Protein AF-0000000073468891 (afdb_homodimer)

InterPro domains:
  IPR043829 Protein of unknown function DUF5806 [PF19122] (33-178)

Structure (mmCIF, N/CA/C/O backbone):
data_AF-0000000073468891-model_v1
#
loop_
_entity.id
_entity.type
_entity.pdbx_description
1 polymer 'Uncharacterized protein'
#
loop_
_atom_site.group_PDB
_atom_site.id
_atom_site.type_symbol
_atom_site.label_atom_id
_atom_site.label_alt_id
_atom_site.label_comp_id
_atom_site.label_asym_id
_atom_site.label_entity_id
_atom_site.label_seq_id
_atom_site.pdbx_PDB_ins_code
_atom_site.Cartn_x
_atom_site.Cartn_y
_atom_site.Cartn_z
_atom_site.occupancy
_atom_site.B_iso_or_equiv
_atom_site.auth_seq_id
_atom_site.auth_comp_id
_atom_site.auth_asym_id
_atom_site.auth_atom_id
_atom_site.pdbx_PDB_model_num
ATOM 1 N N . MET A 1 1 ? 58.094 50.062 23.984 1 25.8 1 MET A N 1
ATOM 2 C CA . MET A 1 1 ? 57.375 49.219 23.047 1 25.8 1 MET A CA 1
ATOM 3 C C . MET A 1 1 ? 56.062 48.781 23.641 1 25.8 1 MET A C 1
ATOM 5 O O . MET A 1 1 ? 55.344 47.969 23.047 1 25.8 1 MET A O 1
ATOM 9 N N . ASP A 1 2 ? 55.781 49.062 24.922 1 28.28 2 ASP A N 1
ATOM 10 C CA . ASP A 1 2 ? 54.875 48.5 25.922 1 28.28 2 ASP A CA 1
ATOM 11 C C . ASP A 1 2 ? 53.469 49.062 25.734 1 28.28 2 ASP A C 1
ATOM 13 O O . ASP A 1 2 ? 52.562 48.781 26.516 1 28.28 2 ASP A O 1
ATOM 17 N N . GLU A 1 3 ? 53.312 50.156 24.922 1 28.2 3 GLU A N 1
ATOM 18 C CA . GLU A 1 3 ? 52.156 51.062 25.109 1 28.2 3 GLU A CA 1
ATOM 19 C C . GLU A 1 3 ? 50.875 50.469 24.547 1 28.2 3 GLU A C 1
ATOM 21 O O . GLU A 1 3 ? 49.781 51 24.781 1 28.2 3 GLU A O 1
ATOM 26 N N . TYR A 1 4 ? 50.906 49.719 23.391 1 30.64 4 TYR A N 1
ATOM 27 C CA . TYR A 1 4 ? 49.719 49.594 22.578 1 30.64 4 TYR A CA 1
ATOM 28 C C . TYR A 1 4 ? 48.719 48.625 23.188 1 30.64 4 TYR A C 1
ATOM 30 O O . TYR A 1 4 ? 48.25 47.688 22.5 1 30.64 4 TYR A O 1
ATOM 38 N N . GLU A 1 5 ? 48.969 48.281 24.469 1 28.31 5 GLU A N 1
ATOM 39 C CA . GLU A 1 5 ? 48.188 47.125 24.938 1 28.31 5 GLU A CA 1
ATOM 40 C C . GLU A 1 5 ? 46.688 47.469 24.984 1 28.31 5 GLU A C 1
ATOM 42 O O . GLU A 1 5 ? 45.875 46.688 25.453 1 28.31 5 GLU A O 1
ATOM 47 N N . HIS A 1 6 ? 46.438 48.812 25.047 1 26.94 6 HIS A N 1
ATOM 48 C CA . HIS A 1 6 ? 45.25 49.094 25.844 1 26.94 6 HIS A CA 1
ATOM 49 C C . HIS A 1 6 ? 44 48.406 25.25 1 26.94 6 HIS A C 1
ATOM 51 O O . HIS A 1 6 ? 43.25 47.719 25.969 1 26.94 6 HIS A O 1
ATOM 57 N N . LEU A 1 7 ? 43.281 49.094 24.219 1 27.66 7 LEU A N 1
ATOM 58 C CA . LEU A 1 7 ? 41.875 49.406 24.25 1 27.66 7 LEU A CA 1
ATOM 59 C C . LEU A 1 7 ? 41.062 48.281 23.609 1 27.66 7 LEU A C 1
ATOM 61 O O . LEU A 1 7 ? 40.75 48.344 22.422 1 27.66 7 LEU A O 1
ATOM 65 N N . ILE A 1 8 ? 41.625 47.062 23.438 1 31.91 8 ILE A N 1
ATOM 66 C CA . ILE A 1 8 ? 40.688 46.25 22.641 1 31.91 8 ILE A CA 1
ATOM 67 C C . ILE A 1 8 ? 39.344 46.156 23.344 1 31.91 8 ILE A C 1
ATOM 69 O O . ILE A 1 8 ? 39.25 45.562 24.422 1 31.91 8 ILE A O 1
ATOM 73 N N . GLU A 1 9 ? 38.562 47.281 23.344 1 27.97 9 GLU A N 1
ATOM 74 C CA . GLU A 1 9 ? 37.219 47.25 23.891 1 27.97 9 GLU A CA 1
ATOM 75 C C . GLU A 1 9 ? 36.438 46.031 23.406 1 27.97 9 GLU A C 1
ATOM 77 O O . GLU A 1 9 ? 36.5 45.688 22.234 1 27.97 9 GLU A O 1
ATOM 82 N N . ASP A 1 10 ? 36.25 45.062 24.297 1 30.95 10 ASP A N 1
ATOM 83 C CA . ASP A 1 10 ? 35.344 43.906 24.219 1 30.95 10 ASP A CA 1
ATOM 84 C C . ASP A 1 10 ? 34 44.312 23.594 1 30.95 10 ASP A C 1
ATOM 86 O O . ASP A 1 10 ? 33.188 44.938 24.234 1 30.95 10 ASP A O 1
ATOM 90 N N . THR A 1 11 ? 33.969 44.812 22.344 1 33.16 11 THR A N 1
ATOM 91 C CA . THR A 1 11 ? 32.625 45 21.781 1 33.16 11 THR A CA 1
ATOM 92 C C . THR A 1 11 ? 31.766 43.75 21.984 1 33.16 11 THR A C 1
ATOM 94 O O . THR A 1 11 ? 32.156 42.656 21.531 1 33.16 11 THR A O 1
ATOM 97 N N . PRO A 1 12 ? 30.953 43.75 23.031 1 33.91 12 PRO A N 1
ATOM 98 C CA . PRO A 1 12 ? 30.062 42.594 23.219 1 33.91 12 PRO A CA 1
ATOM 99 C C . PRO A 1 12 ? 29.391 42.156 21.906 1 33.91 12 PRO A C 1
ATOM 101 O O . PRO A 1 12 ? 29 43 21.094 1 33.91 12 PRO A O 1
ATOM 104 N N . LEU A 1 13 ? 29.891 41.188 21.219 1 33.28 13 LEU A N 1
ATOM 105 C CA . LEU A 1 13 ? 29.156 40.5 20.156 1 33.28 13 LEU A CA 1
ATOM 106 C C . LEU A 1 13 ? 27.672 40.406 20.5 1 33.28 13 LEU A C 1
ATOM 108 O O . LEU A 1 13 ? 27.281 39.719 21.453 1 33.28 13 LEU A O 1
ATOM 112 N N . VAL A 1 14 ? 26.922 41.562 20.484 1 33.5 14 VAL A N 1
ATOM 113 C CA . VAL A 1 14 ? 25.469 41.469 20.391 1 33.5 14 VAL A CA 1
ATOM 114 C C . VAL A 1 14 ? 25.062 40.375 19.438 1 33.5 14 VAL A C 1
ATOM 116 O O . VAL A 1 14 ? 25.328 40.438 18.234 1 33.5 14 VAL A O 1
ATOM 119 N N . GLN A 1 15 ? 25.422 39.125 19.703 1 31.89 15 GLN A N 1
ATOM 120 C CA . GLN A 1 15 ? 24.734 38.031 19.062 1 31.89 15 GLN A CA 1
ATOM 121 C C . GLN A 1 15 ? 23.266 38.375 18.781 1 31.89 15 GLN A C 1
ATOM 123 O O . GLN A 1 15 ? 22.5 38.594 19.719 1 31.89 15 GLN A O 1
ATOM 128 N N . ASN A 1 16 ? 22.969 39.156 17.766 1 32.12 16 ASN A N 1
ATOM 129 C CA . ASN A 1 16 ? 21.672 39.406 17.156 1 32.12 16 ASN A CA 1
ATOM 130 C C . ASN A 1 16 ? 20.75 38.188 17.297 1 32.12 16 ASN A C 1
ATOM 132 O O . ASN A 1 16 ? 21 37.125 16.719 1 32.12 16 ASN A O 1
ATOM 136 N N . ASP A 1 17 ? 20.219 37.844 18.453 1 36 17 ASP A N 1
ATOM 137 C CA . ASP A 1 17 ? 19.047 37.031 18.828 1 36 17 ASP A CA 1
ATOM 138 C C . ASP A 1 17 ? 17.953 37.156 17.766 1 36 17 ASP A C 1
ATOM 140 O O . ASP A 1 17 ? 16.859 37.688 18.047 1 36 17 ASP A O 1
ATOM 144 N N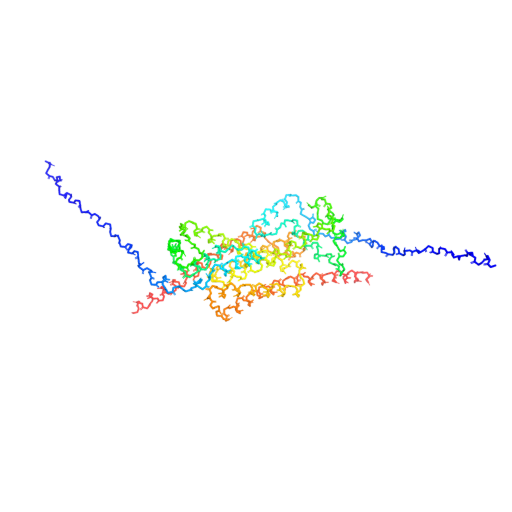 . ARG A 1 18 ? 18.141 37.719 16.703 1 37.44 18 ARG A N 1
ATOM 145 C CA . ARG A 1 18 ? 17.141 37.938 15.648 1 37.44 18 ARG A CA 1
ATOM 146 C C . ARG A 1 18 ? 16.359 36.656 15.383 1 37.44 18 ARG A C 1
ATOM 148 O O . ARG A 1 18 ? 15.648 36.562 14.383 1 37.44 18 ARG A O 1
ATOM 155 N N . PHE A 1 19 ? 16.781 35.469 15.641 1 41.78 19 PHE A N 1
ATOM 156 C CA . PHE A 1 19 ? 15.797 34.438 15.422 1 41.78 19 PHE A CA 1
ATOM 157 C C . PHE A 1 19 ? 14.516 34.719 16.203 1 41.78 19 PHE A C 1
ATOM 159 O O . PHE A 1 19 ? 14.375 34.312 17.359 1 41.78 19 PHE A O 1
ATOM 166 N N . ALA A 1 20 ? 13.977 35.812 16.312 1 40.81 20 ALA A N 1
ATOM 167 C CA . ALA A 1 20 ? 12.648 36.219 16.812 1 40.81 20 ALA A CA 1
ATOM 168 C C . ALA A 1 20 ? 11.656 35.062 16.641 1 40.81 20 ALA A C 1
ATOM 170 O O . ALA A 1 20 ? 11.477 34.531 15.539 1 40.81 20 ALA A O 1
ATOM 171 N N . GLU A 1 21 ? 11.477 34 17.484 1 48.44 21 GLU A N 1
ATOM 172 C CA . GLU A 1 21 ? 10.375 33.062 17.609 1 48.44 21 GLU A CA 1
ATOM 173 C C . GLU A 1 21 ? 9.07 33.625 17.078 1 48.44 21 GLU A C 1
ATOM 175 O O . GLU A 1 21 ? 8.5 34.562 17.672 1 48.44 21 GLU A O 1
ATOM 180 N N . GLU A 1 22 ? 9.047 34 15.828 1 56.22 22 GLU A N 1
ATOM 181 C CA . GLU A 1 22 ? 7.816 34.469 15.188 1 56.22 22 GLU A CA 1
ATOM 182 C C . GLU A 1 22 ? 6.59 33.906 15.914 1 56.22 22 GLU A C 1
ATOM 184 O O . GLU A 1 22 ? 6.531 32.719 16.234 1 56.22 22 GLU A O 1
ATOM 189 N N . ASP A 1 23 ? 5.965 34.688 16.797 1 70.75 23 ASP A N 1
ATOM 190 C CA . ASP A 1 23 ? 4.711 34.438 17.484 1 70.75 23 ASP A CA 1
ATOM 191 C C . ASP A 1 23 ? 3.693 33.781 16.562 1 70.75 23 ASP A C 1
ATOM 193 O O . ASP A 1 23 ? 3.078 34.438 15.727 1 70.75 23 ASP A O 1
ATOM 197 N N . ARG A 1 24 ? 3.877 32.406 16.328 1 82.31 24 ARG A N 1
ATOM 198 C CA . ARG A 1 24 ? 2.949 31.641 15.492 1 82.31 24 ARG A CA 1
ATOM 199 C C . ARG A 1 24 ? 1.659 31.344 16.25 1 82.31 24 ARG A C 1
ATOM 201 O O . ARG A 1 24 ? 0.966 30.375 15.93 1 82.31 24 ARG A O 1
ATOM 208 N N . SER A 1 25 ? 1.355 32.156 17.359 1 84.19 25 SER A N 1
ATOM 209 C CA . SER A 1 25 ? 0.16 31.938 18.172 1 84.19 25 SER A CA 1
ATOM 210 C C . SER A 1 25 ? -1.106 32.062 17.328 1 84.19 25 SER A C 1
ATOM 212 O O . SER A 1 25 ? -2.078 31.344 17.547 1 84.19 25 SER A O 1
ATOM 214 N N . GLU A 1 26 ? -1.059 32.969 16.391 1 85.62 26 GLU A N 1
ATOM 215 C CA . GLU A 1 26 ? -2.234 33.125 15.539 1 85.62 26 GLU A CA 1
ATOM 216 C C . GLU A 1 26 ? -2.498 31.875 14.703 1 85.62 26 GLU A C 1
ATOM 218 O O . GLU A 1 26 ? -3.65 31.5 14.492 1 85.62 26 GLU A O 1
ATOM 223 N N . GLU A 1 27 ? -1.453 31.266 14.188 1 86.5 27 GLU A N 1
ATOM 224 C CA . GLU A 1 27 ? -1.594 30.047 13.391 1 86.5 27 GLU A CA 1
ATOM 225 C C . GLU A 1 27 ? -2.182 28.922 14.227 1 86.5 27 GLU A C 1
ATOM 227 O O . GLU A 1 27 ? -3.023 28.156 13.742 1 86.5 27 GLU A O 1
ATOM 232 N N . ILE A 1 28 ? -1.716 28.812 15.453 1 89.25 28 ILE A N 1
ATOM 233 C CA . ILE A 1 28 ? -2.199 27.766 16.359 1 89.25 28 ILE A CA 1
ATOM 234 C C . ILE A 1 28 ? -3.686 27.984 16.641 1 89.25 28 ILE A C 1
ATOM 236 O O . ILE A 1 28 ? -4.477 27.031 16.578 1 89.25 28 ILE A O 1
ATOM 240 N N . ASN A 1 29 ? -4.059 29.234 16.906 1 87.88 29 ASN A N 1
ATOM 241 C CA . ASN A 1 29 ? -5.441 29.562 17.234 1 87.88 29 ASN A CA 1
ATOM 242 C C . ASN A 1 29 ? -6.371 29.375 16.047 1 87.88 29 ASN A C 1
ATOM 244 O O . ASN A 1 29 ? -7.535 29.016 16.203 1 87.88 29 ASN A O 1
ATOM 248 N N . LYS A 1 30 ? -5.875 29.547 14.867 1 88.44 30 LYS A N 1
ATOM 249 C CA . LYS A 1 30 ? -6.699 29.469 13.664 1 88.44 30 LYS A CA 1
ATOM 250 C C . LYS A 1 30 ? -6.805 28.016 13.172 1 88.44 30 LYS A C 1
ATOM 252 O O . LYS A 1 30 ? -7.684 27.703 12.367 1 88.44 30 LYS A O 1
ATOM 257 N N . TYR A 1 31 ? -5.863 27.25 13.664 1 91 31 TYR A N 1
ATOM 258 C CA . TYR A 1 31 ? -5.883 25.844 13.227 1 91 31 TYR A CA 1
ATOM 259 C C . TYR A 1 31 ? -7.051 25.094 13.852 1 91 31 TYR A C 1
ATOM 261 O O . TYR A 1 31 ? -7.16 25.016 15.078 1 91 31 TYR A O 1
ATOM 269 N N . GLN A 1 32 ? -7.949 24.547 12.992 1 87.44 32 GLN A N 1
ATOM 270 C CA . GLN A 1 32 ? -9.203 24.016 13.508 1 87.44 32 GLN A CA 1
ATOM 271 C C . GLN A 1 32 ? -9.312 22.516 13.242 1 87.44 32 GLN A C 1
ATOM 273 O O . GLN A 1 32 ? -10.219 21.859 13.742 1 87.44 32 GLN A O 1
ATOM 278 N N . LYS A 1 33 ? -8.367 22.047 12.531 1 86.5 33 LYS A N 1
ATOM 279 C CA . LYS A 1 33 ? -8.453 20.625 12.266 1 86.5 33 LYS A CA 1
ATOM 280 C C . LYS A 1 33 ? -8.328 19.812 13.562 1 86.5 33 LYS A C 1
ATOM 282 O O . LYS A 1 33 ? -7.621 20.219 14.484 1 86.5 33 LYS A O 1
ATOM 287 N N . PHE A 1 34 ? -8.898 18.688 13.797 1 87.69 34 PHE A N 1
ATOM 288 C CA . PHE A 1 34 ? -8.898 17.719 14.883 1 87.69 34 PHE A CA 1
ATOM 289 C C . PHE A 1 34 ? -9.602 18.281 16.109 1 87.69 34 PHE A C 1
ATOM 291 O O . PHE A 1 34 ? -9.758 17.594 17.125 1 87.69 34 PHE A O 1
ATOM 298 N N . LYS A 1 35 ? -9.984 19.609 16.062 1 84.12 35 LYS A N 1
ATOM 299 C CA . LYS A 1 35 ? -10.539 20.234 17.25 1 84.12 35 LYS A CA 1
ATOM 300 C C . LYS A 1 35 ? -11.859 19.594 17.641 1 84.12 35 LYS A C 1
ATOM 302 O O . LYS A 1 35 ? -12.227 19.578 18.828 1 84.12 35 LYS A O 1
ATOM 307 N N . LYS A 1 36 ? -12.523 19.016 16.656 1 78.5 36 LYS A N 1
ATOM 308 C CA . LYS A 1 36 ? -13.812 18.391 16.938 1 78.5 36 LYS A CA 1
ATOM 309 C C . LYS A 1 36 ? -13.641 16.922 17.297 1 78.5 36 LYS A C 1
ATOM 311 O O . LYS A 1 36 ? -14.625 16.219 17.531 1 78.5 36 LYS A O 1
ATOM 316 N N . VAL A 1 37 ? -12.438 16.453 17.344 1 85.88 37 VAL A N 1
ATOM 317 C CA . VAL A 1 37 ? -12.195 15.047 17.656 1 85.88 37 VAL A CA 1
ATOM 318 C C . VAL A 1 37 ? -12.094 14.867 19.172 1 85.88 37 VAL A C 1
ATOM 320 O O . VAL A 1 37 ? -11.047 15.156 19.766 1 85.88 37 VAL A O 1
ATOM 323 N N . ASP A 1 38 ? -13.188 14.414 19.797 1 82.75 38 ASP A N 1
ATOM 324 C CA . ASP A 1 38 ? -13.141 14.164 21.234 1 82.75 38 ASP A CA 1
ATOM 325 C C . ASP A 1 38 ? -12.578 12.773 21.531 1 82.75 38 ASP A C 1
ATOM 327 O O . ASP A 1 38 ? -12.125 12.078 20.609 1 82.75 38 ASP A O 1
ATOM 331 N N . GLY A 1 39 ? -12.562 12.383 22.828 1 83.81 39 GLY A N 1
ATOM 332 C CA . GLY A 1 39 ? -11.984 11.117 23.25 1 83.81 39 GLY A CA 1
ATOM 333 C C . GLY A 1 39 ? -12.672 9.914 22.625 1 83.81 39 GLY A C 1
ATOM 334 O O . GLY A 1 39 ? -12 8.969 22.188 1 83.81 39 GLY A O 1
ATOM 335 N N . ALA A 1 40 ? -13.898 9.984 22.641 1 83 40 ALA A N 1
ATOM 336 C CA . ALA A 1 40 ? -14.664 8.883 22.062 1 83 40 ALA A CA 1
ATOM 337 C C . ALA A 1 40 ? -14.406 8.742 20.562 1 83 40 ALA A C 1
ATOM 339 O O . ALA A 1 40 ? -14.188 7.637 20.062 1 83 40 ALA A O 1
ATOM 340 N N . THR A 1 41 ? -14.43 9.867 19.859 1 83.75 41 THR A N 1
ATOM 341 C CA . THR A 1 41 ? -14.156 9.859 18.422 1 83.75 41 THR A CA 1
ATOM 342 C C . THR A 1 41 ? -12.742 9.352 18.141 1 83.75 41 THR A C 1
ATOM 344 O O . THR A 1 41 ? -12.531 8.562 17.219 1 83.75 41 THR A O 1
ATOM 347 N N . TYR A 1 42 ? -11.875 9.75 18.969 1 88.62 42 TYR A N 1
ATOM 348 C CA . TYR A 1 42 ? -10.492 9.297 18.812 1 88.62 42 TYR A CA 1
ATOM 349 C C . TYR A 1 42 ? -10.391 7.789 18.969 1 88.62 42 TYR A C 1
ATOM 351 O O . TYR A 1 42 ? -9.695 7.125 18.188 1 88.62 42 TYR A O 1
ATOM 359 N N . ARG A 1 43 ? -11.047 7.242 19.969 1 90.69 43 ARG A N 1
ATOM 360 C CA . ARG A 1 43 ? -11.023 5.801 20.172 1 90.69 43 ARG A CA 1
ATOM 361 C C . ARG A 1 43 ? -11.57 5.059 18.969 1 90.69 43 ARG A C 1
ATOM 363 O O . ARG A 1 43 ? -11 4.051 18.531 1 90.69 43 ARG A O 1
ATOM 370 N N . LYS A 1 44 ? -12.594 5.566 18.359 1 88.94 44 LYS A N 1
ATOM 371 C CA . LYS A 1 44 ? -13.188 4.965 17.172 1 88.94 44 LYS A CA 1
ATOM 372 C C . LYS A 1 44 ? -12.234 5.047 15.984 1 88.94 44 LYS A C 1
ATOM 374 O O . LYS A 1 44 ? -12.07 4.074 15.25 1 88.94 44 LYS A O 1
ATOM 379 N N . VAL A 1 45 ? -11.609 6.203 15.859 1 90.81 45 VAL A N 1
ATOM 380 C CA . VAL A 1 45 ? -10.695 6.395 14.742 1 90.81 45 VAL A CA 1
ATOM 381 C C . VAL A 1 45 ? -9.477 5.492 14.906 1 90.81 45 VAL A C 1
ATOM 383 O O . VAL A 1 45 ? -8.977 4.926 13.93 1 90.81 45 VAL A O 1
ATOM 386 N N . ASN A 1 46 ? -9.062 5.414 16.141 1 93.88 46 ASN A N 1
ATOM 387 C CA . ASN A 1 46 ? -7.922 4.547 16.406 1 93.88 46 ASN A CA 1
ATOM 388 C C . ASN A 1 46 ? -8.219 3.098 16.031 1 93.88 46 ASN A C 1
ATOM 390 O O . ASN A 1 46 ? -7.387 2.436 15.406 1 93.88 46 ASN A O 1
ATOM 394 N N . VAL A 1 47 ? -9.383 2.609 16.375 1 94.69 47 VAL A N 1
ATOM 395 C CA . VAL A 1 47 ? -9.789 1.256 16.016 1 94.69 47 VAL A CA 1
ATOM 396 C C . VAL A 1 47 ? -9.906 1.143 14.5 1 94.69 47 VAL A C 1
ATOM 398 O O . VAL A 1 47 ? -9.453 0.163 13.906 1 94.69 47 VAL A O 1
ATOM 401 N N . PHE A 1 48 ? -10.508 2.131 13.891 1 95 48 PHE A N 1
ATOM 402 C CA . PHE A 1 48 ? -10.695 2.18 12.445 1 95 48 PHE A CA 1
ATOM 403 C C . PHE A 1 48 ? -9.359 2.113 11.719 1 95 48 PHE A C 1
ATOM 405 O O . PHE A 1 48 ? -9.188 1.324 10.789 1 95 48 PHE A O 1
ATOM 412 N N . LEU A 1 49 ? -8.383 2.906 12.156 1 97.31 49 LEU A N 1
ATOM 413 C CA . LEU A 1 49 ? -7.059 2.939 11.555 1 97.31 49 LEU A CA 1
ATOM 414 C C . LEU A 1 49 ? -6.367 1.586 11.688 1 97.31 49 LEU A C 1
ATOM 416 O O . LEU A 1 49 ? -5.824 1.065 10.703 1 97.31 49 LEU A O 1
ATOM 420 N N . ARG A 1 50 ? -6.422 0.956 12.805 1 96.56 50 ARG A N 1
ATOM 421 C CA . ARG A 1 50 ? -5.762 -0.324 13.047 1 96.56 50 ARG A CA 1
ATOM 422 C C . ARG A 1 50 ? -6.359 -1.42 12.164 1 96.56 50 ARG A C 1
ATOM 424 O O . ARG A 1 50 ? -5.645 -2.312 11.703 1 96.56 50 ARG A O 1
ATOM 431 N N . LYS A 1 51 ? -7.617 -1.238 11.906 1 96.69 51 LYS A N 1
ATOM 432 C CA . LYS A 1 51 ? -8.32 -2.271 11.156 1 96.69 51 LYS A CA 1
ATOM 433 C C . LYS A 1 51 ? -8.141 -2.072 9.648 1 96.69 51 LYS A C 1
ATOM 435 O O . LYS A 1 51 ? -8.031 -3.045 8.898 1 96.69 51 LYS A O 1
ATOM 440 N N . ARG A 1 52 ? -8.039 -0.866 9.219 1 97 52 ARG A N 1
ATOM 441 C CA . ARG A 1 52 ? -8.211 -0.613 7.793 1 97 52 ARG A CA 1
ATOM 442 C C . ARG A 1 52 ? -6.906 -0.143 7.156 1 97 52 ARG A C 1
ATOM 444 O O . ARG A 1 52 ? -6.77 -0.147 5.93 1 97 52 ARG A O 1
ATOM 451 N N . THR A 1 53 ? -5.945 0.248 7.977 1 98.31 53 THR A N 1
ATOM 452 C CA . THR A 1 53 ? -4.699 0.782 7.434 1 98.31 53 THR A CA 1
ATOM 453 C C . THR A 1 53 ? -3.502 0.268 8.227 1 98.31 53 THR A C 1
ATOM 455 O O . THR A 1 53 ? -3.662 -0.483 9.188 1 98.31 53 THR A O 1
ATOM 458 N N . TYR A 1 54 ? -2.328 0.647 7.711 1 98.75 54 TYR A N 1
ATOM 459 C CA . TYR A 1 54 ? -1.105 0.291 8.422 1 98.75 54 TYR A CA 1
ATOM 460 C C . TYR A 1 54 ? -0.597 1.464 9.25 1 98.75 54 TYR A C 1
ATOM 462 O O . TYR A 1 54 ? 0.38 1.33 9.992 1 98.75 54 TYR A O 1
ATOM 470 N N . ILE A 1 55 ? -1.281 2.584 9.195 1 98.25 55 ILE A N 1
ATOM 471 C CA . ILE A 1 55 ? -0.776 3.746 9.922 1 98.25 55 ILE A CA 1
ATOM 472 C C . ILE A 1 55 ? -1.471 3.852 11.273 1 98.25 55 ILE A C 1
ATOM 474 O O . ILE A 1 55 ? -2.658 3.539 11.398 1 98.25 55 ILE A O 1
ATOM 478 N N . THR A 1 56 ? -0.693 4.277 12.305 1 97.56 56 THR A N 1
ATOM 479 C CA . THR A 1 56 ? -1.256 4.492 13.633 1 97.56 56 THR A CA 1
ATOM 480 C C . THR A 1 56 ? -1.939 5.852 13.719 1 97.56 56 THR A C 1
ATOM 482 O O . THR A 1 56 ? -1.727 6.715 12.867 1 97.56 56 THR A O 1
ATOM 485 N N . ALA A 1 57 ? -2.727 6.016 14.82 1 95.81 57 ALA A N 1
ATOM 486 C CA . ALA A 1 57 ? -3.381 7.305 15.031 1 95.81 57 ALA A CA 1
ATOM 487 C C . ALA A 1 57 ? -2.354 8.422 15.203 1 95.81 57 ALA A C 1
ATOM 489 O O . ALA A 1 57 ? -2.559 9.539 14.727 1 95.81 57 ALA A O 1
ATOM 490 N N . ARG A 1 58 ? -1.285 8.141 15.891 1 95.94 58 ARG A N 1
ATOM 491 C CA . ARG A 1 58 ? -0.198 9.102 16.047 1 95.94 58 ARG A CA 1
ATOM 492 C C . ARG A 1 58 ? 0.382 9.492 14.688 1 95.94 58 ARG A C 1
ATOM 494 O O . ARG A 1 58 ? 0.588 10.68 14.422 1 95.94 58 ARG A O 1
ATOM 501 N N . GLU A 1 59 ? 0.675 8.523 13.875 1 98.06 59 GLU A N 1
ATOM 502 C CA . GLU A 1 59 ? 1.22 8.781 12.547 1 98.06 59 GLU A CA 1
ATOM 503 C C . GLU A 1 59 ? 0.23 9.562 11.688 1 98.06 59 GLU A C 1
ATOM 505 O O . GLU A 1 59 ? 0.622 10.469 10.953 1 98.06 59 GLU A O 1
ATOM 510 N N . TRP A 1 60 ? -1.018 9.195 11.789 1 97.06 60 TRP A N 1
ATOM 511 C CA . TRP A 1 60 ? -2.094 9.891 11.086 1 97.06 60 TRP A CA 1
ATOM 512 C C . TRP A 1 60 ? -2.131 11.367 11.461 1 97.06 60 TRP A C 1
ATOM 514 O O . TRP A 1 60 ? -2.088 12.234 10.594 1 97.06 60 TRP A O 1
ATOM 524 N N . ALA A 1 61 ? -2.154 11.68 12.719 1 96.06 61 ALA A N 1
ATOM 525 C CA . ALA A 1 61 ? -2.215 13.047 13.219 1 96.06 61 ALA A CA 1
ATOM 526 C C . ALA A 1 61 ? -0.967 13.836 12.82 1 96.06 61 ALA A C 1
ATOM 528 O O . ALA A 1 61 ? -1.064 14.961 12.336 1 96.06 61 ALA A O 1
ATOM 529 N N . ILE A 1 62 ? 0.15 13.219 13 1 96.81 62 ILE A N 1
ATOM 530 C CA . ILE A 1 62 ? 1.414 13.898 12.742 1 96.81 62 ILE A CA 1
ATOM 531 C C . ILE A 1 62 ? 1.566 14.148 11.25 1 96.81 62 ILE A C 1
ATOM 533 O O . ILE A 1 62 ? 2.07 15.203 10.836 1 96.81 62 ILE A O 1
ATOM 537 N N . ALA A 1 63 ? 1.173 13.219 10.414 1 95.88 63 ALA A N 1
ATOM 538 C CA . ALA A 1 63 ? 1.229 13.414 8.969 1 95.88 63 ALA A CA 1
ATOM 539 C C . ALA A 1 63 ? 0.398 14.625 8.555 1 95.88 63 ALA A C 1
ATOM 541 O O . ALA A 1 63 ? 0.841 15.438 7.734 1 95.88 63 ALA A O 1
ATOM 542 N N . ARG A 1 64 ? -0.792 14.742 9.062 1 94.06 64 ARG A N 1
ATOM 543 C CA . ARG A 1 64 ? -1.646 15.883 8.758 1 94.06 64 ARG A CA 1
ATOM 544 C C . ARG A 1 64 ? -0.992 17.188 9.195 1 94.06 64 ARG A C 1
ATOM 546 O O . ARG A 1 64 ? -0.966 18.156 8.43 1 94.06 64 ARG A O 1
ATOM 553 N N . LEU A 1 65 ? -0.469 17.219 10.391 1 95.69 65 LEU A N 1
ATOM 554 C CA . LEU A 1 65 ? 0.163 18.422 10.906 1 95.69 65 LEU A CA 1
ATOM 555 C C . LEU A 1 65 ? 1.401 18.781 10.086 1 95.69 65 LEU A C 1
ATOM 557 O O . LEU A 1 65 ? 1.645 19.953 9.805 1 95.69 65 LEU A O 1
ATOM 561 N N . CYS A 1 66 ? 2.197 17.781 9.758 1 93.38 66 CYS A N 1
ATOM 562 C CA . CYS A 1 66 ? 3.373 18.031 8.93 1 93.38 66 CYS A CA 1
ATOM 563 C C . CYS A 1 66 ? 2.973 18.594 7.574 1 93.38 66 CYS A C 1
ATOM 565 O O . CYS A 1 66 ? 3.697 19.406 7 1 93.38 66 CYS A O 1
ATOM 567 N N . SER A 1 67 ? 1.864 18.188 7.043 1 88.94 67 SER A N 1
ATOM 568 C CA . SER A 1 67 ? 1.36 18.688 5.773 1 88.94 67 SER A CA 1
ATOM 569 C C . SER A 1 67 ? 0.89 20.141 5.902 1 88.94 67 SER A C 1
ATOM 571 O O . SER A 1 67 ? 1.155 20.969 5.023 1 88.94 67 SER A O 1
ATOM 573 N N . ASP A 1 68 ? 0.278 20.469 6.965 1 89.88 68 ASP A N 1
ATOM 574 C CA . ASP A 1 68 ? -0.352 21.766 7.137 1 89.88 68 ASP A CA 1
ATOM 575 C C . ASP A 1 68 ? 0.674 22.828 7.543 1 89.88 68 ASP A C 1
ATOM 577 O O . ASP A 1 68 ? 0.521 24 7.223 1 89.88 68 ASP A O 1
ATOM 581 N N . PHE A 1 69 ? 1.719 22.422 8.203 1 92.12 69 PHE A N 1
ATOM 582 C CA . PHE A 1 69 ? 2.652 23.391 8.75 1 92.12 69 PHE A CA 1
ATOM 583 C C . PHE A 1 69 ? 4.016 23.281 8.086 1 92.12 69 PHE A C 1
ATOM 585 O O . PHE A 1 69 ? 5.027 23.703 8.648 1 92.12 69 PHE A O 1
ATOM 592 N N . LYS A 1 70 ? 4.023 22.734 6.941 1 86 70 LYS A N 1
ATOM 593 C CA . LYS A 1 70 ? 5.266 22.516 6.203 1 86 70 LYS A CA 1
ATOM 594 C C . LYS A 1 70 ? 6.039 23.812 6.027 1 86 70 LYS A C 1
ATOM 596 O O . LYS A 1 70 ? 5.449 24.859 5.727 1 86 70 LYS A O 1
ATOM 601 N N . THR A 1 71 ? 7.25 23.797 6.355 1 81.12 71 THR A N 1
ATOM 602 C CA . THR A 1 71 ? 8.164 24.906 6.133 1 81.12 71 THR A CA 1
ATOM 603 C C . THR A 1 71 ? 9.312 24.5 5.223 1 81.12 71 THR A C 1
ATOM 605 O O . THR A 1 71 ? 9.641 23.312 5.129 1 81.12 71 THR A O 1
ATOM 608 N N . PRO A 1 72 ? 9.891 25.422 4.543 1 73.69 72 PRO A N 1
ATOM 609 C CA . PRO A 1 72 ? 10.984 25.078 3.625 1 73.69 72 PRO A CA 1
ATOM 610 C C . PRO A 1 72 ? 12.195 24.484 4.34 1 73.69 72 PRO A C 1
ATOM 612 O O . PRO A 1 72 ? 12.953 23.719 3.742 1 73.69 72 PRO A O 1
ATOM 615 N N . TYR A 1 73 ? 12.375 24.797 5.59 1 69.5 73 TYR A N 1
ATOM 616 C CA . TYR A 1 73 ? 13.602 24.391 6.262 1 69.5 73 TYR A CA 1
ATOM 617 C C . TYR A 1 73 ? 13.328 23.297 7.281 1 69.5 73 TYR A C 1
ATOM 619 O O . TYR A 1 73 ? 14.242 22.859 7.988 1 69.5 73 TYR A O 1
ATOM 627 N N . GLY A 1 74 ? 12.148 22.781 7.352 1 69.56 74 GLY A N 1
ATOM 628 C CA . GLY A 1 74 ? 11.836 21.688 8.25 1 69.56 74 GLY A CA 1
ATOM 629 C C . GLY A 1 74 ? 11.734 22.109 9.703 1 69.56 74 GLY A C 1
ATOM 630 O O . GLY A 1 74 ? 11.875 21.281 10.602 1 69.56 74 GLY A O 1
ATOM 631 N N . ALA A 1 75 ? 11.695 23.406 9.977 1 79.75 75 ALA A N 1
ATOM 632 C CA . ALA A 1 75 ? 11.609 23.938 11.336 1 79.75 75 ALA A CA 1
ATOM 633 C C . ALA A 1 75 ? 10.25 23.609 11.961 1 79.75 75 ALA A C 1
ATOM 635 O O . ALA A 1 75 ? 10.062 23.766 13.172 1 79.75 75 ALA A O 1
ATOM 636 N N . GLU A 1 76 ? 9.43 22.953 11.156 1 89.56 76 GLU A N 1
ATOM 637 C CA . GLU A 1 76 ? 8.062 22.734 11.633 1 89.56 76 GLU A CA 1
ATOM 638 C C . GLU A 1 76 ? 8.008 21.609 12.664 1 89.56 76 GLU A C 1
ATOM 640 O O . GLU A 1 76 ? 7.055 21.516 13.43 1 89.56 76 GLU A O 1
ATOM 645 N N . MET A 1 77 ? 9.047 20.75 12.727 1 92.38 77 MET A N 1
ATOM 646 C CA . MET A 1 77 ? 9.016 19.609 13.641 1 92.38 77 MET A CA 1
ATOM 647 C C . MET A 1 77 ? 9.008 20.078 15.094 1 92.38 77 MET A C 1
ATOM 649 O O . MET A 1 77 ? 8.305 19.5 15.93 1 92.38 77 MET A O 1
ATOM 653 N N . THR A 1 78 ? 9.836 21.109 15.383 1 93.12 78 THR A N 1
ATOM 654 C CA . THR A 1 78 ? 9.859 21.656 16.734 1 93.12 78 THR A CA 1
ATOM 655 C C . THR A 1 78 ? 8.523 22.312 17.078 1 93.12 78 THR A C 1
ATOM 657 O O . THR A 1 78 ? 7.973 22.078 18.156 1 93.12 78 THR A O 1
ATOM 660 N N . PHE A 1 79 ? 8.062 23.094 16.109 1 94.62 79 PHE A N 1
ATOM 661 C CA . PHE A 1 79 ? 6.789 23.781 16.297 1 94.62 79 PHE A CA 1
ATOM 662 C C . PHE A 1 79 ? 5.672 22.781 16.562 1 94.62 79 PHE A C 1
ATOM 664 O O . PHE A 1 79 ? 4.922 22.922 17.531 1 94.62 79 PHE A O 1
ATOM 671 N N . ILE A 1 80 ? 5.562 21.75 15.781 1 96.25 80 ILE A N 1
ATOM 672 C CA . ILE A 1 80 ? 4.512 20.75 15.891 1 96.25 80 ILE A CA 1
ATOM 673 C C . ILE A 1 80 ? 4.633 20.016 17.234 1 96.25 80 ILE A C 1
ATOM 675 O O . ILE A 1 80 ? 3.645 19.859 17.938 1 96.25 80 ILE A O 1
ATOM 679 N N . GLY A 1 81 ? 5.828 19.609 17.547 1 96.81 81 GLY A N 1
ATOM 680 C CA . GLY A 1 81 ? 6.043 18.875 18.781 1 96.81 81 GLY A CA 1
ATOM 681 C C . GLY A 1 81 ? 5.699 19.688 20.016 1 96.81 81 GLY A C 1
ATOM 682 O O . GLY A 1 81 ? 5.012 19.188 20.922 1 96.81 81 GLY A O 1
ATOM 683 N N . GLU A 1 82 ? 6.082 20.969 20.062 1 95.5 82 GLU A N 1
ATOM 684 C CA . GLU A 1 82 ? 5.895 21.844 21.219 1 95.5 82 GLU A CA 1
ATOM 685 C C . GLU A 1 82 ? 4.426 22.203 21.406 1 95.5 82 GLU A C 1
ATOM 687 O O . GLU A 1 82 ? 3.971 22.406 22.531 1 95.5 82 GLU A O 1
ATOM 692 N N . HIS A 1 83 ? 3.725 22.281 20.328 1 95.75 83 HIS A N 1
ATOM 693 C CA . HIS A 1 83 ? 2.35 22.75 20.406 1 95.75 83 HIS A CA 1
ATOM 694 C C . HIS A 1 83 ? 1.36 21.625 20.094 1 95.75 83 HIS A C 1
ATOM 696 O O . HIS A 1 83 ? 0.192 21.891 19.797 1 95.75 83 HIS A O 1
ATOM 702 N N . LEU A 1 84 ? 1.8 20.344 20.172 1 96.38 84 LEU A N 1
ATOM 703 C CA . LEU A 1 84 ? 1.025 19.188 19.75 1 96.38 84 LEU A CA 1
ATOM 704 C C . LEU A 1 84 ? -0.305 19.125 20.5 1 96.38 84 LEU A C 1
ATOM 706 O O . LEU A 1 84 ? -1.361 18.984 19.875 1 96.38 84 LEU A O 1
ATOM 710 N N . PRO A 1 85 ? -0.4 19.312 21.828 1 94.44 85 PRO A N 1
ATOM 711 C CA . PRO A 1 85 ? -1.688 19.219 22.516 1 94.44 85 PRO A CA 1
ATOM 712 C C . PRO A 1 85 ? -2.66 20.328 22.094 1 94.44 85 PRO A C 1
ATOM 714 O O . PRO A 1 85 ? -3.877 20.141 22.172 1 94.44 85 PRO A O 1
ATOM 717 N N . GLU A 1 86 ? -2.162 21.484 21.641 1 94 86 GLU A N 1
ATOM 718 C CA . GLU A 1 86 ? -3.004 22.578 21.172 1 94 86 GLU A CA 1
ATOM 719 C C . GLU A 1 86 ? -3.514 22.312 19.766 1 94 86 GLU A C 1
ATOM 721 O O . GLU A 1 86 ? -4.656 22.656 19.438 1 94 86 GLU A O 1
ATOM 726 N N . LEU A 1 87 ? -2.66 21.75 18.938 1 94.38 87 LEU A N 1
ATOM 727 C CA . LEU A 1 87 ? -2.988 21.516 17.547 1 94.38 87 LEU A CA 1
ATOM 728 C C . LEU A 1 87 ? -3.881 20.281 17.391 1 94.38 87 LEU A C 1
ATOM 730 O O . LEU A 1 87 ? -4.773 20.25 16.547 1 94.38 87 LEU A O 1
ATOM 734 N N . CYS A 1 88 ? -3.574 19.281 18.172 1 93.19 88 CYS A N 1
ATOM 735 C CA . CYS A 1 88 ? -4.27 18 18.188 1 93.19 88 CYS A CA 1
ATOM 736 C C . CYS A 1 88 ? -4.594 17.578 19.609 1 93.19 88 CYS A C 1
ATOM 738 O O . CYS A 1 88 ? -3.852 16.797 20.219 1 93.19 88 CYS A O 1
ATOM 740 N N . PRO A 1 89 ? -5.734 17.953 20.094 1 90.5 89 PRO A N 1
ATOM 741 C CA . PRO A 1 89 ? -6.023 17.859 21.531 1 90.5 89 PRO A CA 1
ATOM 742 C C . PRO A 1 89 ? -6.012 16.406 22.031 1 90.5 89 PRO A C 1
ATOM 744 O O . PRO A 1 89 ? -5.812 16.188 23.234 1 90.5 89 PRO A O 1
ATOM 747 N N . PHE A 1 90 ? -6.215 15.438 21.172 1 90.06 90 PHE A N 1
ATOM 748 C CA . PHE A 1 90 ? -6.18 14.062 21.672 1 90.06 90 PHE A CA 1
ATOM 749 C C . PHE A 1 90 ? -4.742 13.578 21.812 1 90.06 90 PHE A C 1
ATOM 751 O O . PHE A 1 90 ? -4.5 12.492 22.344 1 90.06 90 PHE A O 1
ATOM 758 N N . MET A 1 91 ? -3.826 14.305 21.25 1 92.75 91 MET A N 1
ATOM 759 C CA . MET A 1 91 ? -2.42 14.125 21.609 1 92.75 91 MET A CA 1
ATOM 760 C C . MET A 1 91 ? -2.059 14.93 22.844 1 92.75 91 MET A C 1
ATOM 762 O O . MET A 1 91 ? -1.744 16.125 22.75 1 92.75 91 MET A O 1
ATOM 766 N N . GLU A 1 92 ? -2.057 14.336 23.953 1 92.25 92 GLU A N 1
ATOM 767 C CA . GLU A 1 92 ? -2.115 15.047 25.234 1 92.25 92 GLU A CA 1
ATOM 768 C C . GLU A 1 92 ? -0.735 15.547 25.641 1 92.25 92 GLU A C 1
ATOM 770 O O . GLU A 1 92 ? -0.621 16.438 26.484 1 92.25 92 GLU A O 1
ATOM 775 N N . GLU A 1 93 ? 0.305 14.961 25.094 1 95.31 93 GLU A N 1
ATOM 776 C CA . GLU A 1 93 ? 1.657 15.359 25.484 1 95.31 93 GLU A CA 1
ATOM 777 C C . GLU A 1 93 ? 2.42 15.945 24.297 1 95.31 93 GLU A C 1
ATOM 779 O O . GLU A 1 93 ? 2.1 15.656 23.141 1 95.31 93 GLU A O 1
ATOM 784 N N . THR A 1 94 ? 3.352 16.828 24.641 1 97.25 94 THR A N 1
ATOM 785 C CA . THR A 1 94 ? 4.246 17.359 23.625 1 97.25 94 THR A CA 1
ATOM 786 C C . THR A 1 94 ? 5.211 16.297 23.125 1 97.25 94 THR A C 1
ATOM 788 O O . THR A 1 94 ? 5.383 15.258 23.781 1 97.25 94 THR A O 1
ATOM 791 N N . TYR A 1 95 ? 5.691 16.453 21.922 1 97.31 95 TYR A N 1
ATOM 792 C CA . TYR A 1 95 ? 6.711 15.602 21.328 1 97.31 95 TYR A CA 1
ATOM 793 C C . TYR A 1 95 ? 8.008 16.375 21.094 1 97.31 95 TYR A C 1
ATOM 795 O O . TYR A 1 95 ? 7.984 17.578 20.859 1 97.31 95 TYR A O 1
ATOM 803 N N . SER A 1 96 ? 9.141 15.688 21.297 1 96.69 96 SER A N 1
ATOM 804 C CA . SER A 1 96 ? 10.391 16.234 20.766 1 96.69 96 SER A CA 1
ATOM 805 C C . SER A 1 96 ? 10.375 16.281 19.25 1 96.69 96 SER A C 1
ATOM 807 O O . SER A 1 96 ? 9.617 15.562 18.594 1 96.69 96 SER A O 1
ATOM 809 N N . PRO A 1 97 ? 11.18 17.172 18.672 1 95.62 97 PRO A N 1
ATOM 810 C CA . PRO A 1 97 ? 11.266 17.188 17.203 1 95.62 97 PRO A CA 1
ATOM 811 C C . PRO A 1 97 ? 11.664 15.836 16.625 1 95.62 97 PRO A C 1
ATOM 813 O O . PRO A 1 97 ? 11.203 15.461 15.547 1 95.62 97 PRO A O 1
ATOM 816 N N . GLN A 1 98 ? 12.461 15.148 17.359 1 96.12 98 GLN A N 1
ATOM 817 C CA . GLN A 1 98 ? 12.867 13.82 16.922 1 96.12 98 GLN A CA 1
ATOM 818 C C . GLN A 1 98 ? 11.68 12.867 16.859 1 96.12 98 GLN A C 1
ATOM 820 O O . GLN A 1 98 ? 11.547 12.078 15.93 1 96.12 98 GLN A O 1
ATOM 825 N N . ALA A 1 99 ? 10.891 12.922 17.859 1 97.31 99 ALA A N 1
ATOM 826 C CA . ALA A 1 99 ? 9.711 12.062 17.906 1 97.31 99 ALA A CA 1
ATOM 827 C C . ALA A 1 99 ? 8.742 12.383 16.766 1 97.31 99 ALA A C 1
ATOM 829 O O . ALA A 1 99 ? 8.156 11.477 16.172 1 97.31 99 ALA A O 1
ATOM 830 N N . VAL A 1 100 ? 8.57 13.625 16.453 1 97.25 100 VAL A N 1
ATOM 831 C CA . VAL A 1 100 ? 7.73 14.039 15.328 1 97.25 100 VAL A CA 1
ATOM 832 C C . VAL A 1 100 ? 8.305 13.5 14.023 1 97.25 100 VAL A C 1
ATOM 834 O O . VAL A 1 100 ? 7.578 12.93 13.203 1 97.25 100 VAL A O 1
ATOM 837 N N . ASN A 1 101 ? 9.594 13.656 13.938 1 96.12 101 ASN A N 1
ATOM 838 C CA . ASN A 1 101 ? 10.25 13.195 12.727 1 96.12 101 ASN A CA 1
ATOM 839 C C . ASN A 1 101 ? 10.156 11.68 12.578 1 96.12 101 ASN A C 1
ATOM 841 O O . ASN A 1 101 ? 10.023 11.164 11.469 1 96.12 101 ASN A O 1
ATOM 845 N N . GLN A 1 102 ? 10.242 11.008 13.672 1 97.62 102 GLN A N 1
ATOM 846 C CA . GLN A 1 102 ? 10.109 9.555 13.641 1 97.62 102 GLN A CA 1
ATOM 847 C C . GLN A 1 102 ? 8.727 9.141 13.133 1 97.62 102 GLN A C 1
ATOM 849 O O . GLN A 1 102 ? 8.617 8.242 12.297 1 97.62 102 GLN A O 1
ATOM 854 N N . ALA A 1 103 ? 7.703 9.727 13.656 1 97.75 103 ALA A N 1
ATOM 855 C CA . ALA A 1 103 ? 6.344 9.43 13.211 1 97.75 103 ALA A CA 1
ATOM 856 C C . ALA A 1 103 ? 6.164 9.789 11.734 1 97.75 103 ALA A C 1
ATOM 858 O O . ALA A 1 103 ? 5.543 9.039 10.977 1 97.75 103 ALA A O 1
ATOM 859 N N . ARG A 1 104 ? 6.695 10.898 11.359 1 96.88 104 ARG A N 1
ATOM 860 C CA . ARG A 1 104 ? 6.648 11.352 9.969 1 96.88 104 ARG A CA 1
ATOM 861 C C . ARG A 1 104 ? 7.305 10.344 9.039 1 96.88 104 ARG A C 1
ATOM 863 O O . ARG A 1 104 ? 6.738 9.977 8.008 1 96.88 104 ARG A O 1
ATOM 870 N N . ASN A 1 105 ? 8.492 9.922 9.391 1 97.25 105 ASN A N 1
ATOM 871 C CA . ASN A 1 105 ? 9.234 8.969 8.57 1 97.25 105 ASN A CA 1
ATOM 872 C C . ASN A 1 105 ? 8.547 7.605 8.531 1 97.25 105 ASN A C 1
ATOM 874 O O . ASN A 1 105 ? 8.547 6.941 7.492 1 97.25 105 ASN A O 1
ATOM 878 N N . SER A 1 106 ? 8.094 7.211 9.641 1 98.25 106 SER A N 1
ATOM 879 C CA . SER A 1 106 ? 7.348 5.961 9.68 1 98.25 106 SER A CA 1
ATOM 880 C C . SER A 1 106 ? 6.137 6.012 8.75 1 98.25 106 SER A C 1
ATOM 882 O O . SER A 1 106 ? 5.863 5.055 8.023 1 98.25 106 SER A O 1
ATOM 884 N N . PHE A 1 107 ? 5.426 7.133 8.742 1 98.44 107 PHE A N 1
ATOM 885 C CA . PHE A 1 107 ? 4.289 7.328 7.848 1 98.44 107 PHE A CA 1
ATOM 886 C C . PHE A 1 107 ? 4.719 7.184 6.395 1 98.44 107 PHE A C 1
ATOM 888 O O . PHE A 1 107 ? 4.098 6.445 5.629 1 98.44 107 PHE A O 1
ATOM 895 N N . LYS A 1 108 ? 5.715 7.867 6.074 1 97.38 108 LYS A N 1
ATOM 896 C CA . LYS A 1 108 ? 6.223 7.844 4.703 1 97.38 108 LYS A CA 1
ATOM 897 C C . LYS A 1 108 ? 6.559 6.418 4.27 1 97.38 108 LYS A C 1
ATOM 899 O O . LYS A 1 108 ? 6.168 5.988 3.184 1 97.38 108 LYS A O 1
ATOM 904 N N . ARG A 1 109 ? 7.25 5.723 5.078 1 98 109 ARG A N 1
ATOM 905 C CA . ARG A 1 109 ? 7.66 4.359 4.773 1 98 109 ARG A CA 1
ATOM 906 C C . ARG A 1 109 ? 6.449 3.447 4.602 1 98 109 ARG A C 1
ATOM 908 O O . ARG A 1 109 ? 6.418 2.611 3.695 1 98 109 ARG A O 1
ATOM 915 N N . LYS A 1 110 ? 5.492 3.635 5.469 1 98.62 110 LYS A N 1
ATOM 916 C CA . LYS A 1 110 ? 4.316 2.775 5.426 1 98.62 110 LYS A CA 1
ATOM 917 C C . LYS A 1 110 ? 3.482 3.047 4.176 1 98.62 110 LYS A C 1
ATOM 919 O O . LYS A 1 110 ? 2.922 2.121 3.582 1 98.62 110 LYS A O 1
ATOM 924 N N . VAL A 1 111 ? 3.414 4.281 3.752 1 96.88 111 VAL A N 1
ATOM 925 C CA . VAL A 1 111 ? 2.697 4.609 2.525 1 96.88 111 VAL A CA 1
ATOM 926 C C . VAL A 1 111 ? 3.426 4.012 1.324 1 96.88 111 VAL A C 1
ATOM 928 O O . VAL A 1 111 ? 2.799 3.426 0.439 1 96.88 111 VAL A O 1
ATOM 931 N N . ARG A 1 112 ? 4.707 4.074 1.288 1 95.69 112 ARG A N 1
ATOM 932 C CA . ARG A 1 112 ? 5.5 3.523 0.193 1 95.69 112 ARG A CA 1
ATOM 933 C C . ARG A 1 112 ? 5.348 2.008 0.116 1 95.69 112 ARG A C 1
ATOM 935 O O . ARG A 1 112 ? 5.094 1.457 -0.958 1 95.69 112 ARG A O 1
ATOM 942 N N . LYS A 1 113 ? 5.484 1.384 1.239 1 97.94 113 LYS A N 1
ATOM 943 C CA . LYS A 1 113 ? 5.328 -0.067 1.287 1 97.94 113 LYS A CA 1
ATOM 944 C C . LYS A 1 113 ? 3.92 -0.481 0.866 1 97.94 113 LYS A C 1
ATOM 946 O O . LYS A 1 113 ? 3.74 -1.503 0.2 1 97.94 113 LYS A O 1
ATOM 951 N N . SER A 1 114 ? 3 0.3 1.34 1 97.75 114 SER A N 1
ATOM 952 C CA . SER A 1 114 ? 1.61 0.024 0.989 1 97.75 114 SER A CA 1
ATOM 953 C C . SER A 1 114 ? 1.378 0.178 -0.51 1 97.75 114 SER A C 1
ATOM 955 O O . SER A 1 114 ? 0.67 -0.626 -1.119 1 97.75 114 SER A O 1
ATOM 957 N N . GLY A 1 115 ? 1.929 1.244 -1.104 1 92.69 115 GLY A N 1
ATOM 958 C CA . GLY A 1 115 ? 1.828 1.395 -2.547 1 92.69 115 GLY A CA 1
ATOM 959 C C . GLY A 1 115 ? 2.35 0.191 -3.311 1 92.69 115 GLY A C 1
ATOM 960 O O . GLY A 1 115 ? 1.662 -0.341 -4.184 1 92.69 115 GLY A O 1
ATOM 961 N N . ALA A 1 116 ? 3.492 -0.229 -2.951 1 93.56 116 ALA A N 1
ATOM 962 C CA . ALA A 1 116 ? 4.113 -1.38 -3.604 1 93.56 116 ALA A CA 1
ATOM 963 C C . ALA A 1 116 ? 3.262 -2.633 -3.428 1 93.56 116 ALA A C 1
ATOM 965 O O . ALA A 1 116 ? 3.035 -3.377 -4.387 1 93.56 116 ALA A O 1
ATOM 966 N N . THR A 1 117 ? 2.814 -2.918 -2.236 1 97.19 117 THR A N 1
ATOM 967 C CA . THR A 1 117 ? 1.979 -4.078 -1.945 1 97.19 117 THR A CA 1
ATOM 968 C C . THR A 1 117 ? 0.683 -4.027 -2.748 1 97.19 117 THR A C 1
ATOM 970 O O . THR A 1 117 ? 0.277 -5.027 -3.346 1 97.19 117 THR A O 1
ATOM 973 N N . PHE A 1 118 ? 0.075 -2.865 -2.725 1 91.19 118 PHE A N 1
ATOM 974 C CA . PHE A 1 118 ? -1.201 -2.682 -3.404 1 91.19 118 PHE A CA 1
ATOM 975 C C . PHE A 1 118 ? -1.045 -2.871 -4.91 1 91.19 118 PHE A C 1
ATOM 977 O O . PHE A 1 118 ? -1.863 -3.537 -5.543 1 91.19 118 PHE A O 1
ATOM 984 N N . PHE A 1 119 ? -0.032 -2.283 -5.508 1 83.38 119 PHE A N 1
ATOM 985 C CA . PHE A 1 119 ? 0.182 -2.398 -6.945 1 83.38 119 PHE A CA 1
ATOM 986 C C . PHE A 1 119 ? 0.446 -3.846 -7.344 1 83.38 119 PHE A C 1
ATOM 988 O O . PHE A 1 119 ? -0.087 -4.328 -8.344 1 83.38 119 PHE A O 1
ATOM 995 N N . TYR A 1 120 ? 1.29 -4.52 -6.629 1 89.94 120 TYR A N 1
ATOM 996 C CA . TYR A 1 120 ? 1.475 -5.934 -6.934 1 89.94 120 TYR A CA 1
ATOM 997 C C . TYR A 1 120 ? 0.152 -6.688 -6.852 1 89.94 120 TYR A C 1
ATOM 999 O O . TYR A 1 120 ? -0.176 -7.473 -7.742 1 89.94 120 TYR A O 1
ATOM 1007 N N . GLY A 1 121 ? -0.585 -6.512 -5.699 1 89.94 121 GLY A N 1
ATOM 1008 C CA . GLY A 1 121 ? -1.876 -7.168 -5.562 1 89.94 121 GLY A CA 1
ATOM 1009 C C . GLY A 1 121 ? -2.809 -6.902 -6.727 1 89.94 121 GLY A C 1
ATOM 1010 O O . GLY A 1 121 ? -3.518 -7.801 -7.18 1 89.94 121 GLY A O 1
ATOM 1011 N N . ALA A 1 122 ? -2.797 -5.746 -7.172 1 80.75 122 ALA A N 1
ATOM 1012 C CA . ALA A 1 122 ? -3.684 -5.348 -8.266 1 80.75 122 ALA A CA 1
ATOM 1013 C C . ALA A 1 122 ? -3.24 -5.969 -9.586 1 80.75 122 ALA A C 1
ATOM 1015 O O . ALA A 1 122 ? -4.07 -6.273 -10.445 1 80.75 122 ALA A O 1
ATOM 1016 N N . MET A 1 123 ? -1.999 -6.277 -9.695 1 76.81 123 MET A N 1
ATOM 1017 C CA . MET A 1 123 ? -1.451 -6.617 -11.008 1 76.81 123 MET A CA 1
ATOM 1018 C C . MET A 1 123 ? -1.235 -8.117 -11.133 1 76.81 123 MET A C 1
ATOM 1020 O O . MET A 1 123 ? -1.081 -8.641 -12.242 1 76.81 123 MET A O 1
ATOM 1024 N N . CYS A 1 124 ? -1.193 -8.82 -10.07 1 82.19 124 CYS A N 1
ATOM 1025 C CA . CYS A 1 124 ? -0.724 -10.203 -10.102 1 82.19 124 CYS A CA 1
ATOM 1026 C C . CYS A 1 124 ? -1.833 -11.148 -10.555 1 82.19 124 CYS A C 1
ATOM 1028 O O . CYS A 1 124 ? -1.608 -12.344 -10.711 1 82.19 124 CYS A O 1
ATOM 1030 N N . GLY A 1 125 ? -3.043 -10.602 -10.805 1 79.62 125 GLY A N 1
ATOM 1031 C CA . GLY A 1 125 ? -4.133 -11.422 -11.312 1 79.62 125 GLY A CA 1
ATOM 1032 C C . GLY A 1 125 ? -4.859 -12.188 -10.227 1 79.62 125 GLY A C 1
ATOM 1033 O O . GLY A 1 125 ? -5.715 -13.031 -10.516 1 79.62 125 GLY A O 1
ATOM 1034 N N . PHE A 1 126 ? -4.555 -11.93 -9.023 1 87 126 PHE A N 1
ATOM 1035 C CA . PHE A 1 126 ? -5.18 -12.586 -7.879 1 87 126 PHE A CA 1
ATOM 1036 C C . PHE A 1 126 ? -6.633 -12.156 -7.734 1 87 126 PHE A C 1
ATOM 1038 O O . PHE A 1 126 ? -7.504 -12.977 -7.445 1 87 126 PHE A O 1
ATOM 1045 N N . PHE A 1 127 ? -6.898 -10.938 -7.91 1 83.12 127 PHE A N 1
ATOM 1046 C CA . PHE A 1 127 ? -8.242 -10.383 -7.777 1 83.12 127 PHE A CA 1
ATOM 1047 C C . PHE A 1 127 ? -8.938 -10.32 -9.133 1 83.12 127 PHE A C 1
ATOM 1049 O O . PHE A 1 127 ? -8.312 -10 -10.141 1 83.12 127 PHE A O 1
ATOM 1056 N N . THR A 1 128 ? -10.219 -10.648 -9.094 1 77.81 128 THR A N 1
ATOM 1057 C CA . THR A 1 128 ? -11.023 -10.352 -10.266 1 77.81 128 THR A CA 1
ATOM 1058 C C . THR A 1 128 ? -11.164 -8.852 -10.461 1 77.81 128 THR A C 1
ATOM 1060 O O . THR A 1 128 ? -10.875 -8.07 -9.555 1 77.81 128 THR A O 1
ATOM 1063 N N . LEU A 1 129 ? -11.664 -8.453 -11.617 1 73.31 129 LEU A N 1
ATOM 1064 C CA . LEU A 1 129 ? -11.867 -7.035 -11.875 1 73.31 129 LEU A CA 1
ATOM 1065 C C . LEU A 1 129 ? -12.891 -6.445 -10.906 1 73.31 129 LEU A C 1
ATOM 1067 O O . LEU A 1 129 ? -12.719 -5.324 -10.43 1 73.31 129 LEU A O 1
ATOM 1071 N N . ASP A 1 130 ? -13.914 -7.219 -10.617 1 75.44 130 ASP A N 1
ATOM 1072 C CA . ASP A 1 130 ? -14.938 -6.758 -9.68 1 75.44 130 ASP A CA 1
ATOM 1073 C C . ASP A 1 130 ? -14.359 -6.59 -8.273 1 75.44 130 ASP A C 1
ATOM 1075 O O . ASP A 1 130 ? -14.664 -5.609 -7.586 1 75.44 130 ASP A O 1
ATOM 1079 N N . GLU A 1 131 ? -13.562 -7.562 -7.918 1 81.56 131 GLU A N 1
ATOM 1080 C CA . GLU A 1 131 ? -12.938 -7.48 -6.605 1 81.56 131 GLU A CA 1
ATOM 1081 C C . GLU A 1 131 ? -11.984 -6.289 -6.523 1 81.56 131 GLU A C 1
ATOM 1083 O O . GLU A 1 131 ? -11.914 -5.613 -5.492 1 81.56 131 GLU A O 1
ATOM 1088 N N . LEU A 1 132 ? -11.227 -6.031 -7.566 1 78.81 132 LEU A N 1
ATOM 1089 C CA . LEU A 1 132 ? -10.312 -4.895 -7.598 1 78.81 132 LEU A CA 1
ATOM 1090 C C . LEU A 1 132 ? -11.086 -3.578 -7.516 1 78.81 132 LEU A C 1
ATOM 1092 O O . LEU A 1 132 ? -10.664 -2.654 -6.812 1 78.81 132 LEU A O 1
ATOM 1096 N N . ASP A 1 133 ? -12.203 -3.492 -8.188 1 73.44 133 ASP A N 1
ATOM 1097 C CA . ASP A 1 133 ? -13.062 -2.314 -8.102 1 73.44 133 ASP A CA 1
ATOM 1098 C C . ASP A 1 133 ? -13.531 -2.078 -6.668 1 73.44 133 ASP A C 1
ATOM 1100 O O . ASP A 1 133 ? -13.539 -0.94 -6.195 1 73.44 133 ASP A O 1
ATOM 1104 N N . ASP A 1 134 ? -13.938 -3.115 -6.055 1 81.94 134 ASP A N 1
ATOM 1105 C CA . ASP A 1 134 ? -14.367 -3.023 -4.66 1 81.94 134 ASP A CA 1
ATOM 1106 C C . ASP A 1 134 ? -13.242 -2.506 -3.773 1 81.94 134 ASP A C 1
ATOM 1108 O O . ASP A 1 134 ? -13.469 -1.672 -2.895 1 81.94 134 ASP A O 1
ATOM 1112 N N . ILE A 1 135 ? -12.008 -2.998 -3.986 1 84.75 135 ILE A N 1
ATOM 1113 C CA . ILE A 1 135 ? -10.859 -2.6 -3.184 1 84.75 135 ILE A CA 1
ATOM 1114 C C . ILE A 1 135 ? -10.555 -1.121 -3.418 1 84.75 135 ILE A C 1
ATOM 1116 O O . ILE A 1 135 ? -10.289 -0.377 -2.471 1 84.75 135 ILE A O 1
ATOM 1120 N N . LEU A 1 136 ? -10.594 -0.706 -4.625 1 79.62 136 LEU A N 1
ATOM 1121 C CA . LEU A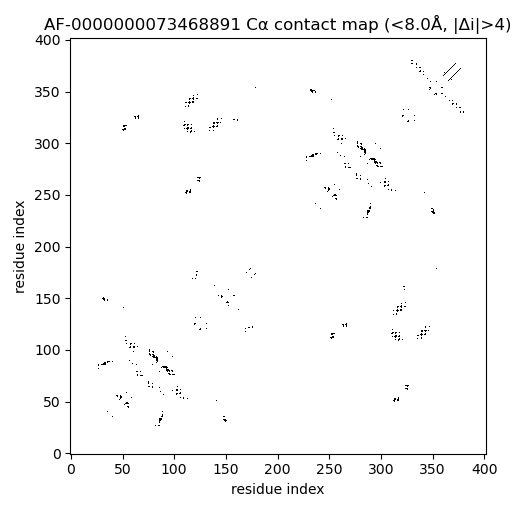 1 136 ? -10.344 0.692 -4.961 1 79.62 136 LEU A CA 1
ATOM 1122 C C . LEU A 1 136 ? -11.383 1.601 -4.312 1 79.62 136 LEU A C 1
ATOM 1124 O O . LEU A 1 136 ? -11.039 2.639 -3.742 1 79.62 136 LEU A O 1
ATOM 1128 N N . PHE A 1 137 ? -12.609 1.18 -4.414 1 76.5 137 PHE A N 1
ATOM 1129 C CA . PHE A 1 137 ? -13.688 1.948 -3.814 1 76.5 137 PHE A CA 1
ATOM 1130 C C . PHE A 1 137 ? -13.516 2.043 -2.303 1 76.5 137 PHE A C 1
ATOM 1132 O O . PHE A 1 137 ? -13.594 3.135 -1.731 1 76.5 137 PHE A O 1
ATOM 1139 N N . GLU A 1 138 ? -13.305 0.936 -1.723 1 83.81 138 GLU A N 1
ATOM 1140 C CA . GLU A 1 138 ? -13.094 0.905 -0.279 1 83.81 138 GLU A CA 1
ATOM 1141 C C . GLU A 1 138 ? -11.914 1.787 0.125 1 83.81 138 GLU A C 1
ATOM 1143 O O . GLU A 1 138 ? -11.992 2.521 1.112 1 83.81 138 GLU A O 1
ATOM 1148 N N . SER A 1 139 ? -10.805 1.702 -0.631 1 85.94 139 SER A N 1
ATOM 1149 C CA . SER A 1 139 ? -9.617 2.502 -0.351 1 85.94 139 SER A CA 1
ATOM 1150 C C . SER A 1 139 ? -9.93 3.994 -0.414 1 85.94 139 SER A C 1
ATOM 1152 O O . SER A 1 139 ? -9.484 4.762 0.444 1 85.94 139 SER A O 1
ATOM 1154 N N . SER A 1 140 ? -10.695 4.359 -1.418 1 76.88 140 SER A N 1
ATOM 1155 C CA . SER A 1 140 ? -11.086 5.758 -1.557 1 76.88 140 SER A CA 1
ATOM 1156 C C . SER A 1 140 ? -11.984 6.195 -0.403 1 76.88 140 SER A C 1
ATOM 1158 O O . SER A 1 140 ? -11.836 7.301 0.121 1 76.88 140 SER A O 1
ATOM 1160 N N . GLU A 1 141 ? -12.938 5.344 -0.006 1 82.19 141 GLU A N 1
ATOM 1161 C CA . GLU A 1 141 ? -13.852 5.652 1.091 1 82.19 141 GLU A CA 1
ATOM 1162 C C . GLU A 1 141 ? -13.094 5.832 2.404 1 82.19 141 GLU A C 1
ATOM 1164 O O . GLU A 1 141 ? -13.406 6.723 3.193 1 82.19 141 GLU A O 1
ATOM 1169 N N . VAL A 1 142 ? -12.164 4.98 2.637 1 88.44 142 VAL A N 1
ATOM 1170 C CA . VAL A 1 142 ? -11.367 5.082 3.852 1 88.44 142 VAL A CA 1
ATOM 1171 C C . VAL A 1 142 ? -10.617 6.414 3.871 1 88.44 142 VAL A C 1
ATOM 1173 O O . VAL A 1 142 ? -10.609 7.113 4.887 1 88.44 142 VAL A O 1
ATOM 1176 N N . ALA A 1 143 ? -9.961 6.77 2.738 1 86.12 143 ALA A N 1
ATOM 1177 C CA . ALA A 1 143 ? -9.227 8.031 2.645 1 86.12 143 ALA A CA 1
ATOM 1178 C C . ALA A 1 143 ? -10.156 9.219 2.887 1 86.12 143 ALA A C 1
ATOM 1180 O O . ALA A 1 143 ? -9.828 10.117 3.664 1 86.12 143 ALA A O 1
ATOM 1181 N N . ARG A 1 144 ? -11.32 9.148 2.307 1 78.94 144 ARG A N 1
ATOM 1182 C CA . ARG A 1 144 ? -12.289 10.227 2.459 1 78.94 144 ARG A CA 1
ATOM 1183 C C . ARG A 1 144 ? -12.773 10.336 3.902 1 78.94 144 ARG A C 1
ATOM 1185 O O . ARG A 1 144 ? -12.938 11.438 4.426 1 78.94 144 ARG A O 1
ATOM 1192 N N . PHE A 1 145 ? -13.023 9.234 4.48 1 84.25 145 PHE A N 1
ATOM 1193 C CA . PHE A 1 145 ? -13.461 9.211 5.871 1 84.25 145 PHE A CA 1
ATOM 1194 C C . PHE A 1 145 ? -12.43 9.875 6.777 1 84.25 145 PHE A C 1
ATOM 1196 O O . PHE A 1 145 ? -12.781 10.695 7.629 1 84.25 145 PHE A O 1
ATOM 1203 N N . LEU A 1 146 ? -11.148 9.57 6.645 1 90 146 LEU A N 1
ATOM 1204 C CA . LEU A 1 146 ? -10.094 10.141 7.477 1 90 146 LEU A CA 1
ATOM 1205 C C . LEU A 1 146 ? -9.969 11.648 7.238 1 90 146 LEU A C 1
ATOM 1207 O O . LEU A 1 146 ? -9.82 12.422 8.188 1 90 146 LEU A O 1
ATOM 1211 N N . LEU A 1 147 ? -10.047 12.039 5.969 1 84.81 147 LEU A N 1
ATOM 1212 C CA . LEU A 1 147 ? -9.969 13.453 5.645 1 84.81 147 LEU A CA 1
ATOM 1213 C C . LEU A 1 147 ? -11.148 14.219 6.246 1 84.81 147 LEU A C 1
ATOM 1215 O O . LEU A 1 147 ? -10.984 15.336 6.734 1 84.81 147 LEU A O 1
ATOM 1219 N N . GLU A 1 148 ? -12.281 13.555 6.238 1 81 148 GLU A N 1
ATOM 1220 C CA . GLU A 1 148 ? -13.469 14.172 6.828 1 81 148 GLU A CA 1
ATOM 1221 C C . GLU A 1 148 ? -13.305 14.352 8.336 1 81 148 GLU A C 1
ATOM 1223 O O . GLU A 1 148 ? -13.648 15.406 8.875 1 81 148 GLU A O 1
ATOM 1228 N N . ILE A 1 149 ? -12.867 13.328 9 1 85.75 149 ILE A N 1
ATOM 1229 C CA . ILE A 1 149 ? -12.68 13.398 10.445 1 85.75 149 ILE A CA 1
ATOM 1230 C C . ILE A 1 149 ? -11.688 14.516 10.773 1 85.75 149 ILE A C 1
ATOM 1232 O O . ILE A 1 149 ? -11.836 15.203 11.789 1 85.75 149 ILE A O 1
ATOM 1236 N N . GLU A 1 150 ? -10.57 14.68 9.961 1 87.69 150 GLU A N 1
ATOM 1237 C CA . GLU A 1 150 ? -9.602 15.75 10.156 1 87.69 150 GLU A CA 1
ATOM 1238 C C . GLU A 1 150 ? -10.25 17.125 10 1 87.69 150 GLU A C 1
ATOM 1240 O O . GLU A 1 150 ? -9.727 18.125 10.5 1 87.69 150 GLU A O 1
ATOM 1245 N N . GLY A 1 151 ? -11.375 17.25 9.359 1 80.5 151 GLY A N 1
ATOM 1246 C CA . GLY A 1 151 ? -11.984 18.531 8.992 1 80.5 151 GLY A CA 1
ATOM 1247 C C . GLY A 1 151 ? -11.406 19.109 7.719 1 80.5 151 GLY A C 1
ATOM 1248 O O . GLY A 1 151 ? -11.32 20.328 7.578 1 80.5 151 GLY A O 1
ATOM 1249 N N . THR A 1 152 ? -10.812 18.266 6.984 1 72.75 152 THR A N 1
ATOM 1250 C CA . THR A 1 152 ? -10.219 18.688 5.723 1 72.75 152 THR A CA 1
ATOM 1251 C C . THR A 1 152 ? -11.164 18.406 4.559 1 72.75 152 THR A C 1
ATOM 1253 O O . THR A 1 152 ? -11.773 17.344 4.488 1 72.75 152 THR A O 1
ATOM 1256 N N . SER A 1 153 ? -11.688 19.531 3.975 1 58.94 153 SER A N 1
ATOM 1257 C CA . SER A 1 153 ? -12.492 19.328 2.773 1 58.94 153 SER A CA 1
ATOM 1258 C C . SER A 1 153 ? -11.617 19.062 1.558 1 58.94 153 SER A C 1
ATOM 1260 O O . SER A 1 153 ? -10.648 19.781 1.311 1 58.94 153 SER A O 1
ATOM 1262 N N . LEU A 1 154 ? -11.469 17.797 1.157 1 57.78 154 LEU A N 1
ATOM 1263 C CA . LEU A 1 154 ? -10.82 17.562 -0.129 1 57.78 154 LEU A CA 1
ATOM 1264 C C . LEU A 1 154 ? -11.633 18.172 -1.267 1 57.78 154 LEU A C 1
ATOM 1266 O O . LEU A 1 154 ? -12.859 17.984 -1.323 1 57.78 154 LEU A O 1
ATOM 1270 N N . GLU A 1 155 ? -11.031 19.203 -1.836 1 58.16 155 GLU A N 1
ATOM 1271 C CA . GLU A 1 155 ? -11.766 19.625 -3.025 1 58.16 155 GLU A CA 1
ATOM 1272 C C . GLU A 1 155 ? -12.062 18.438 -3.939 1 58.16 155 GLU A C 1
ATOM 1274 O O . GLU A 1 155 ? -11.18 17.641 -4.223 1 58.16 155 GLU A O 1
ATOM 1279 N N . ILE A 1 156 ? -13.398 18.172 -4.109 1 55.03 156 ILE A N 1
ATOM 1280 C CA . ILE A 1 156 ? -13.93 17.062 -4.898 1 55.03 156 ILE A CA 1
ATOM 1281 C C . ILE A 1 156 ? -13.062 16.844 -6.141 1 55.03 156 ILE A C 1
ATOM 1283 O O . ILE A 1 156 ? -12.742 15.711 -6.5 1 55.03 156 ILE A O 1
ATOM 1287 N N . ASP A 1 157 ? -12.617 18 -6.699 1 56.78 157 ASP A N 1
ATOM 1288 C CA . ASP A 1 157 ? -11.859 17.906 -7.945 1 56.78 157 ASP A CA 1
ATOM 1289 C C . ASP A 1 157 ? -10.5 17.25 -7.715 1 56.78 157 ASP A C 1
ATOM 1291 O O . ASP A 1 157 ? -10.031 16.469 -8.547 1 56.78 157 ASP A O 1
ATOM 1295 N N . ASP A 1 158 ? -9.898 17.547 -6.621 1 59.72 158 ASP A N 1
ATOM 1296 C CA . ASP A 1 158 ? -8.594 16.969 -6.332 1 59.72 158 ASP A CA 1
ATOM 1297 C C . ASP A 1 158 ? -8.711 15.461 -6.09 1 59.72 158 ASP A C 1
ATOM 1299 O O . ASP A 1 158 ? -7.863 14.688 -6.539 1 59.72 158 ASP A O 1
ATOM 1303 N N . GLU A 1 159 ? -9.758 15.094 -5.375 1 57.5 159 GLU A N 1
ATOM 1304 C CA . GLU A 1 159 ? -10.016 13.68 -5.137 1 57.5 159 GLU A CA 1
ATOM 1305 C C . GLU A 1 159 ? -10.18 12.914 -6.445 1 57.5 159 GLU A C 1
ATOM 1307 O O . GLU A 1 159 ? -9.586 11.852 -6.629 1 57.5 159 GLU A O 1
ATOM 1312 N N . ILE A 1 160 ? -10.977 13.539 -7.281 1 59.03 160 ILE A N 1
ATOM 1313 C CA . ILE A 1 160 ? -11.25 12.906 -8.57 1 59.03 160 ILE A CA 1
ATOM 1314 C C . ILE A 1 160 ? -9.961 12.773 -9.367 1 59.03 160 ILE A C 1
ATOM 1316 O O . ILE A 1 160 ? -9.719 11.734 -9.992 1 59.03 160 ILE A O 1
ATOM 1320 N N . ASP A 1 161 ? -9.195 13.773 -9.305 1 58.72 161 ASP A N 1
ATOM 1321 C CA . ASP A 1 161 ? -7.945 13.75 -10.062 1 58.72 161 ASP A CA 1
ATOM 1322 C C . ASP A 1 161 ? -7.012 12.656 -9.539 1 58.72 161 ASP A C 1
ATOM 1324 O O . ASP A 1 161 ? -6.371 11.953 -10.328 1 58.72 161 ASP A O 1
ATOM 1328 N N . ILE A 1 162 ? -6.938 12.57 -8.273 1 58.19 162 ILE A N 1
ATOM 1329 C CA . ILE A 1 162 ? -6.078 11.555 -7.68 1 58.19 162 ILE A CA 1
ATOM 1330 C C . ILE A 1 162 ? -6.602 10.164 -8.039 1 58.19 162 ILE A C 1
ATOM 1332 O O . ILE A 1 162 ? -5.84 9.297 -8.469 1 58.19 162 ILE A O 1
ATOM 1336 N N . GLU A 1 163 ? -7.863 9.984 -7.82 1 57.66 163 GLU A N 1
ATOM 1337 C CA . GLU A 1 163 ? -8.484 8.703 -8.141 1 57.66 163 GLU A CA 1
ATOM 1338 C C . GLU A 1 163 ? -8.289 8.359 -9.617 1 57.66 163 GLU A C 1
ATOM 1340 O O . GLU A 1 163 ? -8.016 7.203 -9.961 1 57.66 163 GLU A O 1
ATOM 1345 N N . ASP A 1 164 ? -8.43 9.375 -10.43 1 56.69 164 ASP A N 1
ATOM 1346 C CA . ASP A 1 164 ? -8.234 9.164 -11.867 1 56.69 164 ASP A CA 1
ATOM 1347 C C . ASP A 1 164 ? -6.801 8.742 -12.164 1 56.69 164 ASP A C 1
ATOM 1349 O O . ASP A 1 164 ? -6.57 7.855 -12.992 1 56.69 164 ASP A O 1
ATOM 1353 N N . LYS A 1 165 ? -5.891 9.406 -11.57 1 53.41 165 LYS A N 1
ATOM 1354 C CA . LYS A 1 165 ? -4.488 9.07 -11.781 1 53.41 165 LYS A CA 1
ATOM 1355 C C . LYS A 1 165 ? -4.188 7.645 -11.328 1 53.41 165 LYS A C 1
ATOM 1357 O O . LYS A 1 165 ? -3.496 6.898 -12.023 1 53.41 165 LYS A O 1
ATOM 1362 N N . ILE A 1 166 ? -4.727 7.383 -10.203 1 53.78 166 ILE A N 1
ATOM 1363 C CA . ILE A 1 166 ? -4.523 6.031 -9.688 1 53.78 166 ILE A CA 1
ATOM 1364 C C . ILE A 1 166 ? -5.168 5.02 -10.633 1 53.78 166 ILE A C 1
ATOM 1366 O O . ILE A 1 166 ? -4.547 4.012 -10.984 1 53.78 166 ILE A O 1
ATOM 1370 N N . SER A 1 167 ? -6.332 5.371 -10.977 1 52.03 167 SER A N 1
ATOM 1371 C CA . SER A 1 167 ? -7.039 4.496 -11.898 1 52.03 167 SER A CA 1
ATOM 1372 C C . SER A 1 167 ? -6.273 4.34 -13.211 1 52.03 167 SER A C 1
ATOM 1374 O O . SER A 1 167 ? -6.188 3.238 -13.758 1 52.03 167 SER A O 1
ATOM 1376 N N . GLU A 1 168 ? -5.871 5.477 -13.695 1 52.62 168 GLU A N 1
ATOM 1377 C CA . GLU A 1 168 ? -5.09 5.453 -14.93 1 52.62 168 GLU A CA 1
ATOM 1378 C C . GLU A 1 168 ? -3.869 4.551 -14.797 1 52.62 168 GLU A C 1
ATOM 1380 O O . GLU A 1 168 ? -3.557 3.775 -15.703 1 52.62 168 GLU A O 1
ATOM 1385 N N . ILE A 1 169 ? -3.264 4.707 -13.727 1 50.47 169 ILE A N 1
ATOM 1386 C CA . ILE A 1 169 ? -2.068 3.898 -13.508 1 50.47 169 ILE A CA 1
ATOM 1387 C C . ILE A 1 169 ? -2.451 2.424 -13.406 1 50.47 169 ILE A C 1
ATOM 1389 O O . ILE A 1 169 ? -1.785 1.563 -13.992 1 50.47 169 ILE A O 1
ATOM 1393 N N . MET A 1 170 ? -3.543 2.213 -12.727 1 50.56 170 MET A N 1
ATOM 1394 C CA . MET A 1 170 ? -4.008 0.835 -12.594 1 50.56 170 MET A CA 1
ATOM 1395 C C . MET A 1 170 ? -4.402 0.261 -13.953 1 50.56 170 MET A C 1
ATOM 1397 O O . MET A 1 170 ? -4.121 -0.903 -14.242 1 50.56 170 MET A O 1
ATOM 1401 N N . ARG A 1 171 ? -5.16 1.086 -14.766 1 52.47 171 ARG A N 1
ATOM 1402 C CA . ARG A 1 171 ? -5.516 0.689 -16.125 1 52.47 171 ARG A CA 1
ATOM 1403 C C . ARG A 1 171 ? -4.273 0.361 -16.938 1 52.47 171 ARG A C 1
ATOM 1405 O O . ARG A 1 171 ? -4.227 -0.664 -17.625 1 52.47 171 ARG A O 1
ATOM 1412 N N . LYS A 1 172 ? -3.404 1.267 -16.875 1 48.88 172 LYS A N 1
ATOM 1413 C CA . LYS A 1 172 ? -2.16 1.092 -17.609 1 48.88 172 LYS A CA 1
ATOM 1414 C C . LYS A 1 172 ? -1.435 -0.178 -17.172 1 48.88 172 LYS A C 1
ATOM 1416 O O . LYS A 1 172 ? -0.845 -0.876 -18 1 48.88 172 LYS A O 1
ATOM 1421 N N . LEU A 1 173 ? -1.605 -0.328 -16.016 1 48.25 173 LEU A N 1
ATOM 1422 C CA . LEU A 1 173 ? -0.976 -1.534 -15.492 1 48.25 173 LEU A CA 1
ATOM 1423 C C . LEU A 1 173 ? -1.743 -2.779 -15.922 1 48.25 173 LEU A C 1
ATOM 1425 O O . LEU A 1 173 ? -1.14 -3.801 -16.266 1 48.25 173 LEU A O 1
ATOM 1429 N N . GLY A 1 174 ? -3.08 -2.68 -15.75 1 44.72 174 GLY A N 1
ATOM 1430 C CA . GLY A 1 174 ? -3.914 -3.764 -16.25 1 44.72 174 GLY A CA 1
ATOM 1431 C C . GLY A 1 174 ? -3.693 -4.062 -17.719 1 44.72 174 GLY A C 1
ATOM 1432 O O . GLY A 1 174 ? -3.629 -5.227 -18.109 1 44.72 174 GLY A O 1
ATOM 1433 N N . GLU A 1 175 ? -3.818 -2.938 -18.453 1 46.91 175 GLU A N 1
ATOM 1434 C CA . GLU A 1 175 ? -3.535 -3.094 -19.875 1 46.91 175 GLU A CA 1
ATOM 1435 C C . GLU A 1 175 ? -2.182 -3.76 -20.109 1 46.91 175 GLU A C 1
ATOM 1437 O O . GLU A 1 175 ? -2.025 -4.566 -21.016 1 46.91 175 GLU A O 1
ATOM 1442 N N . SER A 1 176 ? -1.428 -3.385 -19.234 1 41.47 176 SER A N 1
ATOM 1443 C CA . SER A 1 176 ? -0.103 -3.988 -19.328 1 41.47 176 SER A CA 1
ATOM 1444 C C . SER A 1 176 ? -0.121 -5.441 -18.875 1 41.47 176 SER A C 1
ATOM 1446 O O . SER A 1 176 ? 0.588 -6.281 -19.422 1 41.47 176 SER A O 1
ATOM 1448 N N . ALA A 1 177 ? -0.957 -5.645 -17.875 1 40.25 177 ALA A N 1
ATOM 1449 C CA . ALA A 1 177 ? -1.153 -7.02 -17.422 1 40.25 177 ALA A CA 1
ATOM 1450 C C . ALA A 1 177 ? -1.911 -7.836 -18.453 1 40.25 177 ALA A C 1
ATOM 1452 O O . ALA A 1 177 ? -1.566 -8.992 -18.719 1 40.25 177 ALA A O 1
ATOM 1453 N N . ASN A 1 178 ? -3.055 -7.352 -19.016 1 40.97 178 ASN A N 1
ATOM 1454 C CA . ASN A 1 178 ? -3.803 -8.016 -20.078 1 40.97 178 ASN A CA 1
ATOM 1455 C C . ASN A 1 178 ? -2.953 -8.203 -21.328 1 40.97 178 ASN A C 1
ATOM 1457 O O . ASN A 1 178 ? -3.043 -9.234 -22 1 40.97 178 ASN A O 1
ATOM 1461 N N . VAL A 1 179 ? -2.379 -7.227 -21.734 1 39.03 179 VAL A N 1
ATOM 1462 C CA . VAL A 1 179 ? -1.506 -7.355 -22.891 1 39.03 179 VAL A CA 1
ATOM 1463 C C . VAL A 1 179 ? -0.496 -8.477 -22.656 1 39.03 179 VAL A C 1
ATOM 1465 O O . VAL A 1 179 ? -0.221 -9.273 -23.562 1 39.03 179 VAL A O 1
ATOM 1468 N N . LEU A 1 180 ? -0.203 -8.57 -21.469 1 36.38 180 LEU A N 1
ATOM 1469 C CA . LEU A 1 180 ? 0.69 -9.672 -21.141 1 36.38 180 LEU A CA 1
ATOM 1470 C C . LEU A 1 180 ? -0.034 -11.016 -21.25 1 36.38 180 LEU A C 1
ATOM 1472 O O . LEU A 1 180 ? 0.525 -11.984 -21.766 1 36.38 180 LEU A O 1
ATOM 1476 N N . LEU A 1 181 ? -1.265 -11.008 -20.891 1 35.72 181 LEU A N 1
ATOM 1477 C CA . LEU A 1 181 ? -2.072 -12.219 -20.969 1 35.72 181 LEU A CA 1
ATOM 1478 C C . LEU A 1 181 ? -2.451 -12.531 -22.422 1 35.72 181 LEU A C 1
ATOM 1480 O O . LEU A 1 181 ? -2.451 -13.695 -22.828 1 35.72 181 LEU A O 1
ATOM 1484 N N . SER A 1 182 ? -2.93 -11.609 -23.141 1 38.72 182 SER A N 1
ATOM 1485 C CA . SER A 1 182 ? -3.4 -11.844 -24.5 1 38.72 182 SER A CA 1
ATOM 1486 C C . SER A 1 182 ? -2.238 -12.141 -25.438 1 38.72 182 SER A C 1
ATOM 1488 O O . SER A 1 182 ? -2.389 -12.898 -26.406 1 38.72 182 SER A O 1
ATOM 1490 N N . SER A 1 183 ? -1.204 -11.477 -25.281 1 35.72 183 SER A N 1
ATOM 1491 C CA . SER A 1 183 ? -0.098 -11.727 -26.188 1 35.72 183 SER A CA 1
ATOM 1492 C C . SER A 1 183 ? 0.378 -13.172 -26.094 1 35.72 183 SER A C 1
ATOM 1494 O O . SER A 1 183 ? 1.028 -13.68 -27.016 1 35.72 183 SER A O 1
ATOM 1496 N N . ARG A 1 184 ? 0.111 -13.789 -25.062 1 37.34 184 ARG A N 1
ATOM 1497 C CA . ARG A 1 184 ? 0.438 -15.211 -24.969 1 37.34 184 ARG A CA 1
ATOM 1498 C C . ARG A 1 184 ? -0.583 -16.062 -25.719 1 37.34 184 ARG A C 1
ATOM 1500 O O . ARG A 1 184 ? -0.238 -17.109 -26.281 1 37.34 184 ARG A O 1
ATOM 1507 N N . ARG A 1 185 ? -1.779 -15.703 -25.75 1 40.44 185 ARG A N 1
ATOM 1508 C CA . ARG A 1 185 ? -2.768 -16.469 -26.5 1 40.44 185 ARG A CA 1
ATOM 1509 C C . ARG A 1 185 ? -2.48 -16.438 -28 1 40.44 185 ARG A C 1
ATOM 1511 O O . ARG A 1 185 ? -2.676 -17.422 -28.703 1 40.44 185 ARG A O 1
ATOM 1518 N N . GLY A 1 186 ? -2.082 -15.32 -28.344 1 38.19 186 GLY A N 1
ATOM 1519 C CA . GLY A 1 186 ? -1.843 -15.258 -29.781 1 38.19 186 GLY A CA 1
ATOM 1520 C C . GLY A 1 186 ? -0.619 -16.047 -30.219 1 38.19 186 GLY A C 1
ATOM 1521 O O . GLY A 1 186 ? -0.527 -16.484 -31.359 1 38.19 186 GLY A O 1
ATOM 1522 N N . GLU A 1 187 ? 0.386 -16.031 -29.344 1 39.12 187 GLU A N 1
ATOM 1523 C CA . GLU A 1 187 ? 1.569 -16.75 -29.797 1 39.12 187 GLU A CA 1
ATOM 1524 C C . GLU A 1 187 ? 1.35 -18.266 -29.734 1 39.12 187 GLU A C 1
ATOM 1526 O O . GLU A 1 187 ? 1.941 -19.016 -30.5 1 39.12 187 GLU A O 1
ATOM 1531 N N . SER A 1 188 ? 0.586 -18.719 -28.781 1 38.88 188 SER A N 1
ATOM 1532 C CA . SER A 1 188 ? 0.276 -20.156 -28.797 1 38.88 188 SER A CA 1
ATOM 1533 C C . SER A 1 188 ? -0.581 -20.516 -30.016 1 38.88 188 SER A C 1
ATOM 1535 O O . SER A 1 188 ? -0.482 -21.625 -30.531 1 38.88 188 SER A O 1
ATOM 1537 N N . GLU A 1 189 ? -1.389 -19.594 -30.422 1 43.75 189 GLU A N 1
ATOM 1538 C CA . GLU A 1 189 ? -2.193 -19.875 -31.609 1 43.75 189 GLU A CA 1
ATOM 1539 C C . GLU A 1 189 ? -1.346 -19.844 -32.875 1 43.75 189 GLU A C 1
ATOM 1541 O O . GLU A 1 189 ? -1.644 -20.531 -33.844 1 43.75 189 GLU A O 1
ATOM 1546 N N . SER A 1 190 ? -0.266 -18.984 -32.75 1 46.16 190 SER A N 1
ATOM 1547 C CA . SER A 1 190 ? 0.538 -18.922 -33.938 1 46.16 190 SER A CA 1
ATOM 1548 C C . SER A 1 190 ? 1.447 -20.141 -34.062 1 46.16 190 SER A C 1
ATOM 1550 O O . SER A 1 190 ? 1.714 -20.609 -35.188 1 46.16 190 SER A O 1
ATOM 1552 N N . ASP A 1 191 ? 1.932 -20.609 -32.938 1 45.5 191 ASP A N 1
ATOM 1553 C CA . ASP A 1 191 ? 2.752 -21.812 -33 1 45.5 191 ASP A CA 1
ATOM 1554 C C . ASP A 1 191 ? 1.904 -23.031 -33.375 1 45.5 191 ASP A C 1
ATOM 1556 O O . ASP A 1 191 ? 2.365 -23.922 -34.094 1 45.5 191 ASP A O 1
ATOM 1560 N N . ASP A 1 192 ? 0.663 -23.016 -32.906 1 47.78 192 ASP A N 1
ATOM 1561 C CA . ASP A 1 192 ? -0.214 -24.109 -33.312 1 47.78 192 ASP A CA 1
ATOM 1562 C C . ASP A 1 192 ? -0.591 -24 -34.781 1 47.78 192 ASP A C 1
ATOM 1564 O O . ASP A 1 192 ? -0.757 -25.016 -35.469 1 47.78 192 ASP A O 1
ATOM 1568 N N . GLU A 1 193 ? -0.653 -22.75 -35.219 1 49.88 193 GLU A N 1
ATOM 1569 C CA . GLU A 1 193 ? -0.986 -22.594 -36.625 1 49.88 193 GLU A CA 1
ATOM 1570 C C . GLU A 1 193 ? 0.2 -22.953 -37.531 1 49.88 193 GLU A C 1
ATOM 1572 O O . GLU A 1 193 ? 0.021 -23.5 -38.625 1 49.88 193 GLU A O 1
ATOM 1577 N N . GLU A 1 194 ? 1.412 -22.672 -37 1 50.69 194 GLU A N 1
ATOM 1578 C CA . GLU A 1 194 ? 2.574 -23.016 -37.812 1 50.69 194 GLU A CA 1
ATOM 1579 C C . GLU A 1 194 ? 2.797 -24.531 -37.875 1 50.69 194 GLU A C 1
ATOM 1581 O O . GLU A 1 194 ? 3.184 -25.078 -38.906 1 50.69 194 GLU A O 1
ATOM 1586 N N . ASP A 1 195 ? 2.502 -25.125 -36.75 1 52.31 195 ASP A N 1
ATOM 1587 C CA . ASP A 1 195 ? 2.666 -26.578 -36.75 1 52.31 195 ASP A CA 1
ATOM 1588 C C . ASP A 1 195 ? 1.605 -27.266 -37.594 1 52.31 195 ASP A C 1
ATOM 1590 O O . ASP A 1 195 ? 1.869 -28.297 -38.219 1 52.31 195 ASP A O 1
ATOM 1594 N N . GLU A 1 196 ? 0.458 -26.547 -37.719 1 53.38 196 GLU A N 1
ATOM 1595 C CA . GLU A 1 196 ? -0.575 -27.125 -38.562 1 53.38 196 GLU A CA 1
ATOM 1596 C C . GLU A 1 196 ? -0.225 -26.953 -40.031 1 53.38 196 GLU A C 1
ATOM 1598 O O . GLU A 1 196 ? -0.534 -27.812 -40.875 1 53.38 196 GLU A O 1
ATOM 1603 N N . ASP A 1 197 ? 0.518 -25.844 -40.312 1 54.12 197 ASP A N 1
ATOM 1604 C CA . ASP A 1 197 ? 0.852 -25.609 -41.719 1 54.12 197 ASP A CA 1
ATOM 1605 C C . ASP A 1 197 ? 1.998 -26.516 -42.156 1 54.12 197 ASP A C 1
ATOM 1607 O O . ASP A 1 197 ? 2.074 -26.891 -43.344 1 54.12 197 ASP A O 1
ATOM 1611 N N . GLU A 1 198 ? 2.914 -26.938 -41.25 1 52.69 198 GLU A N 1
ATOM 1612 C CA . GLU A 1 198 ? 4.023 -27.812 -41.625 1 52.69 198 GLU A CA 1
ATOM 1613 C C . GLU A 1 198 ? 3.557 -29.25 -41.844 1 52.69 198 GLU A C 1
ATOM 1615 O O . GLU A 1 198 ? 4.051 -29.938 -42.719 1 52.69 198 GLU A O 1
ATOM 1620 N N . ASP A 1 199 ? 2.506 -29.75 -41.156 1 48.69 199 ASP A N 1
ATOM 1621 C CA . ASP A 1 199 ? 2.043 -31.125 -41.375 1 48.69 199 ASP A CA 1
ATOM 1622 C C . ASP A 1 199 ? 1.189 -31.219 -42.625 1 48.69 199 ASP A C 1
ATOM 1624 O O . ASP A 1 199 ? 0.782 -32.312 -43.031 1 48.69 199 ASP A O 1
ATOM 1628 N N . ALA A 1 200 ? 0.864 -29.891 -43.156 1 54.69 200 ALA A N 1
ATOM 1629 C CA . ALA A 1 200 ? 0.012 -29.906 -44.344 1 54.69 200 ALA A CA 1
ATOM 1630 C C . ALA A 1 200 ? 0.849 -29.906 -45.625 1 54.69 200 ALA A C 1
ATOM 1632 O O . ALA A 1 200 ? 0.306 -29.953 -46.719 1 54.69 200 ALA A O 1
ATOM 1633 N N . LEU A 1 201 ? 2.176 -29.656 -45.438 1 41.47 201 LEU A N 1
ATOM 1634 C CA . LEU A 1 201 ? 2.979 -29.812 -46.656 1 41.47 201 LEU A CA 1
ATOM 1635 C C . LEU A 1 201 ? 3.49 -31.234 -46.781 1 41.47 201 LEU A C 1
ATOM 1637 O O . LEU A 1 201 ? 3.889 -31.859 -45.812 1 41.47 201 LEU A O 1
ATOM 1641 N N . MET B 1 1 ? -47.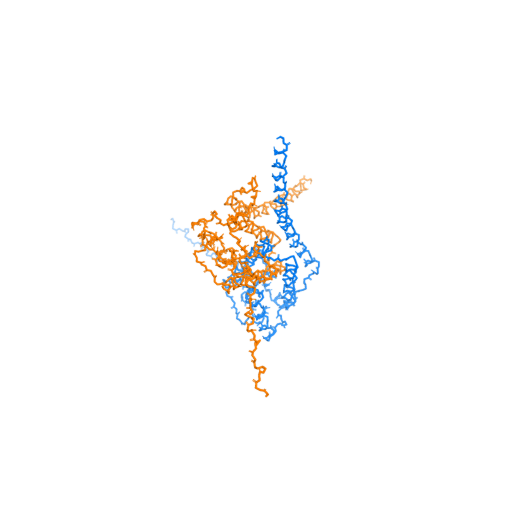812 -65.688 7.422 1 27.52 1 MET B N 1
ATOM 1642 C CA . MET B 1 1 ? -47.531 -64.25 7.328 1 27.52 1 MET B CA 1
ATOM 1643 C C . MET B 1 1 ? -46.031 -64 7.199 1 27.52 1 MET B C 1
ATOM 1645 O O . MET B 1 1 ? -45.562 -62.875 7.199 1 27.52 1 MET B O 1
ATOM 1649 N N . ASP B 1 2 ? -45.188 -65.062 7.402 1 29.11 2 ASP B N 1
ATOM 1650 C CA . ASP B 1 2 ? -43.75 -65.125 7.719 1 29.11 2 ASP B CA 1
ATOM 1651 C C . ASP B 1 2 ? -42.906 -64.875 6.469 1 29.11 2 ASP B C 1
ATOM 1653 O O . ASP B 1 2 ? -41.688 -64.812 6.547 1 29.11 2 ASP B O 1
ATOM 1657 N N . GLU B 1 3 ? -43.469 -65.062 5.227 1 30.89 3 GLU B N 1
ATOM 1658 C CA . GLU B 1 3 ? -42.656 -65.375 4.066 1 30.89 3 GLU B CA 1
ATOM 1659 C C . GLU B 1 3 ? -41.938 -64.188 3.514 1 30.89 3 GLU B C 1
ATOM 1661 O O . GLU B 1 3 ? -41.062 -64.312 2.633 1 30.89 3 GLU B O 1
ATOM 1666 N N . TYR B 1 4 ? -42.5 -62.969 3.568 1 32.09 4 TYR B N 1
ATOM 1667 C CA . TYR B 1 4 ? -42.062 -61.906 2.656 1 32.09 4 TYR B CA 1
ATOM 1668 C C . TYR B 1 4 ? -40.75 -61.281 3.113 1 32.09 4 TYR B C 1
ATOM 1670 O O . TYR B 1 4 ? -40.625 -60.062 3.244 1 32.09 4 TYR B O 1
ATOM 1678 N N . GLU B 1 5 ? -40.094 -61.969 4.082 1 30.16 5 GLU B N 1
ATOM 1679 C CA . GLU B 1 5 ? -39 -61.188 4.645 1 30.16 5 GLU B CA 1
ATOM 1680 C C . GLU B 1 5 ? -37.875 -61 3.629 1 30.16 5 GLU B C 1
ATOM 1682 O O . GLU B 1 5 ? -36.781 -60.562 3.977 1 30.16 5 GLU B O 1
ATOM 1687 N N . HIS B 1 6 ? -38 -61.781 2.488 1 27.23 6 HIS B N 1
ATOM 1688 C CA . HIS B 1 6 ? -36.688 -62.125 1.938 1 27.23 6 HIS B CA 1
ATOM 1689 C C . HIS B 1 6 ? -35.875 -60.875 1.617 1 27.23 6 HIS B C 1
ATOM 1691 O O . HIS B 1 6 ? -34.719 -60.75 2.023 1 27.23 6 HIS B O 1
ATOM 1697 N N . LEU B 1 7 ? -35.906 -60.375 0.256 1 27 7 LEU B N 1
ATOM 1698 C CA . LEU B 1 7 ? -34.781 -60.125 -0.66 1 27 7 LEU B CA 1
ATOM 1699 C C . LEU B 1 7 ? -34.312 -58.688 -0.601 1 27 7 LEU B C 1
ATOM 1701 O O . LEU B 1 7 ? -34.75 -57.844 -1.402 1 27 7 LEU B O 1
ATOM 1705 N N . ILE B 1 8 ? -34.625 -57.938 0.467 1 32.38 8 ILE B N 1
ATOM 1706 C CA . ILE B 1 8 ? -34.188 -56.562 0.202 1 32.38 8 ILE B CA 1
ATOM 1707 C C . ILE B 1 8 ? -32.688 -56.594 -0.106 1 32.38 8 ILE B C 1
ATOM 1709 O O . ILE B 1 8 ? -31.859 -56.906 0.764 1 32.38 8 ILE B O 1
ATOM 1713 N N . GLU B 1 9 ? -32.312 -57.094 -1.32 1 28.08 9 GLU B N 1
ATOM 1714 C CA . GLU B 1 9 ? -30.922 -57.062 -1.781 1 28.08 9 GLU B CA 1
ATOM 1715 C C . GLU B 1 9 ? -30.312 -55.688 -1.55 1 28.08 9 GLU B C 1
ATOM 1717 O O . GLU B 1 9 ? -30.906 -54.656 -1.895 1 28.08 9 GLU B O 1
ATOM 1722 N N . ASP B 1 10 ? -29.547 -55.531 -0.463 1 31.3 10 ASP B N 1
ATOM 1723 C CA . ASP B 1 10 ? -28.641 -54.406 -0.173 1 31.3 10 ASP B CA 1
ATOM 1724 C C . ASP B 1 10 ? -27.922 -53.938 -1.437 1 31.3 10 ASP B C 1
ATOM 1726 O O . ASP B 1 10 ? -27.078 -54.656 -1.978 1 31.3 10 ASP B O 1
ATOM 1730 N N . THR B 1 11 ? -28.641 -53.438 -2.471 1 33.16 11 THR B N 1
ATOM 1731 C CA . THR B 1 11 ? -27.875 -52.844 -3.566 1 33.16 11 THR B CA 1
ATOM 1732 C C . THR B 1 11 ? -26.766 -51.938 -3.031 1 33.16 11 THR B C 1
ATOM 1734 O O . THR B 1 11 ? -27.047 -50.969 -2.305 1 33.16 11 THR B O 1
ATOM 1737 N N . PRO B 1 12 ? -25.562 -52.469 -2.885 1 34.34 12 PRO B N 1
ATOM 1738 C CA . PRO B 1 12 ? -24.469 -51.594 -2.463 1 34.34 12 PRO B CA 1
ATOM 1739 C C . PRO B 1 12 ? -24.469 -50.25 -3.182 1 34.34 12 PRO B C 1
ATOM 1741 O O . PRO B 1 12 ? -24.766 -50.188 -4.379 1 34.34 12 PRO B O 1
ATOM 1744 N N . LEU B 1 13 ? -25.016 -49.219 -2.633 1 33.5 13 LEU B N 1
ATOM 1745 C CA . LEU B 1 13 ? -24.781 -47.844 -3.096 1 33.5 13 LEU B CA 1
ATOM 1746 C C . LEU B 1 13 ? -23.375 -47.719 -3.646 1 33.5 13 LEU B C 1
ATOM 1748 O O . LEU B 1 13 ? -22.391 -47.781 -2.895 1 33.5 13 LEU B O 1
ATOM 1752 N N . VAL B 1 14 ? -23.031 -48.312 -4.828 1 33.5 14 VAL B N 1
ATOM 1753 C CA . VAL B 1 14 ? -21.875 -47.875 -5.598 1 33.5 14 VAL B CA 1
ATOM 1754 C C . VAL B 1 14 ? -21.734 -46.375 -5.52 1 33.5 14 VAL B C 1
ATOM 1756 O O . VAL B 1 14 ? -22.578 -45.625 -6.027 1 33.5 14 VAL B O 1
ATOM 1759 N N . GLN B 1 15 ? -21.547 -45.812 -4.344 1 31.75 15 GLN B N 1
ATOM 1760 C CA . GLN B 1 15 ? -21.016 -44.469 -4.305 1 31.75 15 GLN B CA 1
ATOM 1761 C C . GLN B 1 15 ? -20.062 -44.219 -5.477 1 31.75 15 GLN B C 1
ATOM 1763 O O . GLN B 1 15 ? -19.031 -44.844 -5.602 1 31.75 15 GLN B O 1
ATOM 1768 N N . ASN B 1 16 ? -20.578 -43.969 -6.668 1 32.12 16 ASN B N 1
ATOM 1769 C CA . ASN B 1 16 ? -19.891 -43.438 -7.844 1 32.12 16 ASN B CA 1
ATOM 1770 C C . ASN B 1 16 ? -18.734 -42.531 -7.457 1 32.12 16 ASN B C 1
ATOM 1772 O O . ASN B 1 16 ? -18.938 -41.438 -6.918 1 32.12 16 ASN B O 1
ATOM 1776 N N . ASP B 1 17 ? -17.641 -42.969 -6.859 1 36.09 17 ASP B N 1
ATOM 1777 C CA . ASP B 1 17 ? -16.266 -42.469 -6.754 1 36.09 17 ASP B CA 1
ATOM 1778 C C . ASP B 1 17 ? -15.898 -41.625 -7.984 1 36.09 17 ASP B C 1
ATOM 1780 O O . ASP B 1 17 ? -14.984 -42 -8.727 1 36.09 17 ASP B O 1
ATOM 1784 N N . ARG B 1 18 ? -16.734 -41.344 -8.867 1 37.56 18 ARG B N 1
ATOM 1785 C CA . ARG B 1 18 ? -16.484 -40.562 -10.078 1 37.56 18 ARG B CA 1
ATOM 1786 C C . ARG B 1 18 ? -15.633 -39.344 -9.773 1 37.56 18 ARG B C 1
ATOM 1788 O O . ARG B 1 18 ? -15.531 -38.406 -10.594 1 37.56 18 ARG B O 1
ATOM 1795 N N . PHE B 1 19 ? -15.547 -38.781 -8.617 1 41.62 19 PHE B N 1
ATOM 1796 C CA . PHE B 1 19 ? -14.57 -37.719 -8.508 1 41.62 19 PHE B CA 1
ATOM 1797 C C . PHE B 1 19 ? -13.195 -38.188 -8.984 1 41.62 19 PHE B C 1
ATOM 1799 O O . PHE B 1 19 ? -12.406 -38.719 -8.203 1 41.62 19 PHE B O 1
ATOM 1806 N N . ALA B 1 20 ? -13 -38.938 -9.961 1 40.75 20 ALA B N 1
ATOM 1807 C CA . ALA B 1 20 ? -11.766 -39.25 -10.68 1 40.75 20 ALA B CA 1
ATOM 1808 C C . ALA B 1 20 ? -10.727 -38.125 -10.5 1 40.75 20 ALA B C 1
ATOM 1810 O O . ALA B 1 20 ? -11.016 -36.969 -10.734 1 40.75 20 ALA B O 1
ATOM 1811 N N . GLU B 1 21 ? -9.867 -38 -9.469 1 48.03 21 GLU B N 1
ATOM 1812 C CA . GLU B 1 21 ? -8.648 -37.219 -9.32 1 48.03 21 GLU B CA 1
ATOM 1813 C C . GLU B 1 21 ? -8.047 -36.875 -10.672 1 48.03 21 GLU B C 1
ATOM 1815 O O . GLU B 1 21 ? -7.512 -37.719 -11.367 1 48.03 21 GLU B O 1
ATOM 1820 N N . GLU B 1 22 ? -8.852 -36.219 -11.508 1 55.53 22 GLU B N 1
ATOM 1821 C CA . GLU B 1 22 ? -8.328 -35.75 -12.781 1 55.53 22 GLU B CA 1
ATOM 1822 C C . GLU B 1 22 ? -6.816 -35.562 -12.727 1 55.53 22 GLU B C 1
ATOM 1824 O O . GLU B 1 22 ? -6.289 -34.969 -11.773 1 55.53 22 GLU B O 1
ATOM 1829 N N . ASP B 1 23 ? -6.055 -36.594 -13.164 1 70.12 23 ASP B N 1
ATOM 1830 C CA . ASP B 1 23 ? -4.602 -36.562 -13.32 1 70.12 23 ASP B CA 1
ATOM 1831 C C . ASP B 1 23 ? -4.129 -35.188 -13.836 1 70.12 23 ASP B C 1
ATOM 1833 O O . ASP B 1 23 ? -4.25 -34.906 -15.023 1 70.12 23 ASP B O 1
ATOM 1837 N N . ARG B 1 24 ? -4.094 -34.188 -12.844 1 82.12 24 ARG B N 1
ATOM 1838 C CA . ARG B 1 24 ? -3.611 -32.875 -13.195 1 82.12 24 ARG B CA 1
ATOM 1839 C C . ARG B 1 24 ? -2.092 -32.844 -13.32 1 82.12 24 ARG B C 1
ATOM 1841 O O . ARG B 1 24 ? -1.462 -31.797 -13.156 1 82.12 24 ARG B O 1
ATOM 1848 N N . SER B 1 25 ? -1.474 -34.125 -13.531 1 84.25 25 SER B N 1
ATOM 1849 C CA . SER B 1 25 ? -0.023 -34.219 -13.641 1 84.25 25 SER B CA 1
ATOM 1850 C C . SER B 1 25 ? 0.512 -33.406 -14.797 1 84.25 25 SER B C 1
ATOM 1852 O O . SER B 1 25 ? 1.591 -32.812 -14.695 1 84.25 25 SER B O 1
ATOM 1854 N N . GLU B 1 26 ? -0.248 -33.344 -15.844 1 85 26 GLU B N 1
ATOM 1855 C CA . GLU B 1 26 ? 0.202 -32.562 -16.984 1 85 26 GLU B CA 1
ATOM 1856 C C . GLU B 1 26 ? 0.281 -31.062 -16.625 1 85 26 GLU B C 1
ATOM 1858 O O . GLU B 1 26 ? 1.197 -30.375 -17.062 1 85 26 GLU B O 1
ATOM 1863 N N . GLU B 1 27 ? -0.692 -30.594 -15.875 1 84.88 27 GLU B N 1
ATOM 1864 C CA . GLU B 1 27 ? -0.695 -29.188 -15.453 1 84.88 27 GLU B CA 1
ATOM 1865 C C . GLU B 1 27 ? 0.512 -28.875 -14.578 1 84.88 27 GLU B C 1
ATOM 1867 O O . GLU B 1 27 ? 1.125 -27.812 -14.711 1 84.88 27 GLU B O 1
ATOM 1872 N N . ILE B 1 28 ? 0.817 -29.781 -13.68 1 89.12 28 ILE B N 1
ATOM 1873 C CA . ILE B 1 28 ? 1.952 -29.609 -12.781 1 89.12 28 ILE B CA 1
ATOM 1874 C C . ILE B 1 28 ? 3.248 -29.562 -13.586 1 89.12 28 ILE B C 1
ATOM 1876 O O . ILE B 1 28 ? 4.09 -28.688 -13.359 1 89.12 28 ILE B O 1
ATOM 1880 N N . ASN B 1 29 ? 3.369 -30.469 -14.547 1 87.62 29 ASN B N 1
ATOM 1881 C CA . ASN B 1 29 ? 4.582 -30.562 -15.352 1 87.62 29 ASN B CA 1
ATOM 1882 C C . ASN B 1 29 ? 4.738 -29.344 -16.266 1 87.62 29 ASN B C 1
ATOM 1884 O O . ASN B 1 29 ? 5.859 -28.922 -16.547 1 87.62 29 ASN B O 1
ATOM 1888 N N . LYS B 1 30 ? 3.656 -28.797 -16.688 1 85.69 30 LYS B N 1
ATOM 1889 C CA . LYS B 1 30 ? 3.697 -27.672 -17.625 1 85.69 30 LYS B CA 1
ATOM 1890 C C . LYS B 1 30 ? 3.889 -26.344 -16.891 1 85.69 30 LYS B C 1
ATOM 1892 O O . LYS B 1 30 ? 4.254 -25.344 -17.5 1 85.69 30 LYS B O 1
ATOM 1897 N N . TYR B 1 31 ? 3.602 -26.438 -15.586 1 88.31 31 TYR B N 1
ATOM 1898 C CA . TYR B 1 31 ? 3.738 -25.203 -14.812 1 88.31 31 TYR B CA 1
ATOM 1899 C C . TYR B 1 31 ? 5.203 -24.859 -14.602 1 88.31 31 TYR B C 1
ATOM 1901 O O . TYR B 1 31 ? 5.965 -25.641 -14.047 1 88.31 31 TYR B O 1
ATOM 1909 N N . GLN B 1 32 ? 5.57 -23.625 -15.102 1 85.88 32 GLN B N 1
ATOM 1910 C CA . GLN B 1 32 ? 6.996 -23.312 -15.141 1 85.88 32 GLN B CA 1
ATOM 1911 C C . GLN B 1 32 ? 7.312 -22.109 -14.258 1 85.88 32 GLN B C 1
ATOM 1913 O O . GLN B 1 32 ? 8.484 -21.797 -14.023 1 85.88 32 GLN B O 1
ATOM 1918 N N . LYS B 1 33 ? 6.285 -21.562 -13.766 1 83.25 33 LYS B N 1
ATOM 1919 C CA . LYS B 1 33 ? 6.574 -20.406 -12.922 1 83.25 33 LYS B CA 1
ATOM 1920 C C . LYS B 1 33 ? 7.367 -20.812 -11.688 1 83.25 33 LYS B C 1
ATOM 1922 O O . LYS B 1 33 ? 7.184 -21.922 -11.156 1 83.25 33 LYS B O 1
ATOM 1927 N N . PHE B 1 34 ? 8.242 -20.062 -11.086 1 86.62 34 PHE B N 1
ATOM 1928 C CA . PHE B 1 34 ? 9.062 -20.172 -9.883 1 86.62 34 PHE B CA 1
ATOM 1929 C C . PHE B 1 34 ? 10.148 -21.234 -10.062 1 86.62 34 PHE B C 1
ATOM 1931 O O . PHE B 1 34 ? 10.969 -21.438 -9.172 1 86.62 34 PHE B O 1
ATOM 1938 N N . LYS B 1 35 ? 10.094 -22 -11.219 1 82.06 35 LYS B N 1
ATOM 1939 C CA . LYS B 1 35 ? 11.023 -23.109 -11.398 1 82.06 35 LYS B CA 1
ATOM 1940 C C . LYS B 1 35 ? 12.469 -22.625 -11.438 1 82.06 35 LYS B C 1
ATOM 1942 O O . LYS B 1 35 ? 13.383 -23.344 -11.039 1 82.06 35 LYS B O 1
ATOM 1947 N N . LYS B 1 36 ? 12.586 -21.391 -11.852 1 76.62 36 LYS B N 1
ATOM 1948 C CA . LYS B 1 36 ? 13.938 -20.844 -11.961 1 76.62 36 LYS B CA 1
ATOM 1949 C C . LYS B 1 36 ? 14.359 -20.141 -10.68 1 76.62 36 LYS B C 1
ATOM 1951 O O . LYS B 1 36 ? 15.469 -19.609 -10.586 1 76.62 36 LYS B O 1
ATOM 1956 N N . VAL B 1 37 ? 13.516 -20.172 -9.703 1 82.44 37 VAL B N 1
ATOM 1957 C CA . VAL B 1 37 ? 13.852 -19.547 -8.43 1 82.44 37 VAL B CA 1
ATOM 1958 C C . VAL B 1 37 ? 14.594 -20.547 -7.543 1 82.44 37 VAL B C 1
ATOM 1960 O O . VAL B 1 37 ? 13.969 -21.391 -6.902 1 82.44 37 VAL B O 1
ATOM 1963 N N . ASP B 1 38 ? 15.938 -20.438 -7.547 1 81.19 38 ASP B N 1
ATOM 1964 C CA . ASP B 1 38 ? 16.719 -21.312 -6.676 1 81.19 38 ASP B CA 1
ATOM 1965 C C . ASP B 1 38 ? 16.781 -20.766 -5.254 1 81.19 38 ASP B C 1
ATOM 1967 O O . ASP B 1 38 ? 16.125 -19.781 -4.938 1 81.19 38 ASP B O 1
ATOM 1971 N N . GLY B 1 39 ? 17.578 -21.406 -4.375 1 82.56 39 GLY B N 1
ATOM 1972 C CA . GLY B 1 39 ? 17.672 -21.016 -2.975 1 82.56 39 GLY B CA 1
ATOM 1973 C C . GLY B 1 39 ? 18.219 -19.625 -2.77 1 82.56 39 GLY B C 1
ATOM 1974 O O . GLY B 1 39 ? 17.688 -18.859 -1.958 1 82.56 39 GLY B O 1
ATOM 1975 N N . ALA B 1 40 ? 19.203 -19.391 -3.428 1 81.56 40 ALA B N 1
ATOM 1976 C CA . ALA B 1 40 ? 19.812 -18.062 -3.303 1 81.56 40 ALA B CA 1
ATOM 1977 C C . ALA B 1 40 ? 18.859 -16.969 -3.777 1 81.56 40 ALA B C 1
ATOM 1979 O O . ALA B 1 40 ? 18.719 -15.945 -3.119 1 81.56 40 ALA B O 1
ATOM 1980 N N . THR B 1 41 ? 18.203 -17.203 -4.93 1 80.38 41 THR B N 1
ATOM 1981 C CA . THR B 1 41 ? 17.234 -16.25 -5.457 1 80.38 41 THR B CA 1
ATOM 1982 C C . THR B 1 41 ? 16.078 -16.078 -4.48 1 80.38 41 THR B C 1
ATOM 1984 O O . THR B 1 41 ? 15.633 -14.953 -4.238 1 80.38 41 THR B O 1
ATOM 1987 N N . TYR B 1 42 ? 15.695 -17.109 -3.926 1 86.5 42 TYR B N 1
ATOM 1988 C CA . TYR B 1 42 ? 14.609 -17.047 -2.959 1 86.5 42 TYR B CA 1
ATOM 1989 C C . TYR B 1 42 ? 14.992 -16.188 -1.763 1 86.5 42 TYR B C 1
ATOM 1991 O O . TYR B 1 42 ? 14.188 -15.383 -1.291 1 86.5 42 TYR B O 1
ATOM 1999 N N . ARG B 1 43 ? 16.188 -16.344 -1.256 1 89.5 43 ARG B N 1
ATOM 2000 C CA . ARG B 1 43 ? 16.641 -15.547 -0.117 1 89.5 43 ARG B CA 1
ATOM 2001 C C . ARG B 1 43 ? 16.625 -14.062 -0.449 1 89.5 43 ARG B C 1
ATOM 2003 O O . ARG B 1 43 ? 16.203 -13.242 0.365 1 89.5 43 ARG B O 1
ATOM 2010 N N . LYS B 1 44 ? 17.016 -13.734 -1.604 1 84.62 44 LYS B N 1
ATOM 2011 C CA . LYS B 1 44 ? 17.016 -12.344 -2.039 1 84.62 44 LYS B CA 1
ATOM 2012 C C . LYS B 1 44 ? 15.594 -11.805 -2.184 1 84.62 44 LYS B C 1
ATOM 2014 O O . LYS B 1 44 ? 15.305 -10.68 -1.764 1 84.62 44 LYS B O 1
ATOM 2019 N N . VAL B 1 45 ? 14.75 -12.625 -2.756 1 86.94 45 VAL B N 1
ATOM 2020 C CA . VAL B 1 45 ? 13.367 -12.211 -2.943 1 86.94 45 VAL B CA 1
ATOM 2021 C C . VAL B 1 45 ? 12.695 -12.023 -1.583 1 86.94 45 VAL B C 1
ATOM 2023 O O . VAL B 1 45 ? 11.914 -11.094 -1.391 1 86.94 45 VAL B O 1
ATOM 2026 N N . ASN B 1 46 ? 13.023 -12.906 -0.742 1 92.88 46 ASN B N 1
ATOM 2027 C CA . ASN B 1 46 ? 12.461 -12.812 0.599 1 92.88 46 ASN B CA 1
ATOM 2028 C C . ASN B 1 46 ? 12.859 -11.516 1.285 1 92.88 46 ASN B C 1
ATOM 2030 O O . ASN B 1 46 ? 12.023 -10.844 1.891 1 92.88 46 ASN B O 1
ATOM 2034 N N . VAL B 1 47 ? 14.086 -11.117 1.196 1 91.88 47 VAL B N 1
ATOM 2035 C CA . VAL B 1 47 ? 14.555 -9.859 1.761 1 91.88 47 VAL B CA 1
ATOM 2036 C C . VAL B 1 47 ? 13.875 -8.688 1.058 1 91.88 47 VAL B C 1
ATOM 2038 O O . VAL B 1 47 ? 13.43 -7.738 1.708 1 91.88 47 VAL B O 1
ATOM 2041 N N . PHE B 1 48 ? 13.773 -8.766 -0.228 1 90.5 48 PHE B N 1
ATOM 2042 C CA . PHE B 1 48 ? 13.133 -7.738 -1.04 1 90.5 48 PHE B CA 1
ATOM 2043 C C . PHE B 1 48 ? 11.688 -7.539 -0.616 1 90.5 48 PHE B C 1
ATOM 2045 O O . PHE B 1 48 ? 11.242 -6.406 -0.408 1 90.5 48 PHE B O 1
ATOM 2052 N N . LEU B 1 49 ? 10.969 -8.625 -0.454 1 95.88 49 LEU B N 1
ATOM 2053 C CA . LEU B 1 49 ? 9.57 -8.578 -0.056 1 95.88 49 LEU B CA 1
ATOM 2054 C C . LEU B 1 49 ? 9.414 -7.941 1.322 1 95.88 49 LEU B C 1
ATOM 2056 O O . LEU B 1 49 ? 8.586 -7.047 1.512 1 95.88 49 LEU B O 1
ATOM 2060 N N . ARG B 1 50 ? 10.227 -8.273 2.232 1 95.38 50 ARG B N 1
ATOM 2061 C CA . ARG B 1 50 ? 10.141 -7.766 3.598 1 95.38 50 ARG B CA 1
ATOM 2062 C C . ARG B 1 50 ? 10.43 -6.27 3.645 1 95.38 50 ARG B C 1
ATOM 2064 O O . ARG B 1 50 ? 9.836 -5.539 4.441 1 95.38 50 ARG B O 1
ATOM 2071 N N . LYS B 1 51 ? 11.242 -5.895 2.76 1 94.19 51 LYS B N 1
ATOM 2072 C CA . LYS B 1 51 ? 11.664 -4.496 2.766 1 94.19 51 LYS B CA 1
ATOM 2073 C C . LYS B 1 51 ? 10.664 -3.619 2.02 1 94.19 51 LYS B C 1
ATOM 2075 O O . LYS B 1 51 ? 10.43 -2.471 2.402 1 94.19 51 LYS B O 1
ATOM 2080 N N . ARG B 1 52 ? 10.047 -4.148 1.029 1 94.5 52 ARG B N 1
ATOM 2081 C CA . ARG B 1 52 ? 9.352 -3.266 0.098 1 94.5 52 ARG B CA 1
ATOM 2082 C C . ARG B 1 52 ? 7.84 -3.48 0.163 1 94.5 52 ARG B C 1
ATOM 2084 O O . ARG B 1 52 ? 7.07 -2.662 -0.341 1 94.5 52 ARG B O 1
ATOM 2091 N N . THR B 1 53 ? 7.434 -4.562 0.772 1 97.94 53 THR B N 1
ATOM 2092 C CA . THR B 1 53 ? 6.008 -4.863 0.815 1 97.94 53 THR B CA 1
ATOM 2093 C C . THR B 1 53 ? 5.605 -5.387 2.189 1 97.94 53 THR B C 1
ATOM 2095 O O . THR B 1 53 ? 6.449 -5.523 3.078 1 97.94 53 THR B O 1
ATOM 2098 N N . TYR B 1 54 ? 4.297 -5.559 2.279 1 98.69 54 TYR B N 1
ATOM 2099 C CA . TYR B 1 54 ? 3.793 -6.141 3.518 1 98.69 54 TYR B CA 1
ATOM 2100 C C . TYR B 1 54 ? 3.533 -7.633 3.352 1 98.69 54 TYR B C 1
ATOM 2102 O O . TYR B 1 54 ? 3.184 -8.32 4.316 1 98.69 54 TYR B O 1
ATOM 2110 N N . ILE B 1 55 ? 3.771 -8.164 2.176 1 98.12 55 ILE B N 1
ATOM 2111 C CA . ILE B 1 55 ? 3.453 -9.578 1.973 1 98.12 55 ILE B CA 1
ATOM 2112 C C . ILE B 1 55 ? 4.711 -10.422 2.158 1 98.12 55 ILE B C 1
ATOM 2114 O O . ILE B 1 55 ? 5.812 -10 1.796 1 98.12 55 ILE B O 1
ATOM 2118 N N . THR B 1 56 ? 4.539 -11.648 2.75 1 97.5 56 THR B N 1
ATOM 2119 C CA . THR B 1 56 ? 5.648 -12.578 2.916 1 97.5 56 THR B CA 1
ATOM 2120 C C . THR B 1 56 ? 5.887 -13.367 1.632 1 97.5 56 THR B C 1
ATOM 2122 O O . THR B 1 56 ? 5.035 -13.391 0.743 1 97.5 56 THR B O 1
ATOM 2125 N N . ALA B 1 57 ? 7.074 -14.039 1.596 1 95.88 57 ALA B N 1
ATOM 2126 C CA . ALA B 1 57 ? 7.383 -14.875 0.434 1 95.88 57 ALA B CA 1
ATOM 2127 C C . ALA B 1 57 ? 6.359 -15.992 0.276 1 95.88 57 ALA B C 1
ATOM 2129 O O . ALA B 1 57 ? 5.984 -16.344 -0.844 1 95.88 57 ALA B O 1
ATOM 2130 N N . ARG B 1 58 ? 5.934 -16.562 1.36 1 95.94 58 ARG B N 1
ATOM 2131 C CA . ARG B 1 58 ? 4.895 -17.594 1.336 1 95.94 58 ARG B CA 1
ATOM 2132 C C . ARG B 1 58 ? 3.602 -17.047 0.738 1 95.94 58 ARG B C 1
ATOM 2134 O O . ARG B 1 58 ? 2.986 -17.703 -0.115 1 95.94 58 ARG B O 1
ATOM 2141 N N . GLU B 1 59 ? 3.191 -15.922 1.212 1 98 59 GLU B N 1
ATOM 2142 C CA . GLU B 1 59 ? 1.973 -15.297 0.702 1 98 59 GLU B CA 1
ATOM 2143 C C . GLU B 1 59 ? 2.107 -14.953 -0.778 1 98 59 GLU B C 1
ATOM 2145 O O . GLU B 1 59 ? 1.161 -15.125 -1.55 1 98 59 GLU B O 1
ATOM 2150 N N . TRP B 1 60 ? 3.258 -14.461 -1.136 1 96.81 60 TRP B N 1
ATOM 2151 C CA . TRP B 1 60 ? 3.568 -14.148 -2.527 1 96.81 60 TRP B CA 1
ATOM 2152 C C . TRP B 1 60 ? 3.416 -15.383 -3.41 1 96.81 60 TRP B C 1
ATOM 2154 O O . TRP B 1 60 ? 2.684 -15.359 -4.402 1 96.81 60 TRP B O 1
ATOM 2164 N N . ALA B 1 61 ? 4.035 -16.453 -3.068 1 95.94 61 ALA B N 1
ATOM 2165 C CA . ALA B 1 61 ? 3.994 -17.703 -3.836 1 95.94 61 ALA B CA 1
ATOM 2166 C C . ALA B 1 61 ? 2.574 -18.25 -3.904 1 95.94 61 ALA B C 1
ATOM 2168 O O . ALA B 1 61 ? 2.098 -18.625 -4.977 1 95.94 61 ALA B O 1
ATOM 2169 N N . ILE B 1 62 ? 1.932 -18.25 -2.799 1 96.69 62 ILE B N 1
ATOM 2170 C CA . ILE B 1 62 ? 0.603 -18.844 -2.715 1 96.69 62 ILE B CA 1
ATOM 2171 C C . ILE B 1 62 ? -0.393 -18 -3.504 1 96.69 62 ILE B C 1
ATOM 2173 O O . ILE B 1 62 ? -1.29 -18.547 -4.16 1 96.69 62 ILE B O 1
ATOM 2177 N N . ALA B 1 63 ? -0.268 -16.703 -3.42 1 94.88 63 ALA B N 1
ATOM 2178 C CA . ALA B 1 63 ? -1.143 -15.836 -4.199 1 94.88 63 ALA B CA 1
ATOM 2179 C C . ALA B 1 63 ? -1.013 -16.125 -5.695 1 94.88 63 ALA B C 1
ATOM 2181 O O . ALA B 1 63 ? -2.016 -16.203 -6.406 1 94.88 63 ALA B O 1
ATOM 2182 N N . ARG B 1 64 ? 0.184 -16.281 -6.176 1 93.38 64 ARG B N 1
ATOM 2183 C CA . ARG B 1 64 ? 0.41 -16.594 -7.582 1 93.38 64 ARG B CA 1
ATOM 2184 C C . ARG B 1 64 ? -0.219 -17.922 -7.949 1 93.38 64 ARG B C 1
ATOM 2186 O O . ARG B 1 64 ? -0.903 -18.047 -8.969 1 93.38 64 ARG B O 1
ATOM 2193 N N . LEU B 1 65 ? 0.016 -18.906 -7.148 1 94.81 65 LEU B N 1
ATOM 2194 C CA . LEU B 1 65 ? -0.517 -20.234 -7.43 1 94.81 65 LEU B CA 1
ATOM 2195 C C . LEU B 1 65 ? -2.041 -20.219 -7.395 1 94.81 65 LEU B C 1
ATOM 2197 O O . LEU B 1 65 ? -2.689 -20.859 -8.227 1 94.81 65 LEU B O 1
ATOM 2201 N N . CYS B 1 66 ? -2.621 -19.547 -6.422 1 92.12 66 CYS B N 1
ATOM 2202 C CA . CYS B 1 66 ? -4.074 -19.438 -6.352 1 92.12 66 CYS B CA 1
ATOM 2203 C C . CYS B 1 66 ? -4.633 -18.766 -7.59 1 92.12 66 CYS B C 1
ATOM 2205 O O . CYS B 1 66 ? -5.734 -19.094 -8.039 1 92.12 66 CYS B O 1
ATOM 2207 N N . SER B 1 67 ? -3.902 -17.812 -8.125 1 86.12 67 SER B N 1
ATOM 2208 C CA . SER B 1 67 ? -4.316 -17.125 -9.352 1 86.12 67 SER B CA 1
ATOM 2209 C C . SER B 1 67 ? -4.238 -18.062 -10.555 1 86.12 67 SER B C 1
ATOM 2211 O O . SER B 1 67 ? -5.137 -18.062 -11.398 1 86.12 67 SER B O 1
ATOM 2213 N N . ASP B 1 68 ? -3.25 -18.859 -10.633 1 87.69 68 ASP B N 1
ATOM 2214 C CA . ASP B 1 68 ? -2.984 -19.672 -11.812 1 87.69 68 ASP B CA 1
ATOM 2215 C C . ASP B 1 68 ? -3.857 -20.922 -11.828 1 87.69 68 ASP B C 1
ATOM 2217 O O . ASP B 1 68 ? -4.215 -21.422 -12.898 1 87.69 68 ASP B O 1
ATOM 2221 N N . PHE B 1 69 ? -4.242 -21.391 -10.688 1 90.62 69 PHE B N 1
ATOM 2222 C CA . PHE B 1 69 ? -4.941 -22.672 -10.625 1 90.62 69 PHE B CA 1
ATOM 2223 C C . PHE B 1 69 ? -6.367 -22.484 -10.125 1 90.62 69 PHE B C 1
ATOM 2225 O O . PHE B 1 69 ? -6.98 -23.422 -9.617 1 90.62 69 PHE B O 1
ATOM 2232 N N . LYS B 1 70 ? -6.832 -21.297 -10.266 1 83.56 70 LYS B N 1
ATOM 2233 C CA . LYS B 1 70 ? -8.172 -20.953 -9.789 1 83.56 70 LYS B CA 1
ATOM 2234 C C . LYS B 1 70 ? -9.219 -21.891 -10.383 1 83.56 70 LYS B C 1
ATOM 2236 O O . LYS B 1 70 ? -9.18 -22.203 -11.578 1 83.56 70 LYS B O 1
ATOM 2241 N N . THR B 1 71 ? -10.008 -22.422 -9.578 1 80.81 71 THR B N 1
ATOM 2242 C CA . THR B 1 71 ? -11.148 -23.234 -9.984 1 80.81 71 THR B CA 1
ATOM 2243 C C . THR B 1 71 ? -12.453 -22.609 -9.5 1 80.81 71 THR B C 1
ATOM 2245 O O . THR B 1 71 ? -12.461 -21.844 -8.539 1 80.81 71 THR B O 1
ATOM 2248 N N . PRO B 1 72 ? -13.523 -22.906 -10.188 1 72.94 72 PRO B N 1
ATOM 2249 C CA . PRO B 1 72 ? -14.797 -22.297 -9.797 1 72.94 72 PRO B CA 1
ATOM 2250 C C . PRO B 1 72 ? -15.242 -22.703 -8.391 1 72.94 72 PRO B C 1
ATOM 2252 O O . PRO B 1 72 ? -15.969 -21.953 -7.73 1 72.94 72 PRO B O 1
ATOM 2255 N N . TYR B 1 73 ? -14.812 -23.828 -7.918 1 70.5 73 TYR B N 1
ATOM 2256 C CA . TYR B 1 73 ? -15.344 -24.328 -6.652 1 70.5 73 TYR B CA 1
ATOM 2257 C C . TYR B 1 73 ? -14.289 -24.266 -5.559 1 70.5 73 TYR B C 1
ATOM 2259 O O . TYR B 1 73 ? -14.523 -24.719 -4.434 1 70.5 73 TYR B O 1
ATOM 2267 N N . GLY B 1 74 ? -13.156 -23.688 -5.797 1 70.31 74 GLY B N 1
ATOM 2268 C CA . GLY B 1 74 ? -12.141 -23.516 -4.777 1 70.31 74 GLY B CA 1
ATOM 2269 C C . GLY B 1 74 ? -11.398 -24.797 -4.457 1 70.31 74 GLY B C 1
ATOM 2270 O O . GLY B 1 74 ? -10.836 -24.938 -3.367 1 70.31 74 GLY B O 1
ATOM 2271 N N . ALA B 1 75 ? -11.539 -25.844 -5.266 1 80 75 ALA B N 1
ATOM 2272 C CA . ALA B 1 75 ? -10.883 -27.125 -5.043 1 80 75 ALA B CA 1
ATOM 2273 C C . ALA B 1 75 ? -9.367 -27.016 -5.242 1 80 75 ALA B C 1
ATOM 2275 O O . ALA B 1 75 ? -8.625 -27.938 -4.895 1 80 75 ALA B O 1
ATOM 2276 N N . GLU B 1 76 ? -8.969 -25.781 -5.602 1 89.62 76 GLU B N 1
ATOM 2277 C CA . GLU B 1 76 ? -7.562 -25.641 -5.953 1 89.62 76 GLU B CA 1
ATOM 2278 C C . GLU B 1 76 ? -6.68 -25.609 -4.707 1 89.62 76 GLU B C 1
ATOM 2280 O O . GLU B 1 76 ? -5.473 -25.844 -4.789 1 89.62 76 GLU B O 1
ATOM 2285 N N . MET B 1 77 ? -7.273 -25.344 -3.504 1 92.81 77 MET B N 1
ATOM 2286 C CA . MET B 1 77 ? -6.473 -25.234 -2.291 1 92.81 77 MET B CA 1
ATOM 2287 C C . MET B 1 77 ? -5.809 -26.562 -1.944 1 92.81 77 MET B C 1
ATOM 2289 O O . MET B 1 77 ? -4.652 -26.594 -1.523 1 92.81 77 MET B O 1
ATOM 2293 N N . THR B 1 78 ? -6.562 -27.672 -2.104 1 93.56 78 THR B N 1
ATOM 2294 C CA . THR B 1 78 ? -6.008 -29 -1.855 1 93.56 78 THR B CA 1
ATOM 2295 C C . THR B 1 78 ? -4.91 -29.328 -2.865 1 93.56 78 THR B C 1
ATOM 2297 O O . THR B 1 78 ? -3.83 -29.781 -2.49 1 93.56 78 THR B O 1
ATOM 2300 N N . PHE B 1 79 ? -5.246 -29.031 -4.125 1 94.5 79 PHE B N 1
ATOM 2301 C CA . PHE B 1 79 ? -4.293 -29.297 -5.195 1 94.5 79 PHE B CA 1
ATOM 2302 C C . PHE B 1 79 ? -2.996 -28.531 -4.961 1 94.5 79 PHE B C 1
ATOM 2304 O O . PHE B 1 79 ? -1.909 -29.109 -5.016 1 94.5 79 PHE B O 1
ATOM 2311 N N . ILE B 1 80 ? -3.078 -27.266 -4.664 1 96.25 80 ILE B N 1
ATOM 2312 C CA . ILE B 1 80 ? -1.917 -26.406 -4.461 1 96.25 80 ILE B CA 1
ATOM 2313 C C . ILE B 1 80 ? -1.116 -26.891 -3.258 1 96.25 80 ILE B C 1
ATOM 2315 O O . ILE B 1 80 ? 0.107 -27.031 -3.332 1 96.25 80 ILE B O 1
ATOM 2319 N N . GLY B 1 81 ? -1.805 -27.141 -2.18 1 97 81 GLY B N 1
ATOM 2320 C CA . GLY B 1 81 ? -1.128 -27.578 -0.972 1 97 81 GLY B CA 1
ATOM 2321 C C . GLY B 1 81 ? -0.395 -28.906 -1.151 1 97 81 GLY B C 1
ATOM 2322 O O . GLY B 1 81 ? 0.762 -29.031 -0.746 1 97 81 GLY B O 1
ATOM 2323 N N . GLU B 1 82 ? -1.001 -29.891 -1.845 1 95.62 82 GLU B N 1
ATOM 2324 C CA . GLU B 1 82 ? -0.449 -31.234 -2.02 1 95.62 82 GLU B CA 1
ATOM 2325 C C . GLU B 1 82 ? 0.741 -31.219 -2.975 1 95.62 82 GLU B C 1
ATOM 2327 O O . GLU B 1 82 ? 1.664 -32.031 -2.836 1 95.62 82 GLU B O 1
ATOM 2332 N N . HIS B 1 83 ? 0.707 -30.312 -3.9 1 95.94 83 HI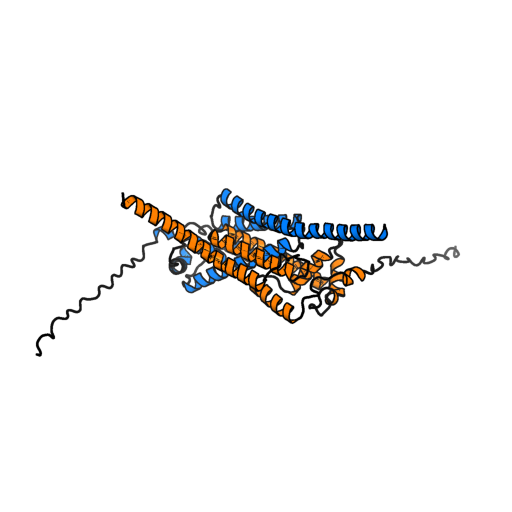S B N 1
ATOM 2333 C CA . HIS B 1 83 ? 1.73 -30.328 -4.941 1 95.94 83 HIS B CA 1
ATOM 2334 C C . HIS B 1 83 ? 2.641 -29.109 -4.82 1 95.94 83 HIS B C 1
ATOM 2336 O O . HIS B 1 83 ? 3.357 -28.766 -5.766 1 95.94 83 HIS B O 1
ATOM 2342 N N . LEU B 1 84 ? 2.654 -28.438 -3.621 1 96.5 84 LEU B N 1
ATOM 2343 C CA . LEU B 1 84 ? 3.348 -27.172 -3.41 1 96.5 84 LEU B CA 1
ATOM 2344 C C . LEU B 1 84 ? 4.832 -27.312 -3.727 1 96.5 84 LEU B C 1
ATOM 2346 O O . LEU B 1 84 ? 5.387 -26.5 -4.48 1 96.5 84 LEU B O 1
ATOM 2350 N N . PRO B 1 85 ? 5.598 -28.344 -3.303 1 94.94 85 PRO B N 1
ATOM 2351 C CA . PRO B 1 85 ? 7.027 -28.438 -3.607 1 94.94 85 PRO B CA 1
ATOM 2352 C C . PRO B 1 85 ? 7.305 -28.625 -5.098 1 94.94 85 PRO B C 1
ATOM 2354 O O . PRO B 1 85 ? 8.367 -28.234 -5.586 1 94.94 85 PRO B O 1
ATOM 2357 N N . GLU B 1 86 ? 6.348 -29.188 -5.879 1 94.25 86 GLU B N 1
ATOM 2358 C CA . GLU B 1 86 ? 6.496 -29.359 -7.32 1 94.25 86 GLU B CA 1
ATOM 2359 C C . GLU B 1 86 ? 6.211 -28.062 -8.062 1 94.25 86 GLU B C 1
ATOM 2361 O O . GLU B 1 86 ? 6.867 -27.75 -9.062 1 94.25 86 GLU B O 1
ATOM 2366 N N . LEU B 1 87 ? 5.238 -27.328 -7.586 1 93.94 87 LEU B N 1
ATOM 2367 C CA . LEU B 1 87 ? 4.809 -26.094 -8.234 1 93.94 87 LEU B CA 1
ATOM 2368 C C . LEU B 1 87 ? 5.762 -24.953 -7.906 1 93.94 87 LEU B C 1
ATOM 2370 O O . LEU B 1 87 ? 6.02 -24.094 -8.758 1 93.94 87 LEU B O 1
ATOM 2374 N N . CYS B 1 88 ? 6.18 -24.922 -6.68 1 92.94 88 CYS B N 1
ATOM 2375 C CA . CYS B 1 88 ? 7.074 -23.906 -6.137 1 92.94 88 CYS B CA 1
ATOM 2376 C C . CYS B 1 88 ? 8.211 -24.547 -5.348 1 92.94 88 CYS B C 1
ATOM 2378 O O . CYS B 1 88 ? 8.133 -24.656 -4.121 1 92.94 88 CYS B O 1
ATOM 2380 N N . PRO B 1 89 ? 9.281 -24.812 -6 1 90.62 89 PRO B N 1
ATOM 2381 C CA . PRO B 1 89 ? 10.312 -25.688 -5.43 1 90.62 89 PRO B CA 1
ATOM 2382 C C . PRO B 1 89 ? 10.945 -25.109 -4.164 1 90.62 89 PRO B C 1
ATOM 2384 O O . PRO B 1 89 ? 11.477 -25.844 -3.338 1 90.62 89 PRO B O 1
ATOM 2387 N N . PHE B 1 90 ? 10.883 -23.797 -3.969 1 90.06 90 PHE B N 1
ATOM 2388 C CA . PHE B 1 90 ? 11.469 -23.266 -2.748 1 90.06 90 PHE B CA 1
ATOM 2389 C C . PHE B 1 90 ? 10.516 -23.422 -1.571 1 90.06 90 PHE B C 1
ATOM 2391 O O . PHE B 1 90 ? 10.883 -23.156 -0.425 1 90.06 90 PHE B O 1
ATOM 2398 N N . MET B 1 91 ? 9.297 -23.75 -1.854 1 93 91 MET B N 1
ATOM 2399 C CA . MET B 1 91 ? 8.398 -24.234 -0.814 1 93 91 MET B CA 1
ATOM 2400 C C . MET B 1 91 ? 8.562 -25.734 -0.62 1 93 91 MET B C 1
ATOM 2402 O O . MET B 1 91 ? 7.934 -26.531 -1.32 1 93 91 MET B O 1
ATOM 2406 N N . GLU B 1 92 ? 9.32 -26.125 0.315 1 92.38 92 GLU B N 1
ATOM 2407 C CA . GLU B 1 92 ? 9.867 -27.469 0.369 1 92.38 92 GLU B CA 1
ATOM 2408 C C . GLU B 1 92 ? 8.852 -28.469 0.931 1 92.38 92 GLU B C 1
ATOM 2410 O O . GLU B 1 92 ? 8.977 -29.672 0.737 1 92.38 92 GLU B O 1
ATOM 2415 N N . GLU B 1 93 ? 7.879 -27.969 1.649 1 95.44 93 GLU B N 1
ATOM 2416 C CA . GLU B 1 93 ? 6.898 -28.859 2.271 1 95.44 93 GLU B CA 1
ATOM 2417 C C . GLU B 1 93 ? 5.5 -28.609 1.713 1 95.44 93 GLU B C 1
ATOM 2419 O O . GLU B 1 93 ? 5.207 -27.531 1.206 1 95.44 93 GLU B O 1
ATOM 2424 N N . THR B 1 94 ? 4.703 -29.688 1.763 1 97.38 94 THR B N 1
ATOM 2425 C CA . THR B 1 94 ? 3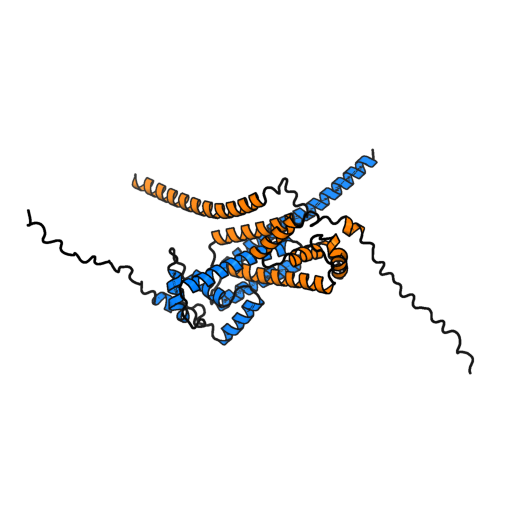.301 -29.547 1.387 1 97.38 94 THR B CA 1
ATOM 2426 C C . THR B 1 94 ? 2.533 -28.75 2.434 1 97.38 94 THR B C 1
ATOM 2428 O O . THR B 1 94 ? 3.008 -28.578 3.559 1 97.38 94 THR B O 1
ATOM 2431 N N . TYR B 1 95 ? 1.456 -28.141 2.006 1 97.44 95 TYR B N 1
ATOM 2432 C CA . TYR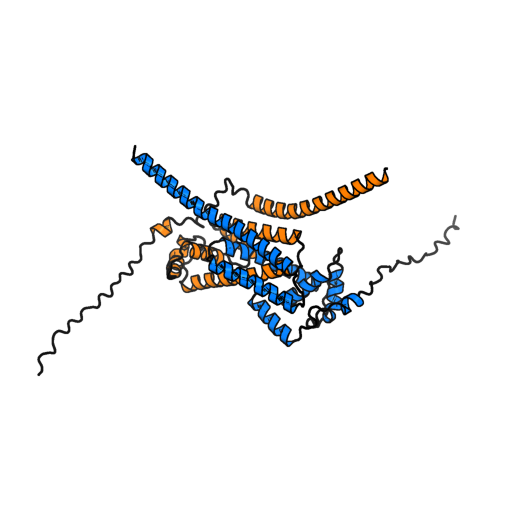 B 1 95 ? 0.539 -27.422 2.885 1 97.44 95 TYR B CA 1
ATOM 2433 C C . TYR B 1 95 ? -0.822 -28.109 2.928 1 97.44 95 TYR B C 1
ATOM 2435 O O . TYR B 1 95 ? -1.248 -28.719 1.945 1 97.44 95 TYR B O 1
ATOM 2443 N N . SER B 1 96 ? -1.461 -28.078 4.102 1 97 96 SER B N 1
ATOM 2444 C CA . SER B 1 96 ? -2.885 -28.406 4.137 1 97 96 SER B CA 1
ATOM 2445 C C . SER B 1 96 ? -3.703 -27.359 3.383 1 97 96 SER B C 1
ATOM 2447 O O . SER B 1 96 ? -3.256 -26.234 3.197 1 97 96 SER B O 1
ATOM 2449 N N . PRO B 1 97 ? -4.887 -27.766 2.922 1 95.94 97 PRO B N 1
ATOM 2450 C CA . PRO B 1 97 ? -5.742 -26.766 2.277 1 95.94 97 PRO B CA 1
ATOM 2451 C C . PRO B 1 97 ? -6.031 -25.562 3.178 1 95.94 97 PRO B C 1
ATOM 2453 O O . PRO B 1 97 ? -6.145 -24.438 2.691 1 95.94 97 PRO B O 1
ATOM 2456 N N . GLN B 1 98 ? -6.102 -25.828 4.438 1 96.5 98 GLN B N 1
ATOM 2457 C CA . GLN B 1 98 ? -6.336 -24.75 5.387 1 96.5 98 GLN B CA 1
ATOM 2458 C C . GLN B 1 98 ? -5.164 -23.781 5.406 1 96.5 98 GLN B C 1
ATOM 2460 O O . GLN B 1 98 ? -5.359 -22.562 5.461 1 96.5 98 GLN B O 1
ATOM 2465 N N . ALA B 1 99 ? -3.986 -24.312 5.414 1 97.5 99 ALA B N 1
ATOM 2466 C CA . ALA B 1 99 ? -2.793 -23.469 5.414 1 97.5 99 ALA B CA 1
ATOM 2467 C C . ALA B 1 99 ? -2.711 -22.625 4.141 1 97.5 99 ALA B C 1
ATOM 2469 O O . ALA B 1 99 ? -2.336 -21.453 4.188 1 97.5 99 ALA B O 1
ATOM 2470 N N . VAL B 1 100 ? -3.068 -23.172 3.025 1 97.44 100 VAL B N 1
ATOM 2471 C CA . VAL B 1 100 ? -3.102 -22.438 1.765 1 97.44 100 VAL B CA 1
ATOM 2472 C C . VAL B 1 100 ? -4.129 -21.312 1.85 1 97.44 100 VAL B C 1
ATOM 2474 O O . VAL B 1 100 ? -3.836 -20.172 1.487 1 97.44 100 VAL B O 1
ATOM 2477 N N . ASN B 1 101 ? -5.27 -21.688 2.377 1 96.38 101 ASN B N 1
ATOM 2478 C CA . ASN B 1 101 ? -6.336 -20.703 2.498 1 96.38 101 ASN B CA 1
ATOM 2479 C C . ASN B 1 101 ? -5.949 -19.578 3.449 1 96.38 101 ASN B C 1
ATOM 2481 O O . ASN B 1 101 ? -6.312 -18.422 3.227 1 96.38 101 ASN B O 1
ATOM 2485 N N . GLN B 1 102 ? -5.254 -19.922 4.492 1 97.81 102 GLN B N 1
ATOM 2486 C CA . GLN B 1 102 ? -4.789 -18.906 5.43 1 97.81 102 GLN B CA 1
ATOM 2487 C C . GLN B 1 102 ? -3.854 -17.906 4.75 1 97.81 102 GLN B C 1
ATOM 2489 O O . GLN B 1 102 ? -3.979 -16.703 4.938 1 97.81 102 GLN B O 1
ATOM 2494 N N . ALA B 1 103 ? -2.875 -18.406 4.027 1 97.88 103 ALA B N 1
ATOM 2495 C CA . ALA B 1 103 ? -1.952 -17.547 3.297 1 97.88 103 ALA B CA 1
ATOM 2496 C C . ALA B 1 103 ? -2.691 -16.703 2.262 1 97.88 103 ALA B C 1
ATOM 2498 O O . ALA B 1 103 ? -2.412 -15.516 2.105 1 97.88 103 ALA B O 1
ATOM 2499 N N . ARG B 1 104 ? -3.611 -17.297 1.594 1 97.06 104 ARG B N 1
ATOM 2500 C CA . ARG B 1 104 ? -4.434 -16.609 0.602 1 97.06 104 ARG B CA 1
ATOM 2501 C C . ARG B 1 104 ? -5.211 -15.469 1.234 1 97.06 104 ARG B C 1
ATOM 2503 O O . ARG B 1 104 ? -5.219 -14.352 0.708 1 97.06 104 ARG B O 1
ATOM 2510 N N . ASN B 1 105 ? -5.879 -15.727 2.338 1 97.44 105 ASN B N 1
ATOM 2511 C CA . ASN B 1 105 ? -6.676 -14.711 3.021 1 97.44 105 ASN B CA 1
ATOM 2512 C C . ASN B 1 105 ? -5.805 -13.602 3.594 1 97.44 105 ASN B C 1
ATOM 2514 O O . ASN B 1 105 ? -6.195 -12.43 3.584 1 97.44 105 ASN B O 1
ATOM 2518 N N . SER B 1 106 ? -4.719 -14 4.172 1 98.38 106 SER B N 1
ATOM 2519 C CA . SER B 1 106 ? -3.779 -13.008 4.668 1 98.38 106 SER B CA 1
ATOM 2520 C C . SER B 1 106 ? -3.318 -12.078 3.553 1 98.38 106 SER B C 1
ATOM 2522 O O . SER B 1 106 ? -3.244 -10.859 3.738 1 98.38 106 SER B O 1
ATOM 2524 N N . PHE B 1 107 ? -3.047 -12.617 2.377 1 98.44 107 PHE B N 1
ATOM 2525 C CA . PHE B 1 107 ? -2.666 -11.828 1.213 1 98.44 107 PHE B CA 1
ATOM 2526 C C . PHE B 1 107 ? -3.756 -10.82 0.866 1 98.44 107 PHE B C 1
ATOM 2528 O O . PHE B 1 107 ? -3.48 -9.625 0.706 1 98.44 107 PHE B O 1
ATOM 2535 N N . LYS B 1 108 ? -4.914 -11.297 0.769 1 97.31 108 LYS B N 1
ATOM 2536 C CA . LYS B 1 108 ? -6.051 -10.453 0.421 1 97.31 108 LYS B CA 1
ATOM 2537 C C . LYS B 1 108 ? -6.191 -9.289 1.4 1 97.31 108 LYS B C 1
ATOM 2539 O O . LYS B 1 108 ? -6.352 -8.141 0.988 1 97.31 108 LYS B O 1
ATOM 2544 N N . ARG B 1 109 ? -6.113 -9.57 2.639 1 98.19 109 ARG B N 1
ATOM 2545 C CA . ARG B 1 109 ? -6.258 -8.555 3.68 1 98.19 109 ARG B CA 1
ATOM 2546 C C . ARG B 1 109 ? -5.145 -7.52 3.594 1 98.19 109 ARG B C 1
ATOM 2548 O O . ARG B 1 109 ? -5.395 -6.32 3.748 1 98.19 109 ARG B O 1
ATOM 2555 N N . LYS B 1 110 ? -3.941 -8.008 3.357 1 98.75 110 LYS B N 1
ATOM 2556 C CA . LYS B 1 110 ? -2.803 -7.102 3.303 1 98.75 110 LYS B CA 1
ATOM 2557 C C . LYS B 1 110 ? -2.883 -6.191 2.082 1 98.75 110 LYS B C 1
ATOM 2559 O O . LYS B 1 110 ? -2.52 -5.016 2.152 1 98.75 110 LYS B O 1
ATOM 2564 N N . VAL B 1 111 ? -3.383 -6.684 0.986 1 96.31 111 VAL B N 1
ATOM 2565 C CA . VAL B 1 111 ? -3.561 -5.855 -0.202 1 96.31 111 VAL B CA 1
ATOM 2566 C C . VAL B 1 111 ? -4.641 -4.809 0.056 1 96.31 111 VAL B C 1
ATOM 2568 O O . VAL B 1 111 ? -4.469 -3.633 -0.275 1 96.31 111 VAL B O 1
ATOM 2571 N N . ARG B 1 112 ? -5.727 -5.16 0.68 1 95.5 112 ARG B N 1
ATOM 2572 C CA . ARG B 1 112 ? -6.816 -4.238 0.985 1 95.5 112 ARG B CA 1
ATOM 2573 C C . ARG B 1 112 ? -6.352 -3.137 1.932 1 95.5 112 ARG B C 1
ATOM 2575 O O . ARG B 1 112 ? -6.59 -1.954 1.681 1 95.5 112 ARG B O 1
ATOM 2582 N N . LYS B 1 113 ? -5.672 -3.555 2.977 1 98.44 113 LYS B N 1
ATOM 2583 C CA . LYS B 1 113 ? -5.148 -2.588 3.938 1 98.44 113 LYS B CA 1
ATOM 2584 C C . LYS B 1 113 ? -4.141 -1.651 3.281 1 98.44 113 LYS B C 1
ATOM 2586 O O . LYS B 1 113 ? -4.09 -0.462 3.602 1 98.44 113 LYS B O 1
ATOM 2591 N N . SER B 1 114 ? -3.334 -2.266 2.443 1 98.12 114 SER B N 1
ATOM 2592 C CA . SER B 1 114 ? -2.342 -1.471 1.724 1 98.12 114 SER B CA 1
ATOM 2593 C C . SER B 1 114 ? -3.01 -0.464 0.793 1 98.12 114 SER B C 1
ATOM 2595 O O . SER B 1 114 ? -2.566 0.682 0.689 1 98.12 114 SER B O 1
ATOM 2597 N N . GLY B 1 115 ? -4.055 -0.869 0.082 1 92.12 115 GLY B N 1
ATOM 2598 C CA . GLY B 1 115 ? -4.797 0.066 -0.75 1 92.12 115 GLY B CA 1
ATOM 2599 C C . GLY B 1 115 ? -5.32 1.263 0.021 1 92.12 115 GLY B C 1
ATOM 2600 O O . GLY B 1 115 ? -5.109 2.408 -0.382 1 92.12 115 GLY B O 1
ATOM 2601 N N . ALA B 1 116 ? -5.941 0.988 1.09 1 93.75 116 ALA B N 1
ATOM 2602 C CA . ALA B 1 116 ? -6.496 2.045 1.932 1 93.75 116 ALA B CA 1
ATOM 2603 C C . ALA B 1 116 ? -5.402 2.982 2.43 1 93.75 116 ALA B C 1
ATOM 2605 O O . ALA B 1 116 ? -5.551 4.203 2.377 1 93.75 116 ALA B O 1
ATOM 2606 N N . THR B 1 117 ? -4.289 2.445 2.955 1 98 117 THR B N 1
ATOM 2607 C CA . THR B 1 117 ? -3.168 3.23 3.453 1 98 117 THR B CA 1
ATOM 2608 C C . THR B 1 117 ? -2.58 4.098 2.342 1 98 117 THR B C 1
ATOM 2610 O O . THR B 1 117 ? -2.316 5.285 2.547 1 98 117 THR B O 1
ATOM 2613 N N . PHE B 1 118 ? -2.393 3.479 1.193 1 92.94 118 PHE B N 1
ATOM 2614 C CA . PHE B 1 118 ? -1.8 4.172 0.057 1 92.94 118 PHE B CA 1
ATOM 2615 C C . PHE B 1 118 ? -2.699 5.309 -0.413 1 92.94 118 PHE B C 1
ATOM 2617 O O . PHE B 1 118 ? -2.223 6.418 -0.673 1 92.94 118 PHE B O 1
ATOM 2624 N N . PHE B 1 119 ? -3.988 5.09 -0.581 1 84.75 119 PHE B N 1
ATOM 2625 C CA . PHE B 1 119 ? -4.918 6.117 -1.039 1 84.75 119 PHE B CA 1
ATOM 2626 C C . PHE B 1 119 ? -4.949 7.293 -0.067 1 84.75 119 PHE B C 1
ATOM 2628 O O . PHE B 1 119 ? -4.914 8.453 -0.484 1 84.75 119 PHE B O 1
ATOM 2635 N N . TYR B 1 120 ? -5.051 7.004 1.203 1 90.5 120 TYR B N 1
ATOM 2636 C CA . TYR B 1 120 ? -4.992 8.109 2.152 1 90.5 120 TYR B CA 1
ATOM 2637 C C . TYR B 1 120 ? -3.691 8.891 1.996 1 90.5 120 TYR B C 1
ATOM 2639 O O . TYR B 1 120 ? -3.701 10.125 1.96 1 90.5 120 TYR B O 1
ATOM 2647 N N . GLY B 1 121 ? -2.527 8.141 2 1 92.75 121 GLY B N 1
ATOM 2648 C CA . GLY B 1 121 ? -1.25 8.812 1.812 1 92.75 121 GLY B CA 1
ATOM 2649 C C . GLY B 1 121 ? -1.211 9.688 0.576 1 92.75 121 GLY B C 1
ATOM 2650 O O . GLY B 1 121 ? -0.656 10.789 0.606 1 92.75 121 GLY B O 1
ATOM 2651 N N . ALA B 1 122 ? -1.792 9.242 -0.435 1 83.75 122 ALA B N 1
ATOM 2652 C CA . ALA B 1 122 ? -1.788 9.969 -1.7 1 83.75 122 ALA B CA 1
ATOM 2653 C C . ALA B 1 122 ? -2.697 11.195 -1.631 1 83.75 122 ALA B C 1
ATOM 2655 O O . ALA B 1 122 ? -2.418 12.219 -2.256 1 83.75 122 ALA B O 1
ATOM 2656 N N . MET B 1 123 ? -3.686 11.125 -0.875 1 80.75 123 MET B N 1
ATOM 2657 C CA . MET B 1 123 ? -4.75 12.125 -0.949 1 80.75 123 MET B CA 1
ATOM 2658 C C . MET B 1 123 ? -4.609 13.156 0.169 1 80.75 123 MET B C 1
ATOM 2660 O O . MET B 1 123 ? -5.207 14.227 0.109 1 80.75 123 MET B O 1
ATOM 2664 N N . CYS B 1 124 ? -3.852 12.867 1.219 1 84.69 124 CYS B N 1
ATOM 2665 C CA . CYS B 1 124 ? -3.887 13.68 2.43 1 84.69 124 CYS B CA 1
ATOM 2666 C C . CYS B 1 124 ? -3.014 14.914 2.283 1 84.69 124 CYS B C 1
ATOM 2668 O O . CYS B 1 124 ? -2.992 15.773 3.166 1 84.69 124 CYS B O 1
ATOM 2670 N N . GLY B 1 125 ? -2.277 15.039 1.162 1 81.75 125 GLY B N 1
ATOM 2671 C CA . GLY B 1 125 ? -1.47 16.219 0.919 1 81.75 125 GLY B CA 1
ATOM 2672 C C . GLY B 1 125 ? -0.104 16.156 1.577 1 81.75 125 GLY B C 1
ATOM 2673 O O . GLY B 1 125 ? 0.64 17.141 1.568 1 81.75 125 GLY B O 1
ATOM 2674 N N . PHE B 1 126 ? 0.27 15.07 2.129 1 89.75 126 PHE B N 1
ATOM 2675 C CA . PHE B 1 126 ? 1.559 14.875 2.783 1 89.75 126 PHE B CA 1
ATOM 2676 C C . PHE B 1 126 ? 2.689 14.875 1.76 1 89.75 126 PHE B C 1
ATOM 2678 O O . PHE B 1 126 ? 3.75 15.461 1.999 1 89.75 126 PHE B O 1
ATOM 2685 N N . PHE B 1 127 ? 2.475 14.273 0.708 1 86.88 127 PHE B N 1
ATOM 2686 C CA . PHE B 1 127 ? 3.477 14.164 -0.346 1 86.88 127 PHE B CA 1
ATOM 2687 C C . PHE B 1 127 ? 3.271 15.25 -1.396 1 86.88 127 PHE B C 1
ATOM 2689 O O . PHE B 1 127 ? 2.135 15.578 -1.749 1 86.88 127 PHE B O 1
ATOM 2696 N N . THR B 1 128 ? 4.41 15.781 -1.84 1 82.19 128 THR B N 1
ATOM 2697 C CA . THR B 1 128 ? 4.34 16.625 -3.025 1 82.19 128 THR B CA 1
ATOM 2698 C C . THR B 1 128 ? 3.969 15.805 -4.258 1 82.19 128 THR B C 1
ATOM 2700 O O . THR B 1 128 ? 4.035 14.57 -4.227 1 82.19 128 THR B O 1
ATOM 2703 N N . LEU B 1 129 ? 3.633 16.516 -5.316 1 73.56 129 LEU B N 1
ATOM 2704 C CA . LEU B 1 129 ? 3.293 15.805 -6.543 1 73.56 129 LEU B CA 1
ATOM 2705 C C . LEU B 1 129 ? 4.484 15 -7.051 1 73.56 129 LEU B C 1
ATOM 2707 O O . LEU B 1 129 ? 4.324 13.875 -7.527 1 73.56 129 LEU B O 1
ATOM 2711 N N . ASP B 1 130 ? 5.621 15.562 -6.922 1 75.62 130 ASP B N 1
ATOM 2712 C CA . ASP B 1 130 ? 6.832 14.875 -7.359 1 75.62 130 ASP B CA 1
ATOM 2713 C C . ASP B 1 130 ? 7.09 13.633 -6.512 1 75.62 130 ASP B C 1
ATOM 2715 O O . ASP B 1 130 ? 7.457 12.578 -7.039 1 75.62 130 ASP B O 1
ATOM 2719 N N . GLU B 1 131 ? 6.887 13.82 -5.242 1 82.94 131 GLU B N 1
ATOM 2720 C CA . GLU B 1 131 ? 7.07 12.68 -4.348 1 82.94 131 GLU B CA 1
ATOM 2721 C C . GLU B 1 131 ? 6.055 11.578 -4.641 1 82.94 131 GLU B C 1
ATOM 2723 O O . GLU B 1 131 ? 6.387 10.391 -4.59 1 82.94 131 GLU B O 1
ATOM 2728 N N . LEU B 1 132 ? 4.84 11.969 -4.895 1 79.12 132 LEU B N 1
ATOM 2729 C CA . LEU B 1 132 ? 3.801 11 -5.223 1 79.12 132 LEU B CA 1
ATOM 2730 C C . LEU B 1 132 ? 4.137 10.258 -6.516 1 79.12 132 LEU B C 1
ATOM 2732 O O . LEU B 1 132 ? 3.955 9.047 -6.602 1 79.12 132 LEU B O 1
ATOM 2736 N N . ASP B 1 133 ? 4.629 10.945 -7.469 1 72.75 133 ASP B N 1
ATOM 2737 C CA . ASP B 1 133 ? 5.066 10.32 -8.711 1 72.75 133 ASP B CA 1
ATOM 2738 C C . ASP B 1 133 ? 6.156 9.281 -8.453 1 72.75 133 ASP B C 1
ATOM 2740 O O . ASP B 1 133 ? 6.137 8.195 -9.031 1 72.75 133 ASP B O 1
ATOM 2744 N N . ASP B 1 134 ? 7.059 9.664 -7.641 1 80.44 134 ASP B N 1
ATOM 2745 C CA . ASP B 1 134 ? 8.133 8.742 -7.273 1 80.44 134 ASP B CA 1
ATOM 2746 C C . ASP B 1 134 ? 7.574 7.477 -6.625 1 80.44 134 ASP B C 1
ATOM 2748 O O . ASP B 1 134 ? 8.023 6.367 -6.922 1 80.44 134 ASP B O 1
ATOM 2752 N N . ILE B 1 135 ? 6.637 7.629 -5.746 1 85.12 135 ILE B N 1
ATOM 2753 C CA . ILE B 1 135 ? 6.043 6.496 -5.043 1 85.12 135 ILE B CA 1
ATOM 2754 C C . ILE B 1 135 ? 5.309 5.598 -6.035 1 85.12 135 ILE B C 1
ATOM 2756 O O . ILE B 1 135 ? 5.422 4.371 -5.973 1 85.12 135 ILE B O 1
ATOM 2760 N N . LEU B 1 136 ? 4.582 6.195 -6.898 1 78.5 136 LEU B N 1
ATOM 2761 C CA . LEU B 1 136 ? 3.855 5.434 -7.906 1 78.5 136 LEU B CA 1
ATOM 2762 C C . LEU B 1 136 ? 4.812 4.641 -8.789 1 78.5 136 LEU B C 1
ATOM 2764 O O . LEU B 1 136 ? 4.574 3.467 -9.078 1 78.5 136 LEU B O 1
ATOM 2768 N N . PHE B 1 137 ? 5.801 5.281 -9.18 1 74.44 137 PHE B N 1
ATOM 2769 C CA . PHE B 1 137 ? 6.809 4.633 -10.016 1 74.44 137 PHE B CA 1
ATOM 2770 C C . PHE B 1 137 ? 7.453 3.471 -9.266 1 74.44 137 PHE B C 1
ATOM 2772 O O . PHE B 1 137 ? 7.555 2.363 -9.805 1 74.44 137 PHE B O 1
ATOM 2779 N N . GLU B 1 138 ? 7.891 3.756 -8.102 1 83 138 GLU B N 1
ATOM 2780 C CA . GLU B 1 138 ? 8.492 2.709 -7.281 1 83 138 GLU B CA 1
ATOM 2781 C C . GLU B 1 138 ? 7.539 1.532 -7.102 1 83 138 GLU B C 1
ATOM 2783 O O . GLU B 1 138 ? 7.945 0.374 -7.215 1 83 138 GLU B O 1
ATOM 2788 N N . SER B 1 139 ? 6.293 1.836 -6.812 1 85.69 139 SER B N 1
ATOM 2789 C CA . SER B 1 139 ? 5.281 0.801 -6.621 1 85.69 139 SER B CA 1
ATOM 2790 C C . SER B 1 139 ? 5.121 -0.055 -7.871 1 85.69 139 SER B C 1
ATOM 2792 O O . SER B 1 139 ? 5.016 -1.279 -7.781 1 85.69 139 SER B O 1
ATOM 2794 N N . SER B 1 140 ? 5.105 0.595 -8.977 1 75.31 140 SER B N 1
ATOM 2795 C CA . SER B 1 140 ? 4.98 -0.122 -10.242 1 75.31 140 SER B CA 1
ATOM 2796 C C . SER B 1 140 ? 6.195 -1.009 -10.492 1 75.31 140 SER B C 1
ATOM 2798 O O . SER B 1 140 ? 6.055 -2.146 -10.945 1 75.31 140 SER B O 1
ATOM 2800 N N . GLU B 1 141 ? 7.332 -0.472 -10.258 1 80.81 141 GLU B N 1
ATOM 2801 C CA . GLU B 1 141 ? 8.57 -1.222 -10.469 1 80.81 141 GLU B CA 1
ATOM 2802 C C . GLU B 1 141 ? 8.625 -2.455 -9.57 1 80.81 141 GLU B C 1
ATOM 2804 O O . GLU B 1 141 ? 9.047 -3.527 -10.008 1 80.81 141 GLU B O 1
ATOM 2809 N N . VAL B 1 142 ? 8.32 -2.301 -8.367 1 86.56 142 VAL B N 1
ATOM 2810 C CA . VAL B 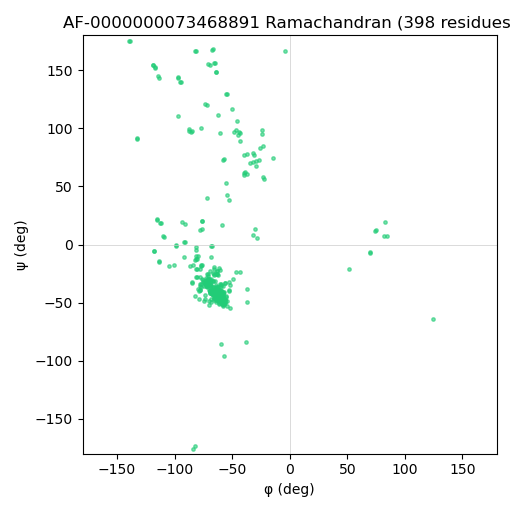1 142 ? 8.305 -3.434 -7.445 1 86.56 142 VAL B CA 1
ATOM 2811 C C . VAL B 1 142 ? 7.355 -4.512 -7.965 1 86.56 142 VAL B C 1
ATOM 2813 O O . VAL B 1 142 ? 7.699 -5.695 -7.98 1 86.56 142 VAL B O 1
ATOM 2816 N N . ALA B 1 143 ? 6.141 -4.129 -8.352 1 84.81 143 ALA B N 1
ATOM 2817 C CA . ALA B 1 143 ? 5.16 -5.078 -8.867 1 84.81 143 ALA B CA 1
ATOM 2818 C C . ALA B 1 143 ? 5.699 -5.809 -10.094 1 84.81 143 ALA B C 1
ATOM 2820 O O . ALA B 1 143 ? 5.594 -7.031 -10.195 1 84.81 143 ALA B O 1
ATOM 2821 N N . ARG B 1 144 ? 6.285 -5.055 -10.969 1 77.81 144 ARG B N 1
ATOM 2822 C CA . ARG B 1 144 ? 6.828 -5.645 -12.188 1 77.81 144 ARG B CA 1
ATOM 2823 C C . ARG B 1 144 ? 7.961 -6.613 -11.867 1 77.81 144 ARG B C 1
ATOM 2825 O O . ARG B 1 144 ? 8.078 -7.672 -12.492 1 77.81 144 ARG B O 1
ATOM 2832 N N . PHE B 1 145 ? 8.781 -6.203 -11 1 81.81 145 PHE B N 1
ATOM 2833 C CA . PHE B 1 145 ? 9.891 -7.055 -10.578 1 81.81 145 PHE B CA 1
ATOM 2834 C C . PHE B 1 145 ? 9.383 -8.391 -10.055 1 81.81 145 PHE B C 1
ATOM 2836 O O . PHE B 1 145 ? 9.898 -9.445 -10.414 1 81.81 145 PHE B O 1
ATOM 2843 N N . LEU B 1 146 ? 8.438 -8.445 -9.203 1 87.88 146 LEU B N 1
ATOM 2844 C CA . LEU B 1 146 ? 7.887 -9.672 -8.641 1 87.88 146 LEU B CA 1
ATOM 2845 C C . LEU B 1 146 ? 7.254 -10.531 -9.734 1 87.88 146 LEU B C 1
ATOM 2847 O O . LEU B 1 146 ? 7.434 -11.75 -9.75 1 87.88 146 LEU B O 1
ATOM 2851 N N . LEU B 1 147 ? 6.566 -9.922 -10.617 1 83.5 147 LEU B N 1
ATOM 2852 C CA . LEU B 1 147 ? 5.953 -10.656 -11.719 1 83.5 147 LEU B CA 1
ATOM 2853 C C . LEU B 1 147 ? 7.02 -11.281 -12.617 1 83.5 147 LEU B C 1
ATOM 2855 O O . LEU B 1 147 ? 6.84 -12.391 -13.125 1 83.5 147 LEU B O 1
ATOM 2859 N N . GLU B 1 148 ? 8.117 -10.531 -12.734 1 79.12 148 GLU B N 1
ATOM 2860 C CA . GLU B 1 148 ? 9.211 -11.047 -13.555 1 79.12 148 GLU B CA 1
ATOM 2861 C C . GLU B 1 148 ? 9.852 -12.273 -12.898 1 79.12 148 GLU B C 1
ATOM 2863 O O . GLU B 1 148 ? 10.156 -13.258 -13.578 1 79.12 148 GLU B O 1
ATOM 2868 N N . ILE B 1 149 ? 10.133 -12.195 -11.641 1 84.31 149 ILE B N 1
ATOM 2869 C CA . ILE B 1 149 ? 10.75 -13.305 -10.922 1 84.31 149 ILE B CA 1
ATOM 2870 C C . ILE B 1 149 ? 9.875 -14.547 -11.023 1 84.31 149 ILE B C 1
ATOM 2872 O O . ILE B 1 149 ? 10.375 -15.664 -11.094 1 84.31 149 ILE B O 1
ATOM 2876 N N . GLU B 1 150 ? 8.57 -14.422 -10.914 1 83.5 150 GLU B N 1
ATOM 2877 C CA . GLU B 1 150 ? 7.656 -15.547 -11.07 1 83.5 150 GLU B CA 1
ATOM 2878 C C . GLU B 1 150 ? 7.797 -16.188 -12.453 1 83.5 150 GLU B C 1
ATOM 2880 O O . GLU B 1 150 ? 7.492 -17.359 -12.625 1 83.5 150 GLU B O 1
ATOM 2885 N N . GLY B 1 151 ? 8.656 -16.125 -13.312 1 68.75 151 GLY B N 1
ATOM 2886 C CA . GLY B 1 151 ? 8.82 -16.641 -14.664 1 68.75 151 GLY B CA 1
ATOM 2887 C C . GLY B 1 151 ? 7.645 -16.344 -15.57 1 68.75 151 GLY B C 1
ATOM 2888 O O . GLY B 1 151 ? 7.469 -16.984 -16.609 1 68.75 151 GLY B O 1
ATOM 2889 N N . THR B 1 152 ? 6.895 -16.172 -14.914 1 55.53 152 THR B N 1
ATOM 2890 C CA . THR B 1 152 ? 5.758 -15.883 -15.781 1 55.53 152 THR B CA 1
ATOM 2891 C C . THR B 1 152 ? 6.176 -14.969 -16.922 1 55.53 152 THR B C 1
ATOM 2893 O O . THR B 1 152 ? 6.93 -14.016 -16.719 1 55.53 152 THR B O 1
ATOM 2896 N N . SER B 1 153 ? 6.742 -15.367 -18.328 1 43.5 153 SER B N 1
ATOM 2897 C CA . SER B 1 153 ? 7.23 -14.617 -19.484 1 43.5 153 SER B CA 1
ATOM 2898 C C . SER B 1 153 ? 6.836 -13.148 -19.391 1 43.5 153 SER B C 1
ATOM 2900 O O . SER B 1 153 ? 5.66 -12.797 -19.516 1 43.5 153 SER B O 1
ATOM 2902 N N . LEU B 1 154 ? 7.371 -12.344 -18.625 1 40.69 154 LEU B N 1
ATOM 2903 C CA . LEU B 1 154 ? 7.613 -10.953 -18.984 1 40.69 154 LEU B CA 1
ATOM 2904 C C . LEU B 1 154 ? 8.422 -10.859 -20.281 1 40.69 154 LEU B C 1
ATOM 2906 O O . LEU B 1 154 ? 9.594 -11.227 -20.312 1 40.69 154 LEU B O 1
ATOM 2910 N N . GLU B 1 155 ? 8.281 -11.367 -21.516 1 34.16 155 GLU B N 1
ATOM 2911 C CA . GLU B 1 155 ? 9.078 -11.062 -22.703 1 34.16 155 GLU B CA 1
ATOM 2912 C C . GLU B 1 155 ? 9.68 -9.664 -22.625 1 34.16 155 GLU B C 1
ATOM 2914 O O . GLU B 1 155 ? 8.992 -8.672 -22.859 1 34.16 155 GLU B O 1
ATOM 2919 N N . ILE B 1 156 ? 10.711 -9.383 -21.781 1 36.16 156 ILE B N 1
ATOM 2920 C CA . ILE B 1 156 ? 11.75 -8.375 -21.938 1 36.16 156 ILE B CA 1
ATOM 2921 C C . ILE B 1 156 ? 12.727 -8.797 -23.031 1 36.16 156 ILE B C 1
ATOM 2923 O O . ILE B 1 156 ? 13.508 -9.734 -22.844 1 36.16 156 ILE B O 1
ATOM 2927 N N . ASP B 1 157 ? 12.969 -9.219 -23.969 1 31.48 157 ASP B N 1
ATOM 2928 C CA . ASP B 1 157 ? 13.852 -8.453 -24.859 1 31.48 157 ASP B CA 1
ATOM 2929 C C . ASP B 1 157 ? 13.68 -6.953 -24.641 1 31.48 157 ASP B C 1
ATOM 2931 O O . ASP B 1 157 ? 14.258 -6.145 -25.359 1 31.48 157 ASP B O 1
ATOM 2935 N N . ASP B 1 158 ? 13.156 -6.242 -23.797 1 31.09 158 ASP B N 1
ATOM 2936 C CA . ASP B 1 158 ? 12.133 -5.695 -22.922 1 31.09 158 ASP B CA 1
ATOM 2937 C C . ASP B 1 158 ? 12.594 -5.734 -21.453 1 31.09 158 ASP B C 1
ATOM 2939 O O . ASP B 1 158 ? 12.344 -4.797 -20.703 1 31.09 158 ASP B O 1
ATOM 2943 N N . GLU B 1 159 ? 12.867 -7.02 -20.672 1 31.2 159 GLU B N 1
ATOM 2944 C CA . GLU B 1 159 ? 13.273 -7.344 -19.312 1 31.2 159 GLU B CA 1
ATOM 2945 C C . GLU B 1 159 ? 14.492 -6.531 -18.891 1 31.2 159 GLU B C 1
ATOM 2947 O O . GLU B 1 159 ? 15.344 -7.016 -18.141 1 31.2 159 GLU B O 1
ATOM 2952 N N . ILE B 1 160 ? 15.195 -6.191 -19.453 1 31.75 160 ILE B N 1
ATOM 2953 C CA . ILE B 1 160 ? 16.453 -5.496 -19.234 1 31.75 160 ILE B CA 1
ATOM 2954 C C . ILE B 1 160 ? 16.625 -5.172 -17.75 1 31.75 160 ILE B C 1
ATOM 2956 O O . ILE B 1 160 ? 15.625 -5.035 -17.031 1 31.75 160 ILE B O 1
ATOM 2960 N N . ASP B 1 161 ? 17.812 -4.73 -17.047 1 31.59 161 ASP B N 1
ATOM 2961 C CA . ASP B 1 161 ? 18.609 -4.91 -15.844 1 31.59 161 ASP B CA 1
ATOM 2962 C C . ASP B 1 161 ? 17.797 -4.59 -14.586 1 31.59 161 ASP B C 1
ATOM 2964 O O . ASP B 1 161 ? 17.312 -3.469 -14.43 1 31.59 161 ASP B O 1
ATOM 2968 N N . ILE B 1 162 ? 17.266 -5.695 -14.039 1 32 162 ILE B N 1
ATOM 2969 C CA . ILE B 1 162 ? 16.609 -5.527 -12.742 1 32 162 ILE B CA 1
ATOM 2970 C C . ILE B 1 162 ? 17.391 -4.531 -11.891 1 32 162 ILE B C 1
ATOM 2972 O O . ILE B 1 162 ? 16.828 -3.58 -11.352 1 32 162 ILE B O 1
ATOM 2976 N N . GLU B 1 163 ? 18.312 -5.18 -11.336 1 32.72 163 GLU B N 1
ATOM 2977 C CA . GLU B 1 163 ? 19.234 -4.285 -10.641 1 32.72 163 GLU B CA 1
ATOM 2978 C C . GLU B 1 163 ? 19.453 -2.992 -11.422 1 32.72 163 GLU B C 1
ATOM 2980 O O . GLU B 1 163 ? 19.453 -1.904 -10.844 1 32.72 163 GLU B O 1
ATOM 2985 N N . ASP B 1 164 ? 19.75 -3.119 -12.672 1 35.59 164 ASP B N 1
ATOM 2986 C CA . ASP B 1 164 ? 19.828 -1.923 -13.5 1 35.59 164 ASP B CA 1
ATOM 2987 C C . ASP B 1 164 ? 18.469 -1.218 -13.578 1 35.59 164 ASP B C 1
ATOM 2989 O O . ASP B 1 164 ? 18.406 0.012 -13.531 1 35.59 164 ASP B O 1
ATOM 2993 N N . LYS B 1 165 ? 17.547 -1.991 -13.609 1 35.31 165 LYS B N 1
ATOM 2994 C CA . LYS B 1 165 ? 16.203 -1.418 -13.617 1 35.31 165 LYS B CA 1
ATOM 2995 C C . LYS B 1 165 ? 15.789 -0.981 -12.219 1 35.31 165 LYS B C 1
ATOM 2997 O O . LYS B 1 165 ? 15.219 0.097 -12.047 1 35.31 165 LYS B O 1
ATOM 3002 N N . ILE B 1 166 ? 15.992 -1.784 -11.273 1 34.88 166 ILE B N 1
ATOM 3003 C CA . ILE B 1 166 ? 15.953 -1.276 -9.906 1 34.88 166 ILE B CA 1
ATOM 3004 C C . ILE B 1 166 ? 16.875 -0.063 -9.773 1 34.88 166 ILE B C 1
ATOM 3006 O O . ILE B 1 166 ? 16.469 0.974 -9.242 1 34.88 166 ILE B O 1
ATOM 3010 N N . SER B 1 167 ? 18.156 -0.302 -10.18 1 34.94 167 SER B N 1
ATOM 3011 C CA . SER B 1 167 ? 19.078 0.83 -10.195 1 34.94 167 SER B CA 1
ATOM 3012 C C . SER B 1 167 ? 18.562 1.948 -11.094 1 34.94 167 SER B C 1
ATOM 3014 O O . SER B 1 167 ? 18.656 3.127 -10.742 1 34.94 167 SER B O 1
ATOM 3016 N N . GLU B 1 168 ? 18.078 1.505 -12.18 1 35.94 168 GLU B N 1
ATOM 3017 C CA . GLU B 1 168 ? 17.469 2.498 -13.062 1 35.94 168 GLU B CA 1
ATOM 3018 C C . GLU B 1 168 ? 16.188 3.066 -12.453 1 35.94 168 GLU B C 1
ATOM 3020 O O . GLU B 1 168 ? 15.961 4.277 -12.492 1 35.94 168 GLU B O 1
ATOM 3025 N N . ILE B 1 169 ? 15.406 2.158 -12.039 1 38 169 ILE B N 1
ATOM 302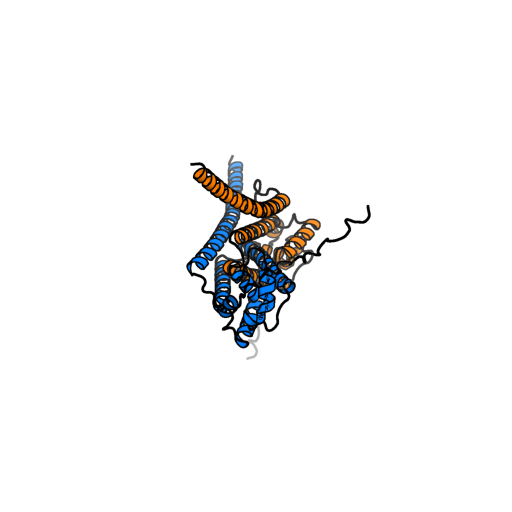6 C CA . ILE B 1 169 ? 14.25 2.639 -11.289 1 38 169 ILE B CA 1
ATOM 3027 C C . ILE B 1 169 ? 14.711 3.396 -10.047 1 38 169 ILE B C 1
ATOM 3029 O O . ILE B 1 169 ? 14.211 4.488 -9.758 1 38 169 ILE B O 1
ATOM 3033 N N . MET B 1 170 ? 15.578 2.844 -9.367 1 34.31 170 MET B N 1
ATOM 3034 C CA . MET B 1 170 ? 16.156 3.561 -8.234 1 34.31 170 MET B CA 1
ATOM 3035 C C . MET B 1 170 ? 16.922 4.789 -8.711 1 34.31 170 MET B C 1
ATOM 3037 O O . MET B 1 170 ? 16.891 5.836 -8.062 1 34.31 170 MET B O 1
ATOM 3041 N N . ARG B 1 171 ? 17.781 4.66 -9.789 1 39.34 171 ARG B N 1
ATOM 3042 C CA . ARG B 1 171 ? 18.375 5.824 -10.445 1 39.34 171 ARG B CA 1
ATOM 3043 C C . ARG B 1 171 ? 17.297 6.777 -10.945 1 39.34 171 ARG B C 1
ATOM 3045 O O . ARG B 1 171 ? 17.391 7.992 -10.742 1 39.34 171 ARG B O 1
ATOM 3052 N N . LYS B 1 172 ? 16.438 6.152 -11.633 1 35.97 172 LYS B N 1
ATOM 3053 C CA . LYS B 1 172 ? 15.336 6.961 -12.125 1 35.97 172 LYS B CA 1
ATOM 3054 C C . LYS B 1 172 ? 14.484 7.492 -10.977 1 35.97 172 LYS B C 1
ATOM 3056 O O . LYS B 1 172 ? 13.969 8.609 -11.047 1 35.97 172 LYS B O 1
ATOM 3061 N N . LEU B 1 173 ? 14.336 6.66 -10.102 1 35.5 173 LEU B N 1
ATOM 3062 C CA . LEU B 1 173 ? 13.805 7.129 -8.828 1 35.5 173 LEU B CA 1
ATOM 3063 C C . LEU B 1 173 ? 14.75 8.133 -8.172 1 35.5 173 LEU B C 1
ATOM 3065 O O . LEU B 1 173 ? 14.305 9.109 -7.57 1 35.5 173 LEU B O 1
ATOM 3069 N N . GLY B 1 174 ? 15.992 7.832 -8.258 1 32.81 174 GLY B N 1
ATOM 3070 C CA . GLY B 1 174 ? 16.969 8.852 -7.891 1 32.81 174 GLY B CA 1
ATOM 3071 C C . GLY B 1 174 ? 17.031 9.992 -8.883 1 32.81 174 GLY B C 1
ATOM 3072 O O . GLY B 1 174 ? 17.188 11.156 -8.492 1 32.81 174 GLY B O 1
ATOM 3073 N N . GLU B 1 175 ? 17.188 9.648 -10.125 1 35.56 175 GLU B N 1
ATOM 3074 C CA . GLU B 1 175 ? 17.219 10.703 -11.141 1 35.56 175 GLU B CA 1
ATOM 3075 C C . GLU B 1 175 ? 15.875 11.43 -11.211 1 35.56 175 GLU B C 1
ATOM 3077 O O . GLU B 1 175 ? 15.828 12.625 -11.508 1 35.56 175 GLU B O 1
ATOM 3082 N N . SER B 1 176 ? 14.898 10.695 -11.141 1 31.73 176 SER B N 1
ATOM 3083 C CA . SER B 1 176 ? 13.641 11.445 -11.094 1 31.73 176 SER B CA 1
ATOM 3084 C C . SER B 1 176 ? 13.539 12.258 -9.805 1 31.73 176 SER B C 1
ATOM 3086 O O . SER B 1 176 ? 12.758 13.211 -9.734 1 31.73 176 SER B O 1
ATOM 3088 N N . ALA B 1 177 ? 14.227 11.969 -8.844 1 29.53 177 ALA B N 1
ATOM 3089 C CA . ALA B 1 177 ? 14.531 12.961 -7.816 1 29.53 177 ALA B CA 1
ATOM 3090 C C . ALA B 1 177 ? 15.406 14.078 -8.375 1 29.53 177 ALA B C 1
ATOM 3092 O O . ALA B 1 177 ? 15.219 15.242 -8.031 1 29.53 177 ALA B O 1
ATOM 3093 N N . ASN B 1 178 ? 16.359 13.859 -9.273 1 31.05 178 ASN B N 1
ATOM 3094 C CA . ASN B 1 178 ? 17.219 14.906 -9.797 1 31.05 178 ASN B CA 1
ATOM 3095 C C . ASN B 1 178 ? 16.547 15.68 -10.93 1 31.05 178 ASN B C 1
ATOM 3097 O O . ASN B 1 178 ? 16.766 16.875 -11.086 1 31.05 178 ASN B O 1
ATOM 3101 N N . VAL B 1 179 ? 15.914 15.047 -11.859 1 32.66 179 VAL B N 1
ATOM 3102 C CA . VAL B 1 179 ? 15.344 15.859 -12.93 1 32.66 179 VAL B CA 1
ATOM 3103 C C . VAL B 1 179 ? 14.297 16.812 -12.352 1 32.66 179 VAL B C 1
ATOM 3105 O O . VAL B 1 179 ? 14.211 17.969 -12.766 1 32.66 179 VAL B O 1
ATOM 3108 N N . LEU B 1 180 ? 13.57 16.391 -11.398 1 28.8 180 LEU B N 1
ATOM 3109 C CA . LEU B 1 180 ? 12.734 17.422 -10.797 1 28.8 180 LEU B CA 1
ATOM 3110 C C . LEU B 1 180 ? 13.594 18.469 -10.086 1 28.8 180 LEU B C 1
ATOM 3112 O O . LEU B 1 180 ? 13.25 19.656 -10.078 1 28.8 180 LEU B O 1
ATOM 3116 N N . LEU B 1 181 ? 14.719 18.141 -9.688 1 29.67 181 LEU B N 1
ATOM 3117 C CA . LEU B 1 181 ? 15.602 19.188 -9.172 1 29.67 181 LEU B CA 1
ATOM 3118 C C . LEU B 1 181 ? 16.141 20.047 -10.305 1 29.67 181 LEU B C 1
ATOM 3120 O O . LEU B 1 181 ? 16.281 21.266 -10.156 1 29.67 181 LEU B O 1
ATOM 3124 N N . SER B 1 182 ? 16.547 19.469 -11.383 1 33.72 182 SER B N 1
ATOM 3125 C CA . SER B 1 182 ? 17.141 20.281 -12.445 1 33.72 182 SER B CA 1
ATOM 3126 C C . SER B 1 182 ? 16.078 21.125 -13.156 1 33.72 182 SER B C 1
ATOM 3128 O O . SER B 1 182 ? 16.359 22.234 -13.594 1 33.72 182 SER B O 1
ATOM 3130 N N . SER B 1 183 ? 14.844 20.562 -13.344 1 31.09 183 SER B N 1
ATOM 3131 C CA . SER B 1 183 ? 13.898 21.422 -14.055 1 31.09 183 SER B CA 1
ATOM 3132 C C . SER B 1 183 ? 13.477 22.609 -13.203 1 31.09 183 SER B C 1
ATOM 3134 O O . SER B 1 183 ? 12.867 23.562 -13.703 1 31.09 183 SER B O 1
ATOM 3136 N N . ARG B 1 184 ? 13.57 22.562 -11.93 1 29.5 184 ARG B N 1
ATOM 3137 C CA . ARG B 1 184 ? 13.438 23.766 -11.133 1 29.5 184 ARG B CA 1
ATOM 3138 C C . ARG B 1 184 ? 14.609 24.719 -11.375 1 29.5 184 ARG B C 1
ATOM 3140 O O . ARG B 1 184 ? 14.469 25.938 -11.266 1 29.5 184 ARG B O 1
ATOM 3147 N N . ARG B 1 185 ? 15.766 24.078 -11.555 1 36.19 185 ARG B N 1
ATOM 3148 C CA . ARG B 1 185 ? 16.891 24.984 -11.781 1 36.19 185 ARG B CA 1
ATOM 3149 C C . ARG B 1 185 ? 16.812 25.641 -13.156 1 36.19 185 ARG B C 1
ATOM 3151 O O . ARG B 1 185 ? 17.266 26.766 -13.336 1 36.19 185 ARG B O 1
ATOM 3158 N N . GLY B 1 186 ? 16.266 24.781 -14.078 1 35.19 186 GLY B N 1
ATOM 3159 C CA . GLY B 1 186 ? 16.188 25.469 -15.359 1 35.19 186 GLY B CA 1
ATOM 3160 C C . GLY B 1 186 ? 15.156 26.578 -15.375 1 35.19 186 GLY B C 1
ATOM 3161 O O . GLY B 1 186 ? 15.273 27.516 -16.156 1 35.19 186 GLY B O 1
ATOM 3162 N N . GLU B 1 187 ? 13.961 26.297 -14.703 1 35.38 187 GLU B N 1
ATOM 3163 C CA . GLU B 1 187 ? 13.031 27.422 -14.789 1 35.38 187 GLU B CA 1
ATOM 3164 C C . GLU B 1 187 ? 13.516 28.594 -13.938 1 35.38 187 GLU B C 1
ATOM 3166 O O . GLU B 1 187 ? 13.102 29.734 -14.156 1 35.38 187 GLU B O 1
ATOM 3171 N N . SER B 1 188 ? 14.305 28.297 -12.852 1 36.09 188 SER B N 1
ATOM 3172 C CA . SER B 1 188 ? 14.82 29.484 -12.188 1 36.09 188 SER B CA 1
ATOM 3173 C C . SER B 1 188 ? 15.852 30.203 -13.055 1 36.09 188 SER B C 1
ATOM 3175 O O . SER B 1 188 ? 16.031 31.422 -12.945 1 36.09 188 SER B O 1
ATOM 3177 N N . GLU B 1 189 ? 16.547 29.375 -13.859 1 39.59 189 GLU B N 1
ATOM 3178 C CA . GLU B 1 189 ? 17.531 30.078 -14.68 1 39.59 189 GLU B CA 1
ATOM 3179 C C . GLU B 1 189 ? 16.859 30.812 -15.828 1 39.59 189 GLU B C 1
ATOM 3181 O O . GLU B 1 189 ? 17.406 31.797 -16.344 1 39.59 189 GLU B O 1
ATOM 3186 N N . SER B 1 190 ? 15.727 30.156 -16.297 1 41.59 190 SER B N 1
ATOM 3187 C CA . SER B 1 190 ? 15.133 30.922 -17.391 1 41.59 190 SER B CA 1
ATOM 3188 C C . SER B 1 190 ? 14.453 32.188 -16.875 1 41.59 190 SER B C 1
ATOM 3190 O O . SER B 1 190 ? 14.391 33.188 -17.594 1 41.59 190 SER B O 1
ATOM 3192 N N . ASP B 1 191 ? 13.859 32.062 -15.633 1 39.81 191 ASP B N 1
ATOM 3193 C CA . ASP B 1 191 ? 13.336 33.344 -15.141 1 39.81 191 ASP B CA 1
ATOM 3194 C C . ASP B 1 191 ? 14.469 34.281 -14.781 1 39.81 191 ASP B C 1
ATOM 3196 O O . ASP B 1 191 ? 14.297 35.5 -14.852 1 39.81 191 ASP B O 1
ATOM 3200 N N . ASP B 1 192 ? 15.594 33.688 -14.359 1 41.44 192 ASP B N 1
ATOM 3201 C CA . ASP B 1 192 ? 16.672 34.594 -14.07 1 41.44 192 ASP B CA 1
ATOM 3202 C C . ASP B 1 192 ? 17.266 35.188 -15.359 1 41.44 192 ASP B C 1
ATOM 3204 O O . ASP B 1 192 ? 17.75 36.312 -15.375 1 41.44 192 ASP B O 1
ATOM 3208 N N . GLU B 1 193 ? 17.234 34.312 -16.406 1 43.25 193 GLU B N 1
ATOM 3209 C CA . GLU B 1 193 ? 17.766 34.906 -17.641 1 43.25 193 GLU B CA 1
ATOM 3210 C C . GLU B 1 193 ? 16.797 35.906 -18.234 1 43.25 193 GLU B C 1
ATOM 3212 O O . GLU B 1 193 ? 17.234 36.875 -18.859 1 43.25 193 GLU B O 1
ATOM 3217 N N . GLU B 1 194 ? 15.5 35.594 -18.062 1 44 194 GLU B N 1
ATOM 3218 C CA . GLU B 1 194 ? 14.594 36.594 -18.625 1 44 194 GLU B CA 1
ATOM 3219 C C . GLU B 1 194 ? 14.641 37.875 -17.828 1 44 194 GLU B C 1
ATOM 3221 O O . GLU B 1 194 ? 14.477 38.969 -18.391 1 44 194 GLU B O 1
ATOM 3226 N N . ASP B 1 195 ? 14.828 37.75 -16.562 1 44.28 195 ASP B N 1
ATOM 3227 C CA . ASP B 1 195 ? 14.93 38.969 -15.789 1 44.28 195 ASP B CA 1
ATOM 3228 C C . ASP B 1 195 ? 16.234 39.688 -16.094 1 44.28 195 ASP B C 1
ATOM 3230 O O . ASP B 1 195 ? 16.312 40.938 -15.977 1 44.28 195 ASP B O 1
ATOM 3234 N N . GLU B 1 196 ? 17.219 38.906 -16.438 1 44.59 196 GLU B N 1
ATOM 3235 C CA . GLU B 1 196 ? 18.469 39.594 -16.75 1 44.59 196 GLU B CA 1
ATOM 3236 C C . GLU B 1 196 ? 18.375 40.312 -18.078 1 44.59 196 GLU B C 1
ATOM 3238 O O . GLU B 1 196 ? 19.016 41.344 -18.281 1 44.59 196 GLU B O 1
ATOM 3243 N N . ASP B 1 197 ? 17.625 39.656 -19.031 1 45.44 197 ASP B N 1
ATOM 3244 C CA . ASP B 1 197 ? 17.578 40.344 -20.312 1 45.44 197 ASP B CA 1
ATOM 3245 C C . ASP B 1 197 ? 16.734 41.625 -20.234 1 45.44 197 ASP B C 1
ATOM 3247 O O . ASP B 1 197 ? 16.922 42.531 -21.016 1 45.44 197 ASP B O 1
ATOM 3251 N N . GLU B 1 198 ? 15.727 41.594 -19.312 1 43.62 198 GLU B N 1
ATOM 3252 C CA . GLU B 1 198 ? 14.93 42.812 -19.25 1 43.62 198 GLU B CA 1
ATOM 3253 C C . GLU B 1 198 ? 15.719 43.969 -18.625 1 43.62 198 GLU B C 1
ATOM 3255 O O . GLU B 1 198 ? 15.492 45.125 -18.938 1 43.62 198 GLU B O 1
ATOM 3260 N N . ASP B 1 199 ? 16.594 43.594 -17.688 1 43.41 199 ASP B N 1
ATOM 3261 C CA . ASP B 1 199 ? 17.281 44.719 -17.078 1 43.41 199 ASP B CA 1
ATOM 3262 C C . ASP B 1 199 ? 18.359 45.281 -18.016 1 43.41 199 ASP B C 1
ATOM 3264 O O . ASP B 1 199 ? 19.016 46.281 -17.703 1 43.41 199 ASP B O 1
ATOM 3268 N N . ALA B 1 200 ? 18.75 44.469 -19.016 1 47.28 200 ALA B N 1
ATOM 3269 C CA . ALA B 1 200 ? 19.781 44.969 -19.922 1 47.28 200 ALA B CA 1
ATOM 3270 C C . ALA B 1 200 ? 19.172 45.875 -20.984 1 47.28 200 ALA B C 1
ATOM 3272 O O . ALA B 1 200 ? 19.891 46.438 -21.812 1 47.28 200 ALA B O 1
ATOM 3273 N N . LEU B 1 201 ? 17.797 45.969 -21.141 1 32.19 201 LEU B N 1
ATOM 3274 C CA . LEU B 1 201 ? 17.359 47 -22.062 1 32.19 201 LEU B CA 1
ATOM 3275 C C . LEU B 1 201 ? 17.281 48.344 -21.359 1 32.19 201 LEU B C 1
ATOM 3277 O O . LEU B 1 201 ? 16.891 48.438 -20.203 1 32.19 201 LEU B O 1
#

Organism: Methanocorpusculum labreanum (strain ATCC 43576 / DSM 4855 / Z) (NCBI:txid410358)

Secondary structure (DSSP, 8-state):
---TTS------------------HHHHHH--TTTT--HHHHHHHHHHHHHH-S--HHHHHHHHHHHHT--TTSTHHHHHHHTHHHHSTT--S---HHHHHHHHHHHHHHHHHHHHHHHHHHHSS-S-HHHHHHHHHHHHHHHHHHHHHHT----HHHHHHHHHHHHHHHHHHHHHHHHHHHHHHHHHHHHHHHHHHHTT-/--STT-------------------HHHHHH--TTTT--HHHHHHHHHHHHHH-S--HHHHHHHHHHHHT--TTSTHHHHHHHTHHHHSTT--S---HHHHHHHHHHHHHHHHHHHHHHHHHHHSS-S-HHHHHHHHHHHHHHHHHHHHHTTS----SS---HHHHHHHHHHHHHHHHHHHHHHHHHHHHHHHHHHHHHHT-

Solvent-accessible surface area (backbone atoms only — not comparable to full-atom values): 21734 Å² total; per-residue (Å²): 138,80,74,84,68,70,78,75,71,78,70,73,77,72,70,77,72,66,79,62,75,69,79,56,59,64,58,51,72,67,52,60,43,35,68,83,43,46,71,67,54,45,54,51,48,40,52,48,31,64,71,44,26,82,51,48,60,66,28,52,54,47,37,49,49,51,41,74,50,62,48,97,81,58,64,35,34,48,55,47,11,69,41,25,34,74,52,31,57,80,41,75,58,65,39,53,38,64,55,41,47,49,36,41,51,51,41,53,52,51,27,45,22,15,33,17,30,21,42,26,46,70,55,63,54,60,53,52,71,68,54,47,49,50,43,52,50,51,10,50,50,48,25,50,50,54,36,49,66,39,65,44,80,70,55,67,67,57,52,49,49,49,51,46,50,51,46,48,51,49,46,54,44,41,52,52,42,45,50,55,54,50,57,48,55,54,50,54,50,45,53,52,48,50,55,53,54,58,73,70,102,138,80,75,82,70,68,77,78,70,77,69,74,77,73,70,76,73,69,77,63,76,69,82,56,58,63,58,50,70,66,51,56,38,31,66,81,39,46,71,69,54,44,55,53,49,40,53,49,29,63,71,44,27,81,52,50,60,67,28,51,54,46,37,48,49,53,40,75,49,62,46,98,82,59,64,35,35,48,54,48,11,69,43,25,34,73,50,32,53,77,41,74,56,65,38,52,38,63,56,42,48,49,35,42,50,51,42,53,51,52,26,47,23,15,34,17,30,22,41,26,47,68,67,66,54,59,52,52,72,67,53,46,52,45,42,52,49,51,10,49,48,51,25,50,50,54,48,43,62,36,48,48,84,59,84,31,105,74,55,68,50,53,67,51,35,46,42,38,46,47,38,41,48,44,40,55,54,40,50,60,51,48,55,52,49,47,53,50,45,49,52,48,47,51,53,49,54,56,69,71,102

Foldseek 3Di:
DPPPPDDPPPPPPPPPPVVPPPPCVVVLVPQCFQVPCDPVNLVVVQVVCVVPFPAGPLLLLLQVQCVVQPDPVLPVLQVCQVCVCSNNVVVPHGHHSVRSVVSPVVSVVRVVVVVVVLLCVLQVPPDDPVRNVVVLVVVLVSVVVSCVNRVHDDPPVNSVVVSVVVVVVSVVSVCVSVCVVVVVVVVVVVVVVVVVVVVVD/DPPPPDDPPPPPPPPPPVVPPPPCVVVLVPQCFQVPCDDVNLVVVQVVCVVPFPAGSLLLLLQVQCVVQPDPVLPVLQVCQVCVCSNNVVVPHGHHSVRSVVSPVVSVVRVVVVVVVLVCVVPVPPDDPLRNVLVVLVVVLSVVVSCVNRVPPPPPCDPPDNCVVCVVNVVCSVVSVVVVVVVVVVVVVVVVVVVVVVVVD

Sequence (402 aa):
MDEYEHLIEDTPLVQNDRFAEEDRSEEINKYQKFKKVDGATYRKVNVFLRKRTYITAREWAIARLCSDFKTPYGAEMTFIGEHLPELCPFMEETYSPQAVNQARNSFKRKVRKSGATFFYGAMCGFFTLDELDDILFESSEVARFLLEIEGTSLEIDDEIDIEDKISEIMRKLGESANVLLSSRRGESESDDEEDEDEDALMDEYEHLIEDTPLVQNDRFAEEDRSEEINKYQKFKKVDGATYRKVNVFLRKRTYITAREWAIARLCSDFKTPYGAEMTFIGEHLPELCPFMEETYSPQAVNQARNSFKRKVRKSGATFFYGAMCGFFTLDELDDILFESSEVARFLLEIEGTSLEIDDEIDIEDKISEIMRKLGESANVLLSSRRGESESDDEEDEDEDAL

pLDDT: mean 71.64, std 24.93, range [25.8, 98.75]

Radius of gyration: 30.51 Å; Cα contacts (8 Å, |Δi|>4): 385; chains: 2; bounding box: 105×116×73 Å

Nearest PDB structures (foldseek):
  2oer-assembly1_A  TM=2.698E-01  e=4.491E+00  Pseudomonas aeruginosa